Protein AF-0000000081517533 (afdb_homodimer)

InterPro domains:
  IPR018627 Elongator complex protein 6 [PF09807] (24-245)
  IPR018627 Elongator complex protein 6 [PTHR16184] (7-257)
  IPR027417 P-loop containing nucleoside triphosphate hydrolase [G3DSA:3.40.50.300] (4-254)

Sequence (516 aa):
MDRSLNLLDLALGFDQQLLDPSPLSGKVVLIEDCVETSGSFVLHQVMKRVLSTNSSDALIFLAFARPFSHYDRILRKLGCNLAAQKTNNRLVFFDMLMMKCSDGEEIEDNVSAVAKLFREIQETVRKLRSLTNSNITVMVDDMSLLEIAATGSNSDRVLDFLHYCHSLTSETDCSLVILNHEDIYSSMERPAFLLHMVCLADVVIKAEPLASGLANDVHGQLIVLNKGISRSSRSKLQNFQFKIKENGIEYFYPGSRSMDRSLNLLDLALGFDQQLLDPSPLSGKVVLIEDCVETSGSFVLHQVMKRVLSTNSSDALIFLAFARPFSHYDRILRKLGCNLAAQKTNNRLVFFDMLMMKCSDGEEIEDNVSAVAKLFREIQETVRKLRSLTNSNITVMVDDMSLLEIAATGSNSDRVLDFLHYCHSLTSETDCSLVILNHEDIYSSMERPAFLLHMVCLADVVIKAEPLASGLANDVHGQLIVLNKGISRSSRSKLQNFQFKIKENGIEYFYPGSRS

Solvent-accessible surface area (backbone atoms only — not comparable to full-atom values): 28390 Å² total; per-residue (Å²): 129,88,80,72,74,49,66,66,40,50,69,57,36,58,77,41,35,91,83,33,82,53,56,50,53,41,30,31,36,36,36,36,17,32,86,90,30,69,43,62,65,56,53,51,52,51,50,46,58,46,64,29,91,92,42,76,29,30,37,40,38,40,26,48,78,58,59,68,67,58,53,37,55,56,33,42,58,65,74,36,61,50,68,60,31,39,73,69,68,30,34,47,78,43,80,38,63,60,59,59,68,64,75,75,72,83,69,69,70,95,62,52,73,63,53,52,52,47,51,52,50,53,50,49,50,53,55,48,52,74,75,38,92,49,52,40,34,40,34,36,67,30,49,56,55,51,42,60,52,43,46,95,40,65,76,61,54,53,53,46,48,51,50,51,56,49,46,42,15,75,74,70,38,21,19,36,38,38,27,35,51,68,73,75,52,56,78,80,56,32,59,60,55,52,50,49,53,59,68,68,29,40,26,40,34,37,31,37,66,50,79,67,79,70,53,95,70,54,68,23,32,38,34,39,36,34,46,54,92,41,95,83,39,75,56,46,77,46,67,30,30,33,26,81,51,95,69,45,74,46,67,44,50,80,78,67,81,110,128,87,80,72,73,49,64,67,39,50,70,57,36,60,76,41,33,90,82,32,82,54,58,49,53,42,30,32,35,34,36,34,17,33,85,91,30,69,43,62,65,58,55,51,53,50,50,48,59,45,65,29,90,92,40,75,29,32,37,38,37,41,25,48,76,56,58,69,68,57,53,37,56,55,33,43,59,64,76,34,61,49,67,59,32,38,74,71,69,32,34,47,77,43,79,37,63,60,60,57,67,62,76,75,70,81,69,71,70,93,62,53,73,63,53,52,52,48,51,51,50,51,51,50,49,53,56,49,51,74,76,37,90,50,51,41,34,40,36,34,67,31,49,55,56,50,41,60,52,44,46,95,39,66,77,62,54,53,52,46,48,51,48,52,54,51,46,42,16,74,74,70,40,20,19,37,39,38,28,34,50,67,73,76,52,55,77,79,56,32,59,60,54,53,50,50,53,58,67,69,30,40,27,41,34,37,31,36,65,51,81,67,78,70,52,93,72,52,69,23,31,39,34,39,38,34,45,54,91,41,94,82,38,74,56,46,76,46,66,30,31,33,26,82,51,93,68,46,72,45,67,45,52,80,80,68,83,113

Structure (mmCIF, N/CA/C/O backbone):
data_AF-0000000081517533-model_v1
#
loop_
_entity.id
_entity.type
_entity.pdbx_description
1 polymer 'Elongator complex protein 6'
#
loop_
_atom_site.group_PDB
_atom_site.id
_atom_site.type_symbol
_atom_site.label_atom_id
_atom_site.label_alt_id
_atom_site.label_comp_id
_atom_site.label_asym_id
_atom_site.label_entity_id
_atom_site.label_seq_id
_atom_site.pdbx_PDB_ins_code
_atom_site.Cartn_x
_atom_site.Cartn_y
_atom_site.Cartn_z
_atom_site.occupancy
_atom_site.B_iso_or_equiv
_atom_site.auth_seq_id
_atom_site.auth_comp_id
_atom_site.auth_asym_id
_atom_site.auth_atom_id
_atom_site.pdbx_PDB_model_num
ATOM 1 N N . MET A 1 1 ? 3.234 -20.062 -31.391 1 34.78 1 MET A N 1
ATOM 2 C CA . MET A 1 1 ? 2.527 -19.688 -30.172 1 34.78 1 MET A CA 1
ATOM 3 C C . MET A 1 1 ? 2.537 -18.188 -29.969 1 34.78 1 MET A C 1
ATOM 5 O O . MET A 1 1 ? 3.596 -17.547 -30.016 1 34.78 1 MET A O 1
ATOM 9 N N . ASP A 1 2 ? 1.525 -17.516 -30.297 1 42.44 2 ASP A N 1
ATOM 10 C CA . ASP A 1 2 ? 1.272 -16.094 -30.5 1 42.44 2 ASP A CA 1
ATOM 11 C C . ASP A 1 2 ? 1.694 -15.273 -29.281 1 42.44 2 ASP A C 1
ATOM 13 O O . ASP A 1 2 ? 1.179 -15.477 -28.172 1 42.44 2 ASP A O 1
ATOM 17 N N . ARG A 1 3 ? 2.977 -14.945 -29.234 1 56.25 3 ARG A N 1
ATOM 18 C CA . ARG A 1 3 ? 3.805 -14.195 -28.297 1 56.25 3 ARG A CA 1
ATOM 19 C C . ARG A 1 3 ? 3.248 -12.797 -28.062 1 56.25 3 ARG A C 1
ATOM 21 O O . ARG A 1 3 ? 3.994 -11.867 -27.734 1 56.25 3 ARG A O 1
ATOM 28 N N . SER A 1 4 ? 1.97 -12.586 -28.391 1 75.62 4 SER A N 1
ATOM 29 C CA . SER A 1 4 ? 1.503 -11.203 -28.344 1 75.62 4 SER A CA 1
ATOM 30 C C . SER A 1 4 ? 1.258 -10.758 -26.906 1 75.62 4 SER A C 1
ATOM 32 O O . SER A 1 4 ? 0.652 -11.492 -26.109 1 75.62 4 SER A O 1
ATOM 34 N N . LEU A 1 5 ? 1.965 -9.852 -26.562 1 86.44 5 LEU A N 1
ATOM 35 C CA . LEU A 1 5 ? 1.869 -9.242 -25.234 1 86.44 5 LEU A CA 1
ATOM 36 C C . LEU A 1 5 ? 0.529 -8.539 -25.062 1 86.44 5 LEU A C 1
ATOM 38 O O . LEU A 1 5 ? 0.058 -7.852 -25.969 1 86.44 5 LEU A O 1
ATOM 42 N N . ASN A 1 6 ? -0.183 -9 -24.078 1 90.94 6 ASN A N 1
ATOM 43 C CA . ASN A 1 6 ? -1.407 -8.281 -23.75 1 90.94 6 ASN A CA 1
ATOM 44 C C . ASN A 1 6 ? -1.143 -7.141 -22.766 1 90.94 6 ASN A C 1
ATOM 46 O O . ASN A 1 6 ? 0.008 -6.871 -22.422 1 90.94 6 ASN A O 1
ATOM 50 N N . LEU A 1 7 ? -2.205 -6.457 -22.328 1 92.69 7 LEU A N 1
ATOM 51 C CA . LEU A 1 7 ? -2.057 -5.266 -21.5 1 92.69 7 LEU A CA 1
ATOM 52 C C . LEU A 1 7 ? -1.466 -5.625 -20.141 1 92.69 7 LEU A C 1
ATOM 54 O O . LEU A 1 7 ? -0.694 -4.848 -19.562 1 92.69 7 LEU A O 1
ATOM 58 N N . LEU A 1 8 ? -1.838 -6.777 -19.625 1 94.19 8 LEU A N 1
ATOM 59 C CA . LEU A 1 8 ? -1.278 -7.211 -18.344 1 94.19 8 LEU A CA 1
ATOM 60 C C . LEU A 1 8 ? 0.218 -7.48 -18.469 1 94.19 8 LEU A C 1
ATOM 62 O O . LEU A 1 8 ? 0.999 -7.078 -17.609 1 94.19 8 LEU A O 1
ATOM 66 N N . ASP A 1 9 ? 0.631 -8.086 -19.578 1 91.81 9 ASP A N 1
ATOM 67 C CA . ASP A 1 9 ? 2.047 -8.336 -19.828 1 91.81 9 ASP A CA 1
ATOM 68 C C . ASP A 1 9 ? 2.844 -7.035 -19.844 1 91.81 9 ASP A C 1
ATOM 70 O O . ASP A 1 9 ? 3.924 -6.957 -19.25 1 91.81 9 ASP A O 1
ATOM 74 N N . LEU A 1 10 ? 2.244 -6.109 -20.531 1 90.44 10 LEU A N 1
ATOM 75 C CA . LEU A 1 10 ? 2.895 -4.809 -20.625 1 90.44 10 LEU A CA 1
ATOM 76 C C . LEU A 1 10 ? 3.014 -4.156 -19.25 1 90.44 10 LEU A C 1
ATOM 78 O O . LEU A 1 10 ? 4.07 -3.621 -18.906 1 90.44 10 LEU A O 1
ATOM 82 N N . ALA A 1 11 ? 1.975 -4.285 -18.484 1 91.19 11 ALA A N 1
ATOM 83 C CA . ALA A 1 11 ? 1.946 -3.676 -17.156 1 91.19 11 ALA A CA 1
ATOM 84 C C . ALA A 1 11 ? 2.967 -4.328 -16.219 1 91.19 11 ALA A C 1
ATOM 86 O O . ALA A 1 11 ? 3.5 -3.682 -15.32 1 91.19 11 ALA A O 1
ATOM 87 N N . LEU A 1 12 ? 3.27 -5.602 -16.5 1 91.31 12 LEU A N 1
ATOM 88 C CA . LEU A 1 12 ? 4.195 -6.34 -15.656 1 91.31 12 LEU A CA 1
ATOM 89 C C . LEU A 1 12 ? 5.625 -6.211 -16.172 1 91.31 12 LEU A C 1
ATOM 91 O O . LEU A 1 12 ? 6.562 -6.727 -15.562 1 91.31 12 LEU A O 1
ATOM 95 N N . GLY A 1 13 ? 5.805 -5.621 -17.344 1 87.06 13 GLY A N 1
ATOM 96 C CA . GLY A 1 13 ? 7.129 -5.316 -17.859 1 87.06 13 GLY A CA 1
ATOM 97 C C . GLY A 1 13 ? 7.66 -6.379 -18.812 1 87.06 13 GLY A C 1
ATOM 98 O O . GLY A 1 13 ? 8.852 -6.406 -19.109 1 87.06 13 GLY A O 1
ATOM 99 N N . PHE A 1 14 ? 6.852 -7.234 -19.312 1 86.44 14 PHE A N 1
ATOM 100 C CA . PHE A 1 14 ? 7.305 -8.328 -20.156 1 86.44 14 PHE A CA 1
ATOM 101 C C . PHE A 1 14 ? 7.641 -7.824 -21.562 1 86.44 14 PHE A C 1
ATOM 103 O O . PHE A 1 14 ? 8.188 -8.562 -22.375 1 86.44 14 PHE A O 1
ATOM 110 N N . ASP A 1 15 ? 7.301 -6.543 -21.781 1 82 15 ASP A N 1
ATOM 111 C CA . ASP A 1 15 ? 7.621 -5.965 -23.078 1 82 15 ASP A CA 1
ATOM 112 C C . ASP A 1 15 ? 9.109 -5.629 -23.172 1 82 15 ASP A C 1
ATOM 114 O O . ASP A 1 15 ? 9.625 -5.398 -24.281 1 82 15 ASP A O 1
ATOM 118 N N . GLN A 1 16 ? 9.711 -5.551 -22.078 1 76.06 16 GLN A N 1
ATOM 119 C CA . GLN A 1 16 ? 11.125 -5.207 -22.094 1 76.06 16 GLN A CA 1
ATOM 120 C C . GLN A 1 16 ? 11.992 -6.453 -21.938 1 76.06 16 GLN A C 1
ATOM 122 O O . GLN A 1 16 ? 13.016 -6.426 -21.234 1 76.06 16 GLN A O 1
ATOM 127 N N . GLN A 1 17 ? 11.609 -7.516 -22.516 1 66.38 17 GLN A N 1
ATOM 128 C CA . GLN A 1 17 ? 12.273 -8.805 -22.328 1 66.38 17 GLN A CA 1
ATOM 129 C C . GLN A 1 17 ? 13.734 -8.742 -22.781 1 66.38 17 GLN A C 1
ATOM 131 O O . GLN A 1 17 ? 14.594 -9.422 -22.219 1 66.38 17 GLN A O 1
ATOM 136 N N . LEU A 1 18 ? 13.898 -7.977 -23.781 1 65 18 LEU A N 1
ATOM 137 C CA . LEU A 1 18 ? 15.266 -7.863 -24.281 1 65 18 LEU A CA 1
ATOM 138 C C . LEU A 1 18 ? 16.172 -7.242 -23.234 1 65 18 LEU A C 1
ATOM 140 O O . LEU A 1 18 ? 17.344 -7.641 -23.094 1 65 18 LEU A O 1
ATOM 144 N N . LEU A 1 19 ? 15.586 -6.406 -22.453 1 69 19 LEU A N 1
ATOM 145 C CA . LEU A 1 19 ? 16.359 -5.691 -21.438 1 69 19 LEU A CA 1
ATOM 146 C C . LEU A 1 19 ? 16.344 -6.426 -20.109 1 69 19 LEU A C 1
ATOM 148 O O . LEU A 1 19 ? 17.344 -6.461 -19.391 1 69 19 LEU A O 1
ATOM 152 N N . ASP A 1 20 ? 15.164 -7.043 -19.906 1 75.12 20 ASP A N 1
ATOM 153 C CA . ASP A 1 20 ? 14.961 -7.758 -18.656 1 75.12 20 ASP A CA 1
ATOM 154 C C . ASP A 1 20 ? 14.164 -9.039 -18.875 1 75.12 20 ASP A C 1
ATOM 156 O O . ASP A 1 20 ? 12.938 -9.008 -18.938 1 75.12 20 ASP A O 1
ATOM 160 N N . PRO A 1 21 ? 14.938 -10.141 -19.062 1 76 21 PRO A N 1
ATOM 161 C CA . PRO A 1 21 ? 14.266 -11.406 -19.375 1 76 21 PRO A CA 1
ATOM 162 C C . PRO A 1 21 ? 13.352 -11.875 -18.25 1 76 21 PRO A C 1
ATOM 164 O O . PRO A 1 21 ? 12.477 -12.719 -18.484 1 76 21 PRO A O 1
ATOM 167 N N . SER A 1 22 ? 13.539 -11.367 -17.062 1 84.19 22 SER A N 1
ATOM 168 C CA . SER A 1 22 ? 12.719 -11.75 -15.914 1 84.19 22 SER A CA 1
ATOM 169 C C . SER A 1 22 ? 12.258 -10.531 -15.125 1 84.19 22 SER A C 1
ATOM 171 O O . SER A 1 22 ? 12.773 -10.25 -14.039 1 84.19 22 SER A O 1
ATOM 173 N N . PRO A 1 23 ? 11.258 -9.906 -15.719 1 87 23 PRO A N 1
ATOM 174 C CA . PRO A 1 23 ? 10.844 -8.633 -15.109 1 87 23 PRO A CA 1
ATOM 175 C C . PRO A 1 23 ? 10.328 -8.805 -13.688 1 87 23 PRO A C 1
ATOM 177 O O . PRO A 1 23 ? 10.281 -7.836 -12.922 1 87 23 PRO A O 1
ATOM 180 N N . LEU A 1 24 ? 10.023 -10.016 -13.328 1 90.06 24 LEU A N 1
ATOM 181 C CA . LEU A 1 24 ? 9.445 -10.219 -12 1 90.06 24 LEU A CA 1
ATOM 182 C C . LEU A 1 24 ? 10.5 -10.719 -11.016 1 90.06 24 LEU A C 1
ATOM 184 O O . LEU A 1 24 ? 10.211 -10.898 -9.836 1 90.06 24 LEU A O 1
ATOM 188 N N . SER A 1 25 ? 11.711 -10.93 -11.547 1 90.94 25 SER A N 1
ATOM 189 C CA . SER A 1 25 ? 12.773 -11.445 -10.68 1 90.94 25 SER A CA 1
ATOM 190 C C . SER A 1 25 ? 13 -10.531 -9.484 1 90.94 25 SER A C 1
ATOM 192 O O . SER A 1 25 ? 13.094 -9.312 -9.633 1 90.94 25 SER A O 1
ATOM 194 N N . GLY A 1 26 ? 12.961 -11.156 -8.344 1 91.38 26 GLY A N 1
ATOM 195 C CA . GLY A 1 26 ? 13.219 -10.414 -7.117 1 91.38 26 GLY A CA 1
ATOM 196 C C . GLY A 1 26 ? 12.039 -9.578 -6.664 1 91.38 26 GLY A C 1
ATOM 197 O O . GLY A 1 26 ? 12.148 -8.812 -5.707 1 91.38 26 GLY A O 1
ATOM 198 N N . LYS A 1 27 ? 10.883 -9.773 -7.312 1 92.44 27 LYS A N 1
ATOM 199 C CA . LYS A 1 27 ? 9.742 -8.914 -7 1 92.44 27 LYS A CA 1
ATOM 200 C C . LYS A 1 27 ? 8.648 -9.703 -6.277 1 92.44 27 LYS A C 1
ATOM 202 O O . LYS A 1 27 ? 8.516 -10.906 -6.473 1 92.44 27 LYS A O 1
ATOM 207 N N . VAL A 1 28 ? 7.941 -9 -5.496 1 94.06 28 VAL A N 1
ATOM 208 C CA . VAL A 1 28 ? 6.719 -9.5 -4.883 1 94.06 28 VAL A CA 1
ATOM 209 C C . VAL A 1 28 ? 5.504 -8.938 -5.617 1 94.06 28 VAL A C 1
ATOM 211 O O . VAL A 1 28 ? 5.293 -7.723 -5.645 1 94.06 28 VAL A O 1
ATOM 214 N N . VAL A 1 29 ? 4.73 -9.836 -6.215 1 96.25 29 VAL A N 1
ATOM 215 C CA . VAL A 1 29 ? 3.504 -9.461 -6.914 1 96.25 29 VAL A CA 1
ATOM 216 C C . VAL A 1 29 ? 2.289 -9.852 -6.078 1 96.25 29 VAL A C 1
ATOM 218 O O . VAL A 1 29 ? 2.105 -11.031 -5.758 1 96.25 29 VAL A O 1
ATOM 221 N N . LEU A 1 30 ? 1.505 -8.883 -5.719 1 96.31 30 LEU A N 1
ATOM 222 C CA . LEU A 1 30 ? 0.292 -9.117 -4.941 1 96.31 30 LEU A CA 1
ATOM 223 C C . LEU A 1 30 ? -0.95 -8.969 -5.812 1 96.31 30 LEU A C 1
ATOM 225 O O . LEU A 1 30 ? -1.182 -7.902 -6.391 1 96.31 30 LEU A O 1
ATOM 229 N N . ILE A 1 31 ? -1.671 -10.039 -5.957 1 97.38 31 ILE A N 1
ATOM 230 C CA . ILE A 1 31 ? -2.973 -10.008 -6.613 1 97.38 31 ILE A CA 1
ATOM 231 C C . ILE A 1 31 ? -4.078 -9.922 -5.566 1 97.38 31 ILE A C 1
ATOM 233 O O . ILE A 1 31 ? -4.25 -10.836 -4.758 1 97.38 31 ILE A O 1
ATOM 237 N N . GLU A 1 32 ? -4.746 -8.812 -5.562 1 94.5 32 GLU A N 1
ATOM 238 C CA . GLU A 1 32 ? -5.855 -8.609 -4.637 1 94.5 32 GLU A CA 1
ATOM 239 C C . GLU A 1 32 ? -7.195 -8.656 -5.367 1 94.5 32 GLU A C 1
ATOM 241 O O . GLU A 1 32 ? -7.379 -8 -6.391 1 94.5 32 GLU A O 1
ATOM 246 N N . ASP A 1 33 ? -8.102 -9.422 -4.809 1 93.88 33 ASP A N 1
ATOM 247 C CA . ASP A 1 33 ? -9.445 -9.477 -5.371 1 93.88 33 ASP A CA 1
ATOM 248 C C . ASP A 1 33 ? -10.492 -9.672 -4.273 1 93.88 33 ASP A C 1
ATOM 250 O O . ASP A 1 33 ? -10.188 -9.523 -3.086 1 93.88 33 ASP A O 1
ATOM 254 N N . CYS A 1 34 ? -11.719 -9.648 -4.609 1 87.81 34 CYS A N 1
ATOM 255 C CA . CYS A 1 34 ? -12.805 -10.031 -3.711 1 87.81 34 CYS A CA 1
ATOM 256 C C . CYS A 1 34 ? -13.484 -11.305 -4.191 1 87.81 34 CYS A C 1
ATOM 258 O O . CYS A 1 34 ? -13.258 -11.75 -5.316 1 87.81 34 CYS A O 1
ATOM 260 N N . VAL A 1 35 ? -14.234 -11.883 -3.32 1 81.38 35 VAL A N 1
ATOM 261 C CA . VAL A 1 35 ? -14.859 -13.164 -3.611 1 81.38 35 VAL A CA 1
ATOM 262 C C . VAL A 1 35 ? -15.742 -13.039 -4.852 1 81.38 35 VAL A C 1
ATOM 264 O O . VAL A 1 35 ? -15.781 -13.945 -5.688 1 81.38 35 VAL A O 1
ATOM 267 N N . GLU A 1 36 ? -16.375 -11.914 -5.051 1 82.25 36 GLU A N 1
ATOM 268 C CA . GLU A 1 36 ? -17.297 -11.711 -6.152 1 82.25 36 GLU A CA 1
ATOM 269 C C . GLU A 1 36 ? -16.562 -11.562 -7.48 1 82.25 36 GLU A C 1
ATOM 271 O O . GLU A 1 36 ? -17.062 -11.984 -8.523 1 82.25 36 GLU A O 1
ATOM 276 N N . THR A 1 37 ? -15.445 -10.938 -7.492 1 86.81 37 THR A N 1
ATOM 277 C CA . THR A 1 37 ? -14.617 -10.727 -8.672 1 86.81 37 THR A CA 1
ATOM 278 C C . THR A 1 37 ? -13.219 -11.312 -8.461 1 86.81 37 THR A C 1
ATOM 280 O O . THR A 1 37 ? -12.312 -10.625 -8 1 86.81 37 THR A O 1
ATOM 283 N N . SER A 1 38 ? -13.078 -12.508 -8.914 1 90 38 SER A N 1
ATOM 284 C CA . SER A 1 38 ? -11.852 -13.258 -8.641 1 90 38 SER A CA 1
ATOM 285 C C . SER A 1 38 ? -10.719 -12.812 -9.562 1 90 38 SER A C 1
ATOM 287 O O . SER A 1 38 ? -10.938 -12.578 -10.75 1 90 38 SER A O 1
ATOM 289 N N . GLY A 1 39 ? -9.57 -12.688 -8.984 1 93.31 39 GLY A N 1
ATOM 290 C CA . GLY A 1 39 ? -8.367 -12.406 -9.75 1 93.31 39 GLY A CA 1
ATOM 291 C C . GLY A 1 39 ? -7.559 -13.648 -10.078 1 93.31 39 GLY A C 1
ATOM 292 O O . GLY A 1 39 ? -6.383 -13.562 -10.438 1 93.31 39 GLY A O 1
ATOM 293 N N . SER A 1 40 ? -8.141 -14.859 -10.016 1 95 40 SER A N 1
ATOM 294 C CA . SER A 1 40 ? -7.441 -16.125 -10.25 1 95 40 SER A CA 1
ATOM 295 C C . SER A 1 40 ? -6.883 -16.188 -11.664 1 95 40 SER A C 1
ATOM 297 O O . SER A 1 40 ? -5.84 -16.797 -11.898 1 95 40 SER A O 1
ATOM 299 N N . PHE A 1 41 ? -7.613 -15.562 -12.609 1 95.31 41 PHE A N 1
ATOM 300 C CA . PHE A 1 41 ? -7.164 -15.594 -13.992 1 95.31 41 PHE A CA 1
ATOM 301 C C . PHE A 1 41 ? -5.797 -14.938 -14.133 1 95.31 41 PHE A C 1
ATOM 303 O O . PHE A 1 41 ? -5.012 -15.297 -15.016 1 95.31 41 PHE A O 1
ATOM 310 N N . VAL A 1 42 ? -5.535 -13.914 -13.289 1 96.62 42 VAL A N 1
ATOM 311 C CA . VAL A 1 42 ? -4.227 -13.273 -13.312 1 96.62 42 VAL A CA 1
ATOM 312 C C . VAL A 1 42 ? -3.146 -14.281 -12.922 1 96.62 42 VAL A C 1
ATOM 314 O O . VAL A 1 42 ? -2.088 -14.336 -13.555 1 96.62 42 VAL A O 1
ATOM 317 N N . LEU A 1 43 ? -3.43 -15.055 -11.93 1 96.31 43 LEU A N 1
ATOM 318 C CA . LEU A 1 43 ? -2.518 -16.109 -11.5 1 96.31 43 LEU A CA 1
ATOM 319 C C . LEU A 1 43 ? -2.223 -17.078 -12.641 1 96.31 43 LEU A C 1
ATOM 321 O O . LEU A 1 43 ? -1.062 -17.406 -12.891 1 96.31 43 LEU A O 1
ATOM 325 N N . HIS A 1 44 ? -3.225 -17.453 -13.344 1 96.44 44 HIS A N 1
ATOM 326 C CA . HIS A 1 44 ? -3.082 -18.375 -14.469 1 96.44 44 HIS A CA 1
ATOM 327 C C . HIS A 1 44 ? -2.211 -17.766 -15.57 1 96.44 44 HIS A C 1
ATOM 329 O O . HIS A 1 44 ? -1.361 -18.453 -16.141 1 96.44 44 HIS A O 1
ATOM 335 N N . GLN A 1 45 ? -2.426 -16.531 -15.781 1 94.06 45 GLN A N 1
ATOM 336 C CA . GLN A 1 45 ? -1.659 -15.844 -16.828 1 94.06 45 GLN A CA 1
ATOM 337 C C . GLN A 1 45 ? -0.178 -15.781 -16.453 1 94.06 45 GLN A C 1
ATOM 339 O O . GLN A 1 45 ? 0.685 -15.977 -17.312 1 94.06 45 GLN A O 1
ATOM 344 N N . VAL A 1 46 ? 0.069 -15.531 -15.266 1 94.88 46 VAL A N 1
ATOM 345 C CA . VAL A 1 46 ? 1.456 -15.461 -14.82 1 94.88 46 VAL A CA 1
ATOM 346 C C . VAL A 1 46 ? 2.088 -16.844 -14.883 1 94.88 46 VAL A C 1
ATOM 348 O O . VAL A 1 46 ? 3.23 -17 -15.328 1 94.88 46 VAL A O 1
ATOM 351 N N . MET A 1 47 ? 1.314 -17.844 -14.484 1 95.62 47 MET A N 1
ATOM 352 C CA . MET A 1 47 ? 1.785 -19.234 -14.57 1 95.62 47 MET A CA 1
ATOM 353 C C . MET A 1 47 ? 2.176 -19.578 -16 1 95.62 47 MET A C 1
ATOM 355 O O . MET A 1 47 ? 3.25 -20.125 -16.25 1 95.62 47 MET A O 1
ATOM 359 N N . LYS A 1 48 ? 1.303 -19.234 -16.859 1 93.38 48 LYS A N 1
ATOM 360 C CA . LYS A 1 48 ? 1.53 -19.5 -18.281 1 93.38 48 LYS A CA 1
ATOM 361 C C . LYS A 1 48 ? 2.811 -18.828 -18.766 1 93.38 48 LYS A C 1
ATOM 363 O O . LYS A 1 48 ? 3.598 -19.438 -19.5 1 93.38 48 LYS A O 1
ATOM 368 N N . ARG A 1 49 ? 3.057 -17.641 -18.344 1 91.25 49 ARG A N 1
ATOM 369 C CA . ARG A 1 49 ? 4.234 -16.891 -18.766 1 91.25 49 ARG A CA 1
ATOM 370 C C . ARG A 1 49 ? 5.508 -17.5 -18.203 1 91.25 49 ARG A C 1
ATOM 372 O O . ARG A 1 49 ? 6.508 -17.641 -18.906 1 91.25 49 ARG A O 1
ATOM 379 N N . VAL A 1 50 ? 5.477 -17.812 -16.984 1 92.31 50 VAL A N 1
ATOM 380 C CA . VAL A 1 50 ? 6.641 -18.375 -16.312 1 92.31 50 VAL A CA 1
ATOM 381 C C . VAL A 1 50 ? 7.023 -19.703 -16.938 1 92.31 50 VAL A C 1
ATOM 383 O O . VAL A 1 50 ? 8.203 -20 -17.109 1 92.31 50 VAL A O 1
ATOM 386 N N . LEU A 1 51 ? 6.004 -20.516 -17.344 1 94.25 51 LEU A N 1
ATOM 387 C CA . LEU A 1 51 ? 6.238 -21.875 -17.812 1 94.25 51 LEU A CA 1
ATOM 388 C C . LEU A 1 51 ? 6.207 -21.938 -19.328 1 94.25 51 LEU A C 1
ATOM 390 O O . LEU A 1 51 ? 6.07 -23.016 -19.906 1 94.25 51 LEU A O 1
ATOM 394 N N . SER A 1 52 ? 6.32 -20.781 -19.922 1 89.75 52 SER A N 1
ATOM 395 C CA . SER A 1 52 ? 6.316 -20.75 -21.375 1 89.75 52 SER A CA 1
ATOM 396 C C . SER A 1 52 ? 7.523 -21.484 -21.953 1 89.75 52 SER A C 1
ATOM 398 O O . SER A 1 52 ? 8.523 -21.672 -21.25 1 89.75 52 SER A O 1
ATOM 400 N N . THR A 1 53 ? 7.449 -21.906 -23.156 1 84.75 53 THR A N 1
ATOM 401 C CA . THR A 1 53 ? 8.5 -22.688 -23.812 1 84.75 53 THR A CA 1
ATOM 402 C C . THR A 1 53 ? 9.742 -21.828 -24.031 1 84.75 53 THR A C 1
ATOM 404 O O . THR A 1 53 ? 10.852 -22.359 -24.156 1 84.75 53 THR A O 1
ATOM 407 N N . ASN A 1 54 ? 9.562 -20.562 -24.062 1 81.5 54 ASN A N 1
ATOM 408 C CA . ASN A 1 54 ? 10.68 -19.641 -24.281 1 81.5 54 ASN A CA 1
ATOM 409 C C . ASN A 1 54 ? 11.344 -19.25 -22.969 1 81.5 54 ASN A C 1
ATOM 411 O O . ASN A 1 54 ? 12.234 -18.406 -22.938 1 81.5 54 ASN A O 1
ATOM 415 N N . SER A 1 55 ? 10.93 -19.906 -21.922 1 83.56 55 SER A N 1
ATOM 416 C CA . SER A 1 55 ? 11.477 -19.594 -20.594 1 83.56 55 SER A CA 1
ATOM 417 C C . SER A 1 55 ? 12.078 -20.844 -19.953 1 83.56 55 SER A C 1
ATOM 419 O O . SER A 1 55 ? 11.617 -21.969 -20.203 1 83.56 55 SER A O 1
ATOM 421 N N . SER A 1 56 ? 13.148 -20.656 -19.188 1 87.06 56 SER A N 1
ATOM 422 C CA . SER A 1 56 ? 13.727 -21.734 -18.406 1 87.06 56 SER A CA 1
ATOM 423 C C . SER A 1 56 ? 13.422 -21.547 -16.922 1 87.06 56 SER A C 1
ATOM 425 O O . SER A 1 56 ? 14.023 -22.219 -16.062 1 87.06 56 SER A O 1
ATOM 427 N N . ASP A 1 57 ? 12.453 -20.672 -16.719 1 92.75 57 ASP A N 1
ATOM 428 C CA . ASP A 1 57 ? 12.102 -20.375 -15.336 1 92.75 57 ASP A CA 1
ATOM 429 C C . ASP A 1 57 ? 11.375 -21.547 -14.695 1 92.75 57 ASP A C 1
ATOM 431 O O . ASP A 1 57 ? 10.859 -22.422 -15.391 1 92.75 57 ASP A O 1
ATOM 435 N N . ALA A 1 58 ? 11.43 -21.609 -13.43 1 95.56 58 ALA A N 1
ATOM 436 C CA . ALA A 1 58 ? 10.75 -22.641 -12.664 1 95.56 58 ALA A CA 1
ATOM 437 C C . ALA A 1 58 ? 9.68 -22.047 -11.75 1 95.56 58 ALA A C 1
ATOM 439 O O . ALA A 1 58 ? 9.727 -20.844 -11.445 1 95.56 58 ALA A O 1
ATOM 440 N N . LEU A 1 59 ? 8.734 -22.906 -11.453 1 97.25 59 LEU A N 1
ATOM 441 C CA . LEU A 1 59 ? 7.598 -22.438 -10.656 1 97.25 59 LEU A CA 1
ATOM 442 C C . LEU A 1 59 ? 7.371 -23.359 -9.453 1 97.25 59 LEU A C 1
ATOM 444 O O . LEU A 1 59 ? 7.332 -24.578 -9.602 1 97.25 59 LEU A O 1
ATOM 448 N N . ILE A 1 60 ? 7.398 -22.781 -8.281 1 97.06 60 ILE A N 1
ATOM 449 C CA . ILE A 1 60 ? 6.922 -23.438 -7.07 1 97.06 60 ILE A CA 1
ATOM 450 C C . ILE A 1 60 ? 5.508 -22.969 -6.746 1 97.06 60 ILE A C 1
ATOM 452 O O . ILE A 1 60 ? 5.301 -21.797 -6.414 1 97.06 60 ILE A O 1
ATOM 456 N N . PHE A 1 61 ? 4.531 -23.891 -6.82 1 97.56 61 PHE A N 1
ATOM 457 C CA . PHE A 1 61 ? 3.131 -23.516 -6.688 1 97.56 61 PHE A CA 1
ATOM 458 C C . PHE A 1 61 ? 2.539 -24.062 -5.398 1 97.56 61 PHE A C 1
ATOM 460 O O . PHE A 1 61 ? 2.465 -25.281 -5.215 1 97.56 61 PHE A O 1
ATOM 467 N N . LEU A 1 62 ? 2.197 -23.172 -4.504 1 95.31 62 LEU A N 1
ATOM 468 C CA . LEU A 1 62 ? 1.502 -23.562 -3.279 1 95.31 62 LEU A CA 1
ATOM 469 C C . LEU A 1 62 ? -0.01 -23.5 -3.473 1 95.31 62 LEU A C 1
ATOM 471 O O . LEU A 1 62 ? -0.597 -22.422 -3.494 1 95.31 62 LEU A O 1
ATOM 475 N N . ALA A 1 63 ? -0.629 -24.656 -3.537 1 95.81 63 ALA A N 1
ATOM 476 C CA . ALA A 1 63 ? -2.055 -24.766 -3.836 1 95.81 63 ALA A CA 1
ATOM 477 C C . ALA A 1 63 ? -2.871 -24.953 -2.562 1 95.81 63 ALA A C 1
ATOM 479 O O . ALA A 1 63 ? -2.975 -26.078 -2.053 1 95.81 63 ALA A O 1
ATOM 480 N N . PHE A 1 64 ? -3.486 -23.891 -2.123 1 91.5 64 PHE A N 1
ATOM 481 C CA . PHE A 1 64 ? -4.348 -23.953 -0.948 1 91.5 64 PHE A CA 1
ATOM 482 C C . PHE A 1 64 ? -5.809 -24.062 -1.354 1 91.5 64 PHE A C 1
ATOM 484 O O . PHE A 1 64 ? -6.629 -24.594 -0.601 1 91.5 64 PHE A O 1
ATOM 491 N N . ALA A 1 65 ? -6.113 -23.625 -2.488 1 92.5 65 ALA A N 1
ATOM 492 C CA . ALA A 1 65 ? -7.516 -23.438 -2.859 1 92.5 65 ALA A CA 1
ATOM 493 C C . ALA A 1 65 ? -8.031 -24.625 -3.672 1 92.5 65 ALA A C 1
ATOM 495 O O . ALA A 1 65 ? -9.156 -25.078 -3.469 1 92.5 65 ALA A O 1
ATOM 496 N N . ARG A 1 66 ? -7.223 -25.109 -4.648 1 94.25 66 ARG A N 1
ATOM 497 C CA . ARG A 1 66 ? -7.691 -26.125 -5.578 1 94.25 66 ARG A CA 1
ATOM 498 C C . ARG A 1 66 ? -6.617 -27.188 -5.816 1 94.25 66 ARG A C 1
ATOM 500 O O . ARG A 1 66 ? -5.43 -26.922 -5.625 1 94.25 66 ARG A O 1
ATOM 507 N N . PRO A 1 67 ? -7.047 -28.375 -6.145 1 95.31 67 PRO A N 1
ATOM 508 C CA . PRO A 1 67 ? -6.082 -29.438 -6.434 1 95.31 67 PRO A CA 1
ATOM 509 C C . PRO A 1 67 ? -5.375 -29.234 -7.77 1 95.31 67 PRO A C 1
ATOM 511 O O . PRO A 1 67 ? -5.773 -28.391 -8.57 1 95.31 67 PRO A O 1
ATOM 514 N N . PHE A 1 68 ? -4.418 -30.031 -8.031 1 96.56 68 PHE A N 1
ATOM 515 C CA . PHE A 1 68 ? -3.607 -29.969 -9.242 1 96.56 68 PHE A CA 1
ATOM 516 C C . PHE A 1 68 ? -4.477 -30.109 -10.484 1 96.56 68 PHE A C 1
ATOM 518 O O . PHE A 1 68 ? -4.266 -29.406 -11.477 1 96.56 68 PHE A O 1
ATOM 525 N N . SER A 1 69 ? -5.434 -30.984 -10.422 1 96.56 69 SER A N 1
ATOM 526 C CA . SER A 1 69 ? -6.277 -31.281 -11.578 1 96.56 69 SER A CA 1
ATOM 527 C C . SER A 1 69 ? -7 -30.016 -12.062 1 96.56 69 SER A C 1
ATOM 529 O O . SER A 1 69 ? -7.176 -29.828 -13.266 1 96.56 69 SER A O 1
ATOM 531 N N . HIS A 1 70 ? -7.367 -29.219 -11.156 1 96.56 70 HIS A N 1
ATOM 532 C CA . HIS A 1 70 ? -8.039 -27.969 -11.492 1 96.56 70 HIS A CA 1
ATOM 533 C C . HIS A 1 70 ? -7.137 -27.062 -12.32 1 96.56 70 HIS A C 1
ATOM 535 O O . HIS A 1 70 ? -7.527 -26.609 -13.398 1 96.56 70 HIS A O 1
ATOM 541 N N . TYR A 1 71 ? -5.98 -26.875 -11.898 1 97.06 71 TYR A N 1
ATOM 542 C CA . TYR A 1 71 ? -5.047 -25.984 -12.562 1 97.06 71 TYR A CA 1
ATOM 543 C C . TYR A 1 71 ? -4.574 -26.562 -13.891 1 97.06 71 TYR A C 1
ATOM 545 O O . TYR A 1 71 ? -4.414 -25.844 -14.875 1 97.06 71 TYR A O 1
ATOM 553 N N . ASP A 1 72 ? -4.371 -27.844 -13.859 1 96.94 72 ASP A N 1
ATOM 554 C CA . ASP A 1 72 ? -3.963 -28.516 -15.094 1 96.94 72 ASP A CA 1
ATOM 555 C C . ASP A 1 72 ? -5.008 -28.328 -16.188 1 96.94 72 ASP A C 1
ATOM 557 O O . ASP A 1 72 ? -4.668 -28.062 -17.344 1 96.94 72 ASP A O 1
ATOM 561 N N . ARG A 1 73 ? -6.227 -28.484 -15.805 1 95.88 73 ARG A N 1
ATOM 562 C CA . ARG A 1 73 ? -7.316 -28.312 -16.75 1 95.88 73 ARG A CA 1
ATOM 563 C C . ARG A 1 73 ? -7.344 -26.906 -17.312 1 95.88 73 ARG A C 1
ATOM 565 O O . ARG A 1 73 ? -7.43 -26.703 -18.531 1 95.88 73 ARG A O 1
ATOM 572 N N . ILE A 1 74 ? -7.234 -25.906 -16.5 1 95.38 74 ILE A N 1
ATOM 573 C CA . ILE A 1 74 ? -7.301 -24.5 -16.875 1 95.38 74 ILE A CA 1
ATOM 574 C C . ILE A 1 74 ? -6.109 -24.156 -17.766 1 95.38 74 ILE A C 1
ATOM 576 O O . ILE A 1 74 ? -6.273 -23.547 -18.828 1 95.38 74 ILE A O 1
ATOM 580 N N . LEU A 1 75 ? -4.918 -24.547 -17.422 1 96.25 75 LEU A N 1
ATOM 581 C CA . LEU A 1 75 ? -3.709 -24.156 -18.141 1 96.25 75 LEU A CA 1
ATOM 582 C C . LEU A 1 75 ? -3.602 -24.891 -19.469 1 96.25 75 LEU A C 1
ATOM 584 O O . LEU A 1 75 ? -3.045 -24.375 -20.438 1 96.25 75 LEU A O 1
ATOM 588 N N . ARG A 1 76 ? -4.148 -26.094 -19.516 1 95.06 76 ARG A N 1
ATOM 589 C CA . ARG A 1 76 ? -4.191 -26.812 -20.781 1 95.06 76 ARG A CA 1
ATOM 590 C C . ARG A 1 76 ? -5 -26.031 -21.812 1 95.06 76 ARG A C 1
ATOM 592 O O . ARG A 1 76 ? -4.605 -25.938 -22.984 1 95.06 76 ARG A O 1
ATOM 599 N N . LYS A 1 77 ? -6.102 -25.469 -21.344 1 93.06 77 LYS A N 1
ATOM 600 C CA . LYS A 1 77 ? -6.918 -24.641 -22.219 1 93.06 77 LYS A CA 1
ATOM 601 C C . LYS A 1 77 ? -6.137 -23.406 -22.688 1 93.06 77 LYS A C 1
ATOM 603 O O . LYS A 1 77 ? -6.406 -22.875 -23.766 1 93.06 77 LYS A O 1
ATOM 608 N N . LEU A 1 78 ? -5.199 -23.031 -21.906 1 91.81 78 LEU A N 1
ATOM 609 C CA . LEU A 1 78 ? -4.395 -21.859 -22.219 1 91.81 78 LEU A CA 1
ATOM 610 C C . LEU A 1 78 ? -3.131 -22.25 -22.969 1 91.81 78 LEU A C 1
ATOM 612 O O . LEU A 1 78 ? -2.297 -21.391 -23.281 1 91.81 78 LEU A O 1
ATOM 616 N N . GLY A 1 79 ? -2.906 -23.516 -23.234 1 91.5 79 GLY A N 1
ATOM 617 C CA . GLY A 1 79 ? -1.795 -23.984 -24.047 1 91.5 79 GLY A CA 1
ATOM 618 C C . GLY A 1 79 ? -0.585 -24.391 -23.219 1 91.5 79 GLY A C 1
ATOM 619 O O . GLY A 1 79 ? 0.537 -24.422 -23.734 1 91.5 79 GLY A O 1
ATOM 620 N N . CYS A 1 80 ? -0.778 -24.609 -21.953 1 94.5 80 CYS A N 1
ATOM 621 C CA . CYS A 1 80 ? 0.315 -25 -21.062 1 94.5 80 CYS A CA 1
ATOM 622 C C . CYS A 1 80 ? 0.023 -26.328 -20.391 1 94.5 80 CYS A C 1
ATOM 624 O O . CYS A 1 80 ? -0.965 -26.453 -19.656 1 94.5 80 CYS A O 1
ATOM 626 N N . ASN A 1 81 ? 0.894 -27.266 -20.594 1 95.5 81 ASN A N 1
ATOM 627 C CA . ASN A 1 81 ? 0.761 -28.578 -19.984 1 95.5 81 ASN A CA 1
ATOM 628 C C . ASN A 1 81 ? 1.509 -28.656 -18.656 1 95.5 81 ASN A C 1
ATOM 630 O O . ASN A 1 81 ? 2.715 -28.906 -18.625 1 95.5 81 ASN A O 1
ATOM 634 N N . LEU A 1 82 ? 0.776 -28.625 -17.547 1 96.69 82 LEU A N 1
ATOM 635 C CA . LEU A 1 82 ? 1.408 -28.578 -16.234 1 96.69 82 LEU A CA 1
ATOM 636 C C . LEU A 1 82 ? 2.068 -29.906 -15.891 1 96.69 82 LEU A C 1
ATOM 638 O O . LEU A 1 82 ? 3.119 -29.922 -15.25 1 96.69 82 LEU A O 1
ATOM 642 N N . ALA A 1 83 ? 1.449 -30.969 -16.281 1 96.19 83 ALA A N 1
ATOM 643 C CA . ALA A 1 83 ? 2.012 -32.281 -16.016 1 96.19 83 ALA A CA 1
ATOM 644 C C . ALA A 1 83 ? 3.395 -32.438 -16.641 1 96.19 83 ALA A C 1
ATOM 646 O O . ALA A 1 83 ? 4.312 -32.969 -16.016 1 96.19 83 ALA A O 1
ATOM 647 N N . ALA A 1 84 ? 3.518 -32 -17.859 1 95.75 84 ALA A N 1
ATOM 648 C CA . ALA A 1 84 ? 4.809 -32.031 -18.547 1 95.75 84 ALA A CA 1
ATOM 649 C C . ALA A 1 84 ? 5.84 -31.172 -17.828 1 95.75 84 ALA A C 1
ATOM 651 O O . ALA A 1 84 ? 7.008 -31.547 -17.719 1 95.75 84 ALA A O 1
ATOM 652 N N . GLN A 1 85 ? 5.402 -30.031 -17.312 1 95.94 85 GLN A N 1
ATOM 653 C CA . GLN A 1 85 ? 6.309 -29.141 -16.609 1 95.94 85 GLN A CA 1
ATOM 654 C C . GLN A 1 85 ? 6.773 -29.75 -15.289 1 95.94 85 GLN A C 1
ATOM 656 O O . GLN A 1 85 ? 7.918 -29.562 -14.875 1 95.94 85 GLN A O 1
ATOM 661 N N . LYS A 1 86 ? 5.84 -30.422 -14.688 1 95.25 86 LYS A N 1
ATOM 662 C CA . LYS A 1 86 ? 6.188 -31.141 -13.469 1 95.25 86 LYS A CA 1
ATOM 663 C C . LYS A 1 86 ? 7.254 -32.219 -13.742 1 95.25 86 LYS A C 1
ATOM 665 O O . LYS A 1 86 ? 8.234 -32.312 -13.008 1 95.25 86 LYS A O 1
ATOM 670 N N . THR A 1 87 ? 7.098 -32.938 -14.82 1 93.94 87 THR A N 1
ATOM 671 C CA . THR A 1 87 ? 8.016 -34 -15.211 1 93.94 87 THR A CA 1
ATOM 672 C C . THR A 1 87 ? 9.383 -33.438 -15.578 1 93.94 87 THR A C 1
ATOM 674 O O . THR A 1 87 ? 10.414 -34.031 -15.297 1 93.94 87 THR A O 1
ATOM 677 N N . ASN A 1 88 ? 9.414 -32.25 -16.141 1 93.12 88 ASN A N 1
ATOM 678 C CA . ASN A 1 88 ? 10.641 -31.594 -16.594 1 93.12 88 ASN A CA 1
ATOM 679 C C . ASN A 1 88 ? 11.289 -30.781 -15.469 1 93.12 88 ASN A C 1
ATOM 681 O O . ASN A 1 88 ? 12.219 -30 -15.711 1 93.12 88 ASN A O 1
ATOM 685 N N . ASN A 1 89 ? 10.766 -30.859 -14.258 1 92.31 89 ASN A N 1
ATOM 686 C CA . ASN A 1 89 ? 11.281 -30.203 -13.055 1 92.31 89 ASN A CA 1
ATOM 687 C C . ASN A 1 89 ? 11.195 -28.672 -13.164 1 92.31 89 ASN A C 1
ATOM 689 O O . ASN A 1 89 ? 12.07 -27.969 -12.664 1 92.31 89 ASN A O 1
ATOM 693 N N . ARG A 1 90 ? 10.234 -28.219 -13.898 1 95.5 90 ARG A N 1
ATOM 694 C CA . ARG A 1 90 ? 10.008 -26.781 -14 1 95.5 90 ARG A CA 1
ATOM 695 C C . ARG A 1 90 ? 8.859 -26.344 -13.094 1 95.5 90 ARG A C 1
ATOM 697 O O . ARG A 1 90 ? 8.672 -25.141 -12.859 1 95.5 90 ARG A O 1
ATOM 704 N N . LEU A 1 91 ? 8.109 -27.359 -12.68 1 97.44 91 LEU A N 1
ATOM 705 C CA . LEU A 1 91 ? 7.004 -27.094 -11.766 1 97.44 91 LEU A CA 1
ATOM 706 C C . LEU A 1 91 ? 7.078 -27.984 -10.539 1 97.44 91 LEU A C 1
ATOM 708 O O . LEU A 1 91 ? 7.145 -29.219 -10.664 1 97.44 91 LEU A O 1
ATOM 712 N N . VAL A 1 92 ? 7.176 -27.406 -9.445 1 97.38 92 VAL A N 1
ATOM 713 C CA . VAL A 1 92 ? 6.98 -28.109 -8.18 1 97.38 92 VAL A CA 1
ATOM 714 C C . VAL A 1 92 ? 5.645 -27.703 -7.566 1 97.38 92 VAL A C 1
ATOM 716 O O . VAL A 1 92 ? 5.422 -26.531 -7.266 1 97.38 92 VAL A O 1
ATOM 719 N N . PHE A 1 93 ? 4.758 -28.656 -7.418 1 96.94 93 PHE A N 1
ATOM 720 C CA . PHE A 1 93 ? 3.395 -28.406 -6.957 1 96.94 93 PHE A CA 1
ATOM 721 C C . PHE A 1 93 ? 3.217 -28.891 -5.523 1 96.94 93 PHE A C 1
ATOM 723 O O . PHE A 1 93 ? 3.365 -30.078 -5.23 1 96.94 93 PHE A O 1
ATOM 730 N N . PHE A 1 94 ? 2.953 -27.922 -4.613 1 94.25 94 PHE A N 1
ATOM 731 C CA . PHE A 1 94 ? 2.641 -28.25 -3.225 1 94.25 94 PHE A CA 1
ATOM 732 C C . PHE A 1 94 ? 1.132 -28.297 -3.006 1 94.25 94 PHE A C 1
ATOM 734 O O . PHE A 1 94 ? 0.461 -27.266 -3.076 1 94.25 94 PHE A O 1
ATOM 741 N N . ASP A 1 95 ? 0.634 -29.469 -2.791 1 91.12 95 ASP A N 1
ATOM 742 C CA . ASP A 1 95 ? -0.781 -29.625 -2.465 1 91.12 95 ASP A CA 1
ATOM 743 C C . ASP A 1 95 ? -1.039 -29.328 -0.989 1 91.12 95 ASP A C 1
ATOM 745 O O . ASP A 1 95 ? -0.766 -30.172 -0.127 1 91.12 95 ASP A O 1
ATOM 749 N N . MET A 1 96 ? -1.594 -28.203 -0.71 1 86.5 96 MET A N 1
ATOM 750 C CA . MET A 1 96 ? -1.76 -27.75 0.67 1 86.5 96 MET A CA 1
ATOM 751 C C . MET A 1 96 ? -3.203 -27.938 1.131 1 86.5 96 MET A C 1
ATOM 753 O O . MET A 1 96 ? -3.596 -27.406 2.174 1 86.5 96 MET A O 1
ATOM 757 N N . LEU A 1 97 ? -4.031 -28.594 0.362 1 77.5 97 LEU A N 1
ATOM 758 C CA . LEU A 1 97 ? -5.441 -28.766 0.683 1 77.5 97 LEU A CA 1
ATOM 759 C C . LEU A 1 97 ? -5.609 -29.484 2.021 1 77.5 97 LEU A C 1
ATOM 761 O O . LEU A 1 97 ? -6.562 -29.219 2.756 1 77.5 97 LEU A O 1
ATOM 765 N N . MET A 1 98 ? -4.594 -30.344 2.295 1 64.12 98 MET A N 1
ATOM 766 C CA . MET A 1 98 ? -4.723 -31.125 3.521 1 64.12 98 MET A CA 1
ATOM 767 C C . MET A 1 98 ? -4.066 -30.406 4.695 1 64.12 98 MET A C 1
ATOM 769 O O . MET A 1 98 ? -4.195 -30.844 5.844 1 64.12 98 MET A O 1
ATOM 773 N N . MET A 1 99 ? -3.191 -29.453 4.457 1 57.03 99 MET A N 1
ATOM 774 C CA . MET A 1 99 ? -2.633 -28.688 5.57 1 57.03 99 MET A CA 1
ATOM 775 C C . MET A 1 99 ? -3.738 -28.125 6.457 1 57.03 99 MET A C 1
ATOM 777 O O . MET A 1 99 ? -3.545 -27.953 7.66 1 57.03 99 MET A O 1
ATOM 781 N N . LYS A 1 100 ? -4.953 -27.812 5.848 1 55 100 LYS A N 1
ATOM 782 C CA . LYS A 1 100 ? -6.098 -27.312 6.605 1 55 100 LYS A CA 1
ATOM 783 C C . LYS A 1 100 ? -6.438 -28.266 7.758 1 55 100 LYS A C 1
ATOM 785 O O . LYS A 1 100 ? -6.879 -27.812 8.82 1 55 100 LYS A O 1
ATOM 790 N N . CYS A 1 101 ? -6.398 -29.562 7.48 1 46.16 101 CYS A N 1
ATOM 791 C CA . CYS A 1 101 ? -6.938 -30.562 8.398 1 46.16 101 CYS A CA 1
ATOM 792 C C . CYS A 1 101 ? -5.926 -30.906 9.492 1 46.16 101 CYS A C 1
ATOM 794 O O . CYS A 1 101 ? -6.215 -31.703 10.383 1 46.16 101 CYS A O 1
ATOM 796 N N . SER A 1 102 ? -4.746 -30.672 9.352 1 45.72 102 SER A N 1
ATOM 797 C CA . SER A 1 102 ? -3.838 -31.172 10.383 1 45.72 102 SER A CA 1
ATOM 798 C C . SER A 1 102 ? -3.916 -30.328 11.641 1 45.72 102 SER A C 1
ATOM 800 O O . SER A 1 102 ? -3.127 -29.391 11.82 1 45.72 102 SER A O 1
ATOM 802 N N . ASP A 1 103 ? -5.078 -29.891 11.969 1 42.78 103 ASP A N 1
ATOM 803 C CA . ASP A 1 103 ? -5.246 -29.375 13.32 1 42.78 103 ASP A CA 1
ATOM 804 C C . ASP A 1 103 ? -4.289 -30.062 14.289 1 42.78 103 ASP A C 1
ATOM 806 O O . ASP A 1 103 ? -3.801 -29.438 15.234 1 42.78 103 ASP A O 1
ATOM 810 N N . GLY A 1 104 ? -4.672 -31.469 14.758 1 37.84 104 GLY A N 1
ATOM 811 C CA . GLY A 1 104 ? -4.426 -32.312 15.922 1 37.84 104 GLY A CA 1
ATOM 812 C C . GLY A 1 104 ? -2.994 -32.812 16 1 37.84 104 GLY A C 1
ATOM 813 O O . GLY A 1 104 ? -2.582 -33.375 17.016 1 37.84 104 GLY A O 1
ATOM 814 N N . GLU A 1 105 ? -2.59 -33.719 14.961 1 40.5 105 GLU A N 1
ATOM 815 C CA . GLU A 1 105 ? -1.571 -34.625 15.484 1 40.5 105 GLU A CA 1
ATOM 816 C C . GLU A 1 105 ? -0.345 -33.844 15.969 1 40.5 105 GLU A C 1
ATOM 818 O O . GLU A 1 105 ? -0.206 -32.656 15.695 1 40.5 105 GLU A O 1
ATOM 823 N N . GLU A 1 106 ? 0.824 -34.812 16.156 1 38.81 106 GLU A N 1
ATOM 824 C CA . GLU A 1 106 ? 2.025 -34.719 16.984 1 38.81 106 GLU A CA 1
ATOM 825 C C . GLU A 1 106 ? 2.887 -33.531 16.609 1 38.81 106 GLU A C 1
ATOM 827 O O . GLU A 1 106 ? 3.461 -33.5 15.508 1 38.81 106 GLU A O 1
ATOM 832 N N . ILE A 1 107 ? 2.4 -32.375 16.719 1 41.22 107 ILE A N 1
ATOM 833 C CA . ILE A 1 107 ? 3.371 -31.297 16.906 1 41.22 107 ILE A CA 1
ATOM 834 C C . ILE A 1 107 ? 4.641 -31.844 17.547 1 41.22 107 ILE A C 1
ATOM 836 O O . ILE A 1 107 ? 4.707 -32 18.766 1 41.22 107 ILE A O 1
ATOM 840 N N . GLU A 1 108 ? 5.047 -32.938 17.172 1 40.69 108 GLU A N 1
ATOM 841 C CA . GLU A 1 108 ? 6.312 -33.188 17.859 1 40.69 108 GLU A CA 1
ATOM 842 C C . GLU A 1 108 ? 7.141 -31.906 17.953 1 40.69 108 GLU A C 1
ATOM 844 O O . GLU A 1 108 ? 7.668 -31.578 19.031 1 40.69 108 GLU A O 1
ATOM 849 N N . ASP A 1 109 ? 8.008 -31.453 16.781 1 45.16 109 ASP A N 1
ATOM 850 C CA . ASP A 1 109 ? 8.984 -30.391 16.922 1 45.16 109 ASP A CA 1
ATOM 851 C C . ASP A 1 109 ? 8.32 -29.016 16.828 1 45.16 109 ASP A C 1
ATOM 853 O O . ASP A 1 109 ? 7.305 -28.859 16.141 1 45.16 109 ASP A O 1
ATOM 857 N N . ASN A 1 110 ? 8.414 -27.969 17.859 1 47.94 110 ASN A N 1
ATOM 858 C CA . ASN A 1 110 ? 8.156 -26.578 18.188 1 47.94 110 ASN A CA 1
ATOM 859 C C . ASN A 1 110 ? 8.016 -25.719 16.922 1 47.94 110 ASN A C 1
ATOM 861 O O . ASN A 1 110 ? 7.898 -24.5 17.016 1 47.94 110 ASN A O 1
ATOM 865 N N . VAL A 1 111 ? 8.211 -26.312 15.797 1 57.28 111 VAL A N 1
ATOM 866 C CA . VAL A 1 111 ? 8.211 -25.422 14.641 1 57.28 111 VAL A CA 1
ATOM 867 C C . VAL A 1 111 ? 6.797 -25.328 14.062 1 57.28 111 VAL A C 1
ATOM 869 O O . VAL A 1 111 ? 6.152 -26.344 13.812 1 57.28 111 VAL A O 1
ATOM 872 N N . SER A 1 112 ? 6.129 -24.141 13.961 1 70.69 112 SER A N 1
ATOM 873 C CA . SER A 1 112 ? 4.805 -23.875 13.406 1 70.69 112 SER A CA 1
ATOM 874 C C . SER A 1 112 ? 4.676 -24.438 11.992 1 70.69 112 SER A C 1
ATOM 876 O O . SER A 1 112 ? 5.68 -24.625 11.297 1 70.69 112 SER A O 1
ATOM 878 N N . ALA A 1 113 ? 3.535 -25.125 11.648 1 73.56 113 ALA A N 1
ATOM 879 C CA . ALA A 1 113 ? 3.221 -25.609 10.312 1 73.56 113 ALA A CA 1
ATOM 880 C C . ALA A 1 113 ? 3.707 -24.641 9.242 1 73.56 113 ALA A C 1
ATOM 882 O O . ALA A 1 113 ? 4.207 -25.062 8.195 1 73.56 113 ALA A O 1
ATOM 883 N N . VAL A 1 114 ? 3.701 -23.422 9.555 1 77.69 114 VAL A N 1
ATOM 884 C CA . VAL A 1 114 ? 4.098 -22.375 8.625 1 77.69 114 VAL A CA 1
ATOM 885 C C . VAL A 1 114 ? 5.617 -22.375 8.469 1 77.69 114 VAL A C 1
ATOM 887 O O . VAL A 1 114 ? 6.129 -22.203 7.355 1 77.69 114 VAL A O 1
ATOM 890 N N . ALA A 1 115 ? 6.266 -22.594 9.523 1 81.44 115 ALA A N 1
ATOM 891 C CA . ALA A 1 115 ? 7.723 -22.656 9.477 1 81.44 115 ALA A CA 1
ATOM 892 C C . ALA A 1 115 ? 8.203 -23.875 8.688 1 81.44 115 ALA A C 1
ATOM 894 O O . ALA A 1 115 ? 9.172 -23.797 7.934 1 81.44 115 ALA A O 1
ATOM 895 N N . LYS A 1 116 ? 7.52 -24.953 8.875 1 84.06 116 LYS A N 1
ATOM 896 C CA . LYS A 1 116 ? 7.855 -26.172 8.133 1 84.06 116 LYS A CA 1
ATOM 897 C C . LYS A 1 116 ? 7.656 -25.969 6.633 1 84.06 116 LYS A C 1
ATOM 899 O O . LYS A 1 116 ? 8.5 -26.359 5.832 1 84.06 116 LYS A O 1
ATOM 904 N N . LEU A 1 117 ? 6.52 -25.406 6.344 1 86.88 117 LEU A N 1
ATOM 905 C CA . LEU A 1 117 ? 6.238 -25.125 4.941 1 86.88 117 LEU A CA 1
ATOM 906 C C . LEU A 1 117 ? 7.328 -24.25 4.336 1 86.88 117 LEU A C 1
ATOM 908 O O . LEU A 1 117 ? 7.809 -24.531 3.234 1 86.88 117 LEU A O 1
ATOM 912 N N . PHE A 1 118 ? 7.762 -23.344 5.066 1 88.94 118 PHE A N 1
ATOM 913 C CA . PHE A 1 118 ? 8.789 -22.438 4.562 1 88.94 118 PHE A CA 1
ATOM 914 C C . PHE A 1 118 ? 10.102 -23.172 4.336 1 88.94 118 PHE A C 1
ATOM 916 O O . PHE A 1 118 ? 10.789 -22.938 3.338 1 88.94 118 PHE A O 1
ATOM 923 N N . ARG A 1 119 ? 10.422 -23.984 5.242 1 90.62 119 ARG A N 1
ATOM 924 C CA . ARG A 1 119 ? 11.648 -24.766 5.09 1 90.62 119 ARG A CA 1
ATOM 925 C C . ARG A 1 119 ? 11.594 -25.641 3.838 1 90.62 119 ARG A C 1
ATOM 927 O O . ARG A 1 119 ? 12.586 -25.766 3.123 1 90.62 119 ARG A O 1
ATOM 934 N N . GLU A 1 120 ? 10.453 -26.156 3.631 1 92.88 120 GLU A N 1
ATOM 935 C CA . GLU A 1 120 ? 10.281 -26.969 2.438 1 92.88 120 GLU A CA 1
ATOM 936 C C . GLU A 1 120 ? 10.453 -26.141 1.168 1 92.88 120 GLU A C 1
ATOM 938 O O . GLU A 1 120 ? 11.062 -26.594 0.2 1 92.88 120 GLU A O 1
ATOM 943 N N . ILE A 1 121 ? 9.906 -24.969 1.163 1 94.38 121 ILE A N 1
ATOM 944 C CA . ILE A 1 121 ? 10.047 -24.062 0.025 1 94.38 121 ILE A CA 1
ATOM 945 C C . ILE A 1 121 ? 11.516 -23.719 -0.178 1 94.38 121 ILE A C 1
ATOM 947 O O . ILE A 1 121 ? 12.023 -23.766 -1.302 1 94.38 121 ILE A O 1
ATOM 951 N N . GLN A 1 122 ? 12.203 -23.438 0.897 1 94.25 122 GLN A N 1
ATOM 952 C CA . GLN A 1 122 ? 13.617 -23.078 0.838 1 94.25 122 GLN A CA 1
ATOM 953 C C . GLN A 1 122 ? 14.445 -24.219 0.248 1 94.25 122 GLN A C 1
ATOM 955 O O . GLN A 1 122 ? 15.32 -23.984 -0.596 1 94.25 122 GLN A O 1
ATOM 960 N N . GLU A 1 123 ? 14.117 -25.344 0.715 1 95.25 123 GLU A N 1
ATOM 961 C CA . GLU A 1 123 ? 14.828 -26.516 0.206 1 95.25 123 GLU A CA 1
ATOM 962 C C . GLU A 1 123 ? 14.562 -26.719 -1.282 1 95.25 123 GLU A C 1
ATOM 964 O O . GLU A 1 123 ? 15.477 -27.062 -2.043 1 95.25 123 GLU A O 1
ATOM 969 N N . THR A 1 124 ? 13.367 -26.562 -1.621 1 95.75 124 THR A N 1
ATOM 970 C CA . THR A 1 124 ? 12.992 -26.703 -3.021 1 95.75 124 THR A CA 1
ATOM 971 C C . THR A 1 124 ? 13.703 -25.672 -3.885 1 95.75 124 THR A C 1
ATOM 973 O O . THR A 1 124 ? 14.188 -25.984 -4.973 1 95.75 124 THR A O 1
ATOM 976 N N . VAL A 1 125 ? 13.773 -24.422 -3.402 1 95.44 125 VAL A N 1
ATOM 977 C CA . VAL A 1 125 ? 14.477 -23.359 -4.113 1 95.44 125 VAL A CA 1
ATOM 978 C C . VAL A 1 125 ? 15.945 -23.734 -4.297 1 95.44 125 VAL A C 1
ATOM 980 O O . VAL A 1 125 ? 16.5 -23.578 -5.387 1 95.44 125 VAL A O 1
ATOM 983 N N . ARG A 1 126 ? 16.531 -24.25 -3.285 1 94.38 126 ARG A N 1
ATOM 984 C CA . ARG A 1 126 ? 17.922 -24.656 -3.35 1 94.38 126 ARG A CA 1
ATOM 985 C C . ARG A 1 126 ? 18.141 -25.75 -4.395 1 94.38 126 ARG A C 1
ATOM 987 O O . ARG A 1 126 ? 19.078 -25.688 -5.191 1 94.38 126 ARG A O 1
ATOM 994 N N . LYS A 1 127 ? 17.25 -26.719 -4.359 1 95.19 127 LYS A N 1
ATOM 995 C CA . LYS A 1 127 ? 17.328 -27.812 -5.312 1 95.19 127 LYS A CA 1
ATOM 996 C C . LYS A 1 127 ? 17.203 -27.312 -6.75 1 95.19 127 LYS A C 1
ATOM 998 O O . LYS A 1 127 ? 18 -27.688 -7.613 1 95.19 127 LYS A O 1
ATOM 1003 N N . LEU A 1 128 ? 16.25 -26.469 -6.977 1 94.62 128 LEU A N 1
ATOM 1004 C CA . LEU A 1 128 ? 16.016 -25.938 -8.32 1 94.62 128 LEU A CA 1
ATOM 1005 C C . LEU A 1 128 ? 17.188 -25.078 -8.773 1 94.62 128 LEU A C 1
ATOM 1007 O O . LEU A 1 128 ? 17.578 -25.094 -9.945 1 94.62 128 LEU A O 1
ATOM 1011 N N . ARG A 1 129 ? 17.734 -24.312 -7.832 1 92.44 129 ARG A N 1
ATOM 1012 C CA . ARG A 1 129 ? 18.859 -23.438 -8.141 1 92.44 129 ARG A CA 1
ATOM 1013 C C . ARG A 1 129 ? 20.078 -24.25 -8.562 1 92.44 129 ARG A C 1
ATOM 1015 O O . ARG A 1 129 ? 20.922 -23.781 -9.328 1 92.44 129 ARG A O 1
ATOM 1022 N N . SER A 1 130 ? 20.188 -25.391 -8.039 1 91.81 130 SER A N 1
ATOM 1023 C CA . SER A 1 130 ? 21.297 -26.281 -8.414 1 91.81 130 SER A CA 1
ATOM 1024 C C . SER A 1 130 ? 21.125 -26.797 -9.836 1 91.81 130 SER A C 1
ATOM 1026 O O . SER A 1 130 ? 22.109 -27.203 -10.469 1 91.81 130 SER A O 1
ATOM 1028 N N . LEU A 1 131 ? 19.891 -26.797 -10.328 1 89.06 131 LEU A N 1
ATOM 1029 C CA . LEU A 1 131 ? 19.594 -27.359 -11.641 1 89.06 131 LEU A CA 1
ATOM 1030 C C . LEU A 1 131 ? 19.578 -26.281 -12.703 1 89.06 131 LEU A C 1
ATOM 1032 O O . LEU A 1 131 ? 19.844 -26.547 -13.875 1 89.06 131 LEU A O 1
ATOM 1036 N N . THR A 1 132 ? 19.188 -25.078 -12.297 1 85.31 132 THR A N 1
ATOM 1037 C CA . THR A 1 132 ? 19.047 -24.016 -13.273 1 85.31 132 THR A CA 1
ATOM 1038 C C . THR A 1 132 ? 19.438 -22.656 -12.672 1 85.31 132 THR A C 1
ATOM 1040 O O . THR A 1 132 ? 19.328 -22.469 -11.461 1 85.31 132 THR A O 1
ATOM 1043 N N . ASN A 1 133 ? 19.859 -21.75 -13.523 1 86.62 133 ASN A N 1
ATOM 1044 C CA . ASN A 1 133 ? 20.172 -20.391 -13.109 1 86.62 133 ASN A CA 1
ATOM 1045 C C . ASN A 1 133 ? 19.031 -19.422 -13.453 1 86.62 133 ASN A C 1
ATOM 1047 O O . ASN A 1 133 ? 19.141 -18.219 -13.195 1 86.62 133 ASN A O 1
ATOM 1051 N N . SER A 1 134 ? 17.969 -20.047 -13.945 1 89.12 134 SER A N 1
ATOM 1052 C CA . SER A 1 134 ? 16.844 -19.219 -14.344 1 89.12 134 SER A CA 1
ATOM 1053 C C . SER A 1 134 ? 16.016 -18.797 -13.141 1 89.12 134 SER A C 1
ATOM 1055 O O . SER A 1 134 ? 16.281 -19.219 -12.016 1 89.12 134 SER A O 1
ATOM 1057 N N . ASN A 1 135 ? 15.125 -17.922 -13.359 1 93.06 135 ASN A N 1
ATOM 1058 C CA . ASN A 1 135 ? 14.305 -17.375 -12.273 1 93.06 135 ASN A CA 1
ATOM 1059 C C . ASN A 1 135 ? 13.359 -18.422 -11.703 1 93.06 135 ASN A C 1
ATOM 1061 O O . ASN A 1 135 ? 12.82 -19.25 -12.445 1 93.06 135 ASN A O 1
ATOM 1065 N N . ILE A 1 136 ? 13.227 -18.422 -10.375 1 96.06 136 ILE A N 1
ATOM 1066 C CA . ILE A 1 136 ? 12.266 -19.266 -9.672 1 96.06 136 ILE A CA 1
ATOM 1067 C C . ILE A 1 136 ? 11.141 -18.406 -9.117 1 96.06 136 ILE A C 1
ATOM 1069 O O . ILE A 1 136 ? 11.391 -17.422 -8.406 1 96.06 136 ILE A O 1
ATOM 1073 N N . THR A 1 137 ? 9.945 -18.734 -9.469 1 96.69 137 THR A N 1
ATOM 1074 C CA . THR A 1 137 ? 8.773 -18.016 -8.961 1 96.69 137 THR A CA 1
ATOM 1075 C C . THR A 1 137 ? 8.023 -18.859 -7.945 1 96.69 137 THR A C 1
ATOM 1077 O O . THR A 1 137 ? 7.707 -20.031 -8.211 1 96.69 137 THR A O 1
ATOM 1080 N N . VAL A 1 138 ? 7.84 -18.328 -6.758 1 97 138 VAL A N 1
ATOM 1081 C CA . VAL A 1 138 ? 6.973 -18.938 -5.758 1 97 138 VAL A CA 1
ATOM 1082 C C . VAL A 1 138 ? 5.578 -18.328 -5.832 1 97 138 VAL A C 1
ATOM 1084 O O . VAL A 1 138 ? 5.422 -17.109 -5.727 1 97 138 VAL A O 1
ATOM 1087 N N . MET A 1 139 ? 4.543 -19.172 -6.047 1 97.38 139 MET A N 1
ATOM 1088 C CA . MET A 1 139 ? 3.18 -18.688 -6.234 1 97.38 139 MET A CA 1
ATOM 1089 C C . MET A 1 139 ? 2.244 -19.266 -5.18 1 97.38 139 MET A C 1
ATOM 1091 O O . MET A 1 139 ? 2.291 -20.469 -4.898 1 97.38 139 MET A O 1
ATOM 1095 N N . VAL A 1 140 ? 1.473 -18.422 -4.52 1 95.38 140 VAL A N 1
ATOM 1096 C CA . VAL A 1 140 ? 0.458 -18.828 -3.553 1 95.38 140 VAL A CA 1
ATOM 1097 C C . VAL A 1 140 ? -0.933 -18.516 -4.105 1 95.38 140 VAL A C 1
ATOM 1099 O O . VAL A 1 140 ? -1.272 -17.359 -4.355 1 95.38 140 VAL A O 1
ATOM 1102 N N . ASP A 1 141 ? -1.786 -19.5 -4.25 1 95.56 141 ASP A N 1
ATOM 1103 C CA . ASP A 1 141 ? -3.037 -19.297 -4.973 1 95.56 141 ASP A CA 1
ATOM 1104 C C . ASP A 1 141 ? -4.094 -18.656 -4.07 1 95.56 141 ASP A C 1
ATOM 1106 O O . ASP A 1 141 ? -5.074 -18.094 -4.559 1 95.56 141 ASP A O 1
ATOM 1110 N N . ASP A 1 142 ? -3.906 -18.812 -2.719 1 92 142 ASP A N 1
ATOM 1111 C CA . ASP A 1 142 ? -4.879 -18.219 -1.809 1 92 142 ASP A CA 1
ATOM 1112 C C . ASP A 1 142 ? -4.266 -17.984 -0.431 1 92 142 ASP A C 1
ATOM 1114 O O . ASP A 1 142 ? -4.254 -18.875 0.415 1 92 142 ASP A O 1
ATOM 1118 N N . MET A 1 143 ? -3.869 -16.781 -0.161 1 88.56 143 MET A N 1
ATOM 1119 C CA . MET A 1 143 ? -3.225 -16.422 1.098 1 88.56 143 MET A CA 1
ATOM 1120 C C . MET A 1 143 ? -4.23 -16.406 2.242 1 88.56 143 MET A C 1
ATOM 1122 O O . MET A 1 143 ? -3.869 -16.656 3.395 1 88.56 143 MET A O 1
ATOM 1126 N N . SER A 1 144 ? -5.484 -16.125 1.885 1 84 144 SER A N 1
ATOM 1127 C CA . SER A 1 144 ? -6.508 -16.047 2.924 1 84 144 SER A CA 1
ATOM 1128 C C . SER A 1 144 ? -6.738 -17.391 3.58 1 84 144 SER A C 1
ATOM 1130 O O . SER A 1 144 ? -7.098 -17.469 4.758 1 84 144 SER A O 1
ATOM 1132 N N . LEU A 1 145 ? -6.484 -18.469 2.867 1 82.62 145 LEU A N 1
ATOM 1133 C CA . LEU A 1 145 ? -6.668 -19.812 3.395 1 82.62 145 LEU A CA 1
ATOM 1134 C C . LEU A 1 145 ? -5.512 -20.203 4.305 1 82.62 145 LEU A C 1
ATOM 1136 O O . LEU A 1 145 ? -5.688 -20.984 5.242 1 82.62 145 LEU A O 1
ATOM 1140 N N . LEU A 1 146 ? -4.336 -19.703 3.98 1 77.81 146 LEU A N 1
ATOM 1141 C CA . LEU A 1 146 ? -3.209 -19.922 4.879 1 77.81 146 LEU A CA 1
ATOM 1142 C C . LEU A 1 146 ? -3.471 -19.297 6.246 1 77.81 146 LEU A C 1
ATOM 1144 O O . LEU A 1 146 ? -3.117 -19.875 7.277 1 77.81 146 LEU A O 1
ATOM 1148 N N . GLU A 1 147 ? -4.047 -18.125 6.172 1 72.81 147 GLU A N 1
ATOM 1149 C CA . GLU A 1 147 ? -4.375 -17.422 7.414 1 72.81 147 GLU A CA 1
ATOM 1150 C C . GLU A 1 147 ? -5.332 -18.25 8.273 1 72.81 147 GLU A C 1
ATOM 1152 O O . GLU A 1 147 ? -5.188 -18.312 9.492 1 72.81 147 GLU A O 1
ATOM 1157 N N . ILE A 1 148 ? -6.227 -18.828 7.676 1 65.56 148 ILE A N 1
ATOM 1158 C CA . ILE A 1 148 ? -7.215 -19.656 8.359 1 65.56 148 ILE A CA 1
ATOM 1159 C C . ILE A 1 148 ? -6.535 -20.891 8.938 1 65.56 148 ILE A C 1
ATOM 1161 O O . ILE A 1 148 ? -6.785 -21.266 10.086 1 65.56 148 ILE A O 1
ATOM 1165 N N . ALA A 1 149 ? -5.645 -21.453 8.133 1 65.38 149 ALA A N 1
ATOM 1166 C CA . ALA A 1 149 ? -4.957 -22.688 8.531 1 65.38 149 ALA A CA 1
ATOM 1167 C C . ALA A 1 149 ? -4.004 -22.422 9.695 1 65.38 149 ALA A C 1
ATOM 1169 O O . ALA A 1 149 ? -3.768 -23.297 10.523 1 65.38 149 ALA A O 1
ATOM 1170 N N . ALA A 1 150 ? -3.488 -21.141 9.68 1 62.12 150 ALA A N 1
ATOM 1171 C CA . ALA A 1 150 ? -2.539 -20.75 10.727 1 62.12 150 ALA A CA 1
ATOM 1172 C C . ALA A 1 150 ? -3.266 -20.344 12.008 1 62.12 150 ALA A C 1
ATOM 1174 O O . ALA A 1 150 ? -2.635 -20.109 13.039 1 62.12 150 ALA A O 1
ATOM 1175 N N . THR A 1 151 ? -4.562 -19.734 11.898 1 56.53 151 THR A N 1
ATOM 1176 C CA . THR A 1 151 ? -5.359 -19.156 12.969 1 56.53 151 THR A CA 1
ATOM 1177 C C . THR A 1 151 ? -5.238 -19.984 14.25 1 56.53 151 THR A C 1
ATOM 1179 O O . THR A 1 151 ? -5.32 -19.438 15.352 1 56.53 151 THR A O 1
ATOM 1182 N N . GLY A 1 152 ? -5.305 -21.328 14.219 1 50.25 152 GLY A N 1
ATOM 1183 C CA . GLY A 1 152 ? -5.121 -21.641 15.625 1 50.25 152 GLY A CA 1
ATOM 1184 C C . GLY A 1 152 ? -3.926 -20.953 16.234 1 50.25 152 GLY A C 1
ATOM 1185 O O . GLY A 1 152 ? -3.725 -21 17.453 1 50.25 152 GLY A O 1
ATOM 1186 N N . SER A 1 153 ? -3.217 -20.266 15.336 1 49.72 153 SER A N 1
ATOM 1187 C CA . SER A 1 153 ? -1.986 -19.578 15.719 1 49.72 153 SER A CA 1
ATOM 1188 C C . SER A 1 153 ? -2.1 -18.078 15.516 1 49.72 153 SER A C 1
ATOM 1190 O O . SER A 1 153 ? -2.959 -17.609 14.758 1 49.72 153 SER A O 1
ATOM 1192 N N . ASN A 1 154 ? -1.435 -17.062 16.266 1 51.88 154 ASN A N 1
ATOM 1193 C CA . ASN A 1 154 ? -1.288 -15.617 16.328 1 51.88 154 ASN A CA 1
ATOM 1194 C C . ASN A 1 154 ? -1.086 -15.008 14.938 1 51.88 154 ASN A C 1
ATOM 1196 O O . ASN A 1 154 ? -0.399 -15.594 14.094 1 51.88 154 ASN A O 1
ATOM 1200 N N . SER A 1 155 ? -2.115 -14.18 14.281 1 58.88 155 SER A N 1
ATOM 1201 C CA . SER A 1 155 ? -1.938 -13.32 13.109 1 58.88 155 SER A CA 1
ATOM 1202 C C . SER A 1 155 ? -0.46 -13.055 12.844 1 58.88 155 SER A C 1
ATOM 1204 O O . SER A 1 155 ? -0.049 -12.93 11.688 1 58.88 155 SER A O 1
ATOM 1206 N N . ASP A 1 156 ? 0.274 -13.273 13.75 1 67.38 156 ASP A N 1
ATOM 1207 C CA . ASP A 1 156 ? 1.71 -13.023 13.672 1 67.38 156 ASP A CA 1
ATOM 1208 C C . ASP A 1 156 ? 2.406 -14.094 12.828 1 67.38 156 ASP A C 1
ATOM 1210 O O . ASP A 1 156 ? 3.408 -13.805 12.164 1 67.38 156 ASP A O 1
ATOM 1214 N N . ARG A 1 157 ? 1.671 -15.195 12.711 1 72.12 157 ARG A N 1
ATOM 1215 C CA . ARG A 1 157 ? 2.342 -16.281 12 1 72.12 157 ARG A CA 1
ATOM 1216 C C . ARG A 1 157 ? 2.244 -16.094 10.492 1 72.12 157 ARG A C 1
ATOM 1218 O O . ARG A 1 157 ? 3.197 -16.375 9.766 1 72.12 157 ARG A O 1
ATOM 1225 N N . VAL A 1 158 ? 1.076 -15.578 9.992 1 77.25 158 VAL A N 1
ATOM 1226 C CA . VAL A 1 158 ? 0.892 -15.352 8.562 1 77.25 158 VAL A CA 1
ATOM 1227 C C . VAL A 1 158 ? 1.8 -14.219 8.094 1 77.25 158 VAL A C 1
ATOM 1229 O O . VAL A 1 158 ? 2.383 -14.281 7.012 1 77.25 158 VAL A O 1
ATOM 1232 N N . LEU A 1 159 ? 1.93 -13.312 8.938 1 77 159 LEU A N 1
ATOM 1233 C CA . LEU A 1 159 ? 2.83 -12.203 8.625 1 77 159 LEU A CA 1
ATOM 1234 C C . LEU A 1 159 ? 4.277 -12.688 8.562 1 77 159 LEU A C 1
ATOM 1236 O O . LEU A 1 159 ? 5.047 -12.242 7.703 1 77 159 LEU A O 1
ATOM 1240 N N . ASP A 1 160 ? 4.574 -13.594 9.477 1 79.31 160 ASP A N 1
ATOM 1241 C CA . ASP A 1 160 ? 5.906 -14.195 9.445 1 79.31 160 ASP A CA 1
ATOM 1242 C C . ASP A 1 160 ? 6.145 -14.93 8.125 1 79.31 160 ASP A C 1
ATOM 1244 O O . ASP A 1 160 ? 7.211 -14.805 7.523 1 79.31 160 ASP A O 1
ATOM 1248 N N . PHE A 1 161 ? 5.148 -15.688 7.754 1 82.81 161 PHE A N 1
ATOM 1249 C CA . PHE A 1 161 ? 5.258 -16.422 6.504 1 82.81 161 PHE A CA 1
ATOM 1250 C C . PHE A 1 161 ? 5.508 -15.484 5.336 1 82.81 161 PHE A C 1
ATOM 1252 O O . PHE A 1 161 ? 6.367 -15.742 4.492 1 82.81 161 PHE A O 1
ATOM 1259 N N . LEU A 1 162 ? 4.766 -14.406 5.363 1 83.62 162 LEU A N 1
ATOM 1260 C CA . LEU A 1 162 ? 4.918 -13.406 4.312 1 83.62 162 LEU A CA 1
ATOM 1261 C C . LEU A 1 162 ? 6.316 -12.805 4.332 1 83.62 162 LEU A C 1
ATOM 1263 O O . LEU A 1 162 ? 6.938 -12.625 3.279 1 83.62 162 LEU A O 1
ATOM 1267 N N . HIS A 1 163 ? 6.793 -12.578 5.449 1 83.88 163 HIS A N 1
ATOM 1268 C CA . HIS A 1 163 ? 8.133 -12.023 5.582 1 83.88 163 HIS A CA 1
ATOM 1269 C C . HIS A 1 163 ? 9.188 -13.023 5.121 1 83.88 163 HIS A C 1
ATOM 1271 O O . HIS A 1 163 ? 10.172 -12.648 4.48 1 83.88 163 HIS A O 1
ATOM 1277 N N . TYR A 1 164 ? 8.938 -14.211 5.465 1 84.19 164 TYR A N 1
ATOM 1278 C CA . TYR A 1 164 ? 9.859 -15.25 5.031 1 84.19 164 TYR A CA 1
ATOM 1279 C C . TYR A 1 164 ? 9.906 -15.344 3.512 1 84.19 164 TYR A C 1
ATOM 1281 O O . TYR A 1 164 ? 10.984 -15.367 2.914 1 84.19 164 TYR A O 1
ATOM 1289 N N . CYS A 1 165 ? 8.773 -15.359 3 1 85.88 165 CYS A N 1
ATOM 1290 C CA . CYS A 1 165 ? 8.703 -15.43 1.545 1 85.88 165 CYS A CA 1
ATOM 1291 C C . CYS A 1 165 ? 9.359 -14.211 0.908 1 85.88 165 CYS A C 1
ATOM 1293 O O . CYS A 1 165 ? 10.055 -14.336 -0.103 1 85.88 165 CYS A O 1
ATOM 1295 N N . HIS A 1 166 ? 9.125 -13.133 1.526 1 86.62 166 HIS A N 1
ATOM 1296 C CA . HIS A 1 166 ? 9.742 -11.906 1.027 1 86.62 166 HIS A CA 1
ATOM 1297 C C . HIS A 1 166 ? 11.258 -12 1.078 1 86.62 166 HIS A C 1
ATOM 1299 O O . HIS A 1 166 ? 11.945 -11.547 0.158 1 86.62 166 HIS A O 1
ATOM 1305 N N . SER A 1 167 ? 11.766 -12.531 2.074 1 87.12 167 SER A N 1
ATOM 1306 C CA . SER A 1 167 ? 13.211 -12.664 2.209 1 87.12 167 SER A CA 1
ATOM 1307 C C . SER A 1 167 ? 13.797 -13.523 1.091 1 87.12 167 SER A C 1
ATOM 1309 O O . SER A 1 167 ? 14.945 -13.336 0.688 1 87.12 167 SER A O 1
ATOM 1311 N N . LEU A 1 168 ? 13.008 -14.453 0.617 1 87.62 168 LEU A N 1
ATOM 1312 C CA . LEU A 1 168 ? 13.445 -15.273 -0.504 1 87.62 168 LEU A CA 1
ATOM 1313 C C . LEU A 1 168 ? 13.734 -14.422 -1.731 1 87.62 168 LEU A C 1
ATOM 1315 O O . LEU A 1 168 ? 14.672 -14.703 -2.484 1 87.62 168 LEU A O 1
ATOM 1319 N N . THR A 1 169 ? 12.922 -13.367 -1.894 1 89.62 169 THR A N 1
ATOM 1320 C CA . THR A 1 169 ? 13.102 -12.492 -3.045 1 89.62 169 THR A CA 1
ATOM 1321 C C . THR A 1 169 ? 14.398 -11.703 -2.932 1 89.62 169 THR A C 1
ATOM 1323 O O . THR A 1 169 ? 15.141 -11.57 -3.908 1 89.62 169 THR A O 1
ATOM 1326 N N . SER A 1 170 ? 14.695 -11.273 -1.747 1 84.62 170 SER A N 1
ATOM 1327 C CA . SER A 1 170 ? 15.883 -10.445 -1.558 1 84.62 170 SER A CA 1
ATOM 1328 C C . SER A 1 170 ? 17.156 -11.297 -1.533 1 84.62 170 SER A C 1
ATOM 1330 O O . SER A 1 170 ? 18.188 -10.891 -2.057 1 84.62 170 SER A O 1
ATOM 1332 N N . GLU A 1 171 ? 17.078 -12.492 -1.018 1 85.81 171 GLU A N 1
ATOM 1333 C CA . GLU A 1 171 ? 18.266 -13.32 -0.793 1 85.81 171 GLU A CA 1
ATOM 1334 C C . GLU A 1 171 ? 18.594 -14.141 -2.033 1 85.81 171 GLU A C 1
ATOM 1336 O O . GLU A 1 171 ? 19.781 -14.344 -2.348 1 85.81 171 GLU A O 1
ATOM 1341 N N . THR A 1 172 ? 17.609 -14.609 -2.764 1 88.38 172 THR A N 1
ATOM 1342 C CA . THR A 1 172 ? 17.859 -15.555 -3.844 1 88.38 172 THR A CA 1
ATOM 1343 C C . THR A 1 172 ? 17.312 -15.031 -5.164 1 88.38 172 THR A C 1
ATOM 1345 O O . THR A 1 172 ? 17.375 -15.711 -6.188 1 88.38 172 THR A O 1
ATOM 1348 N N . ASP A 1 173 ? 16.719 -13.82 -5.168 1 90.38 173 ASP A N 1
ATOM 1349 C CA . ASP A 1 173 ? 16.172 -13.148 -6.348 1 90.38 173 ASP A CA 1
ATOM 1350 C C . ASP A 1 173 ? 14.969 -13.914 -6.902 1 90.38 173 ASP A C 1
ATOM 1352 O O . ASP A 1 173 ? 14.719 -13.898 -8.109 1 90.38 173 ASP A O 1
ATOM 1356 N N . CYS A 1 174 ? 14.305 -14.703 -6.043 1 94.38 174 CYS A N 1
ATOM 1357 C CA . CYS A 1 174 ? 13.055 -15.359 -6.43 1 94.38 174 CYS A CA 1
ATOM 1358 C C . CYS A 1 174 ? 11.93 -14.344 -6.578 1 94.38 174 CYS A C 1
ATOM 1360 O O . CYS A 1 174 ? 11.984 -13.258 -5.996 1 94.38 174 CYS A O 1
ATOM 1362 N N . SER A 1 175 ? 11.008 -14.719 -7.402 1 95.69 175 SER A N 1
ATOM 1363 C CA . SER A 1 175 ? 9.773 -13.945 -7.492 1 95.69 175 SER A CA 1
ATOM 1364 C C . SER A 1 175 ? 8.68 -14.539 -6.621 1 95.69 175 SER A C 1
ATOM 1366 O O . SER A 1 175 ? 8.602 -15.766 -6.465 1 95.69 175 SER A O 1
ATOM 1368 N N . LEU A 1 176 ? 7.938 -13.695 -6.031 1 96.25 176 LEU A N 1
ATOM 1369 C CA . LEU A 1 176 ? 6.809 -14.125 -5.211 1 96.25 176 LEU A CA 1
ATOM 1370 C C . LEU A 1 176 ? 5.496 -13.57 -5.766 1 96.25 176 LEU A C 1
ATOM 1372 O O . LEU A 1 176 ? 5.367 -12.367 -5.984 1 96.25 176 LEU A O 1
ATOM 1376 N N . VAL A 1 177 ? 4.543 -14.453 -6.094 1 97.25 177 VAL A N 1
ATOM 1377 C CA . VAL A 1 177 ? 3.217 -14.062 -6.559 1 97.25 177 VAL A CA 1
ATOM 1378 C C . VAL A 1 177 ? 2.154 -14.578 -5.594 1 97.25 177 VAL A C 1
ATOM 1380 O O . VAL A 1 177 ? 2.035 -15.789 -5.387 1 97.25 177 VAL A O 1
ATOM 1383 N N . ILE A 1 178 ? 1.356 -13.695 -5.035 1 96.12 178 ILE A N 1
ATOM 1384 C CA . ILE A 1 178 ? 0.398 -14.062 -4 1 96.12 178 ILE A CA 1
ATOM 1385 C C . ILE A 1 178 ? -0.997 -13.57 -4.391 1 96.12 178 ILE A C 1
ATOM 1387 O O . ILE A 1 178 ? -1.172 -12.414 -4.777 1 96.12 178 ILE A O 1
ATOM 1391 N N . LEU A 1 179 ? -1.945 -14.477 -4.363 1 96.75 179 LEU A N 1
ATOM 1392 C CA . LEU A 1 179 ? -3.342 -14.078 -4.5 1 96.75 179 LEU A CA 1
ATOM 1393 C C . LEU A 1 179 ? -4.027 -14.016 -3.137 1 96.75 179 LEU A C 1
ATOM 1395 O O . LEU A 1 179 ? -3.906 -14.945 -2.336 1 96.75 179 LEU A O 1
ATOM 1399 N N . ASN A 1 180 ? -4.645 -12.914 -2.805 1 93 180 ASN A N 1
ATOM 1400 C CA . ASN A 1 180 ? -5.352 -12.695 -1.546 1 93 180 ASN A CA 1
ATOM 1401 C C . ASN A 1 180 ? -6.746 -12.125 -1.779 1 93 180 ASN A C 1
ATOM 1403 O O . ASN A 1 180 ? -6.914 -11.18 -2.557 1 93 180 ASN A O 1
ATOM 1407 N N . HIS A 1 181 ? -7.742 -12.719 -1.114 1 91.5 181 HIS A N 1
ATOM 1408 C CA . HIS A 1 181 ? -9.094 -12.18 -1.138 1 91.5 181 HIS A CA 1
ATOM 1409 C C . HIS A 1 181 ? -9.297 -11.156 -0.021 1 91.5 181 HIS A C 1
ATOM 1411 O O . HIS A 1 181 ? -9.211 -11.5 1.16 1 91.5 181 HIS A O 1
ATOM 1417 N N . GLU A 1 182 ? -9.609 -9.984 -0.36 1 86 182 GLU A N 1
ATOM 1418 C CA . GLU A 1 182 ? -9.617 -8.891 0.607 1 86 182 GLU A CA 1
ATOM 1419 C C . GLU A 1 182 ? -10.812 -9 1.551 1 86 182 GLU A C 1
ATOM 1421 O O . GLU A 1 182 ? -10.766 -8.5 2.678 1 86 182 GLU A O 1
ATOM 1426 N N . ASP A 1 183 ? -11.93 -9.57 1.122 1 82.69 183 ASP A N 1
ATOM 1427 C CA . ASP A 1 183 ? -13.188 -9.461 1.849 1 82.69 183 ASP A CA 1
ATOM 1428 C C . ASP A 1 183 ? -13.438 -10.703 2.705 1 82.69 183 ASP A C 1
ATOM 1430 O O . ASP A 1 183 ? -14.547 -10.93 3.176 1 82.69 183 ASP A O 1
ATOM 1434 N N . ILE A 1 184 ? -12.477 -11.516 2.963 1 76.31 184 ILE A N 1
ATOM 1435 C CA . ILE A 1 184 ? -12.719 -12.742 3.723 1 76.31 184 ILE A CA 1
ATOM 1436 C C . ILE A 1 184 ? -12.227 -12.562 5.156 1 76.31 184 ILE A C 1
ATOM 1438 O O . ILE A 1 184 ? -12.492 -13.398 6.02 1 76.31 184 ILE A O 1
ATOM 1442 N N . TYR A 1 185 ? -11.508 -11.516 5.5 1 70.44 185 TYR A N 1
ATOM 1443 C CA . TYR A 1 185 ? -10.93 -11.297 6.824 1 70.44 185 TYR A CA 1
ATOM 1444 C C . TYR A 1 185 ? -11.938 -10.617 7.746 1 70.44 185 TYR A C 1
ATOM 1446 O O . TYR A 1 185 ? -12.812 -9.883 7.285 1 70.44 185 TYR A O 1
ATOM 1454 N N . SER A 1 186 ? -11.695 -10.984 8.992 1 65.81 186 SER A N 1
ATOM 1455 C CA . SER A 1 186 ? -12.516 -10.281 9.969 1 65.81 186 SER A CA 1
ATOM 1456 C C . SER A 1 186 ? -12.203 -8.789 9.992 1 65.81 186 SER A C 1
ATOM 1458 O O . SER A 1 186 ? -11.102 -8.375 9.609 1 65.81 186 SER A O 1
ATOM 1460 N N . SER A 1 187 ? -13.125 -8 10.32 1 62.25 187 SER A N 1
ATOM 1461 C CA . SER A 1 187 ? -13.039 -6.543 10.336 1 62.25 187 SER A CA 1
ATOM 1462 C C . SER A 1 187 ? -11.859 -6.07 11.18 1 62.25 187 SER A C 1
ATOM 1464 O O . SER A 1 187 ? -11.211 -5.074 10.844 1 62.25 187 SER A O 1
ATOM 1466 N N . MET A 1 188 ? -11.547 -6.836 12.258 1 56.56 188 MET A N 1
ATOM 1467 C CA . MET A 1 188 ? -10.508 -6.387 13.188 1 56.56 188 MET A CA 1
ATOM 1468 C C . MET A 1 188 ? -9.117 -6.602 12.594 1 56.56 188 MET A C 1
ATOM 1470 O O . MET A 1 188 ? -8.242 -5.75 12.75 1 56.56 188 MET A O 1
ATOM 1474 N N . GLU A 1 189 ? -8.961 -7.641 11.922 1 60.88 189 GLU A N 1
ATOM 1475 C CA . GLU A 1 189 ? -7.641 -8.039 11.445 1 60.88 189 GLU A CA 1
ATOM 1476 C C . GLU A 1 189 ? -7.395 -7.555 10.023 1 60.88 189 GLU A C 1
ATOM 1478 O O . GLU A 1 189 ? -6.246 -7.371 9.609 1 60.88 189 GLU A O 1
ATOM 1483 N N . ARG A 1 190 ? -8.406 -7.164 9.438 1 73.94 190 ARG A N 1
ATOM 1484 C CA . ARG A 1 190 ? -8.406 -7.004 7.988 1 73.94 190 ARG A CA 1
ATOM 1485 C C . ARG A 1 190 ? -7.543 -5.816 7.57 1 73.94 190 ARG A C 1
ATOM 1487 O O . ARG A 1 190 ? -6.633 -5.957 6.754 1 73.94 190 ARG A O 1
ATOM 1494 N N . PRO A 1 191 ? -7.656 -4.816 8.297 1 76.81 191 PRO A N 1
ATOM 1495 C CA . PRO A 1 191 ? -6.992 -3.648 7.715 1 76.81 191 PRO A CA 1
ATOM 1496 C C . PRO A 1 191 ? -5.473 -3.707 7.852 1 76.81 191 PRO A C 1
ATOM 1498 O O . PRO A 1 191 ? -4.754 -3.406 6.895 1 76.81 191 PRO A O 1
ATOM 1501 N N . ALA A 1 192 ? -5.008 -4.168 8.984 1 77.88 192 ALA A N 1
ATOM 1502 C CA . ALA A 1 192 ? -3.568 -4.215 9.227 1 77.88 192 ALA A CA 1
ATOM 1503 C C . ALA A 1 192 ? -2.893 -5.227 8.305 1 77.88 192 ALA A C 1
ATOM 1505 O O . ALA A 1 192 ? -1.843 -4.941 7.727 1 77.88 192 ALA A O 1
ATOM 1506 N N . PHE A 1 193 ? -3.508 -6.363 8.203 1 82.75 193 PHE A N 1
ATOM 1507 C CA . PHE A 1 193 ? -2.949 -7.441 7.398 1 82.75 193 PHE A CA 1
ATOM 1508 C C . PHE A 1 193 ? -2.906 -7.051 5.926 1 82.75 193 PHE A C 1
ATOM 1510 O O . PHE A 1 193 ? -1.879 -7.215 5.262 1 82.75 193 PHE A O 1
ATOM 1517 N N . LEU A 1 194 ? -3.938 -6.496 5.434 1 87.31 194 LEU A N 1
ATOM 1518 C CA . LEU A 1 194 ? -4.027 -6.086 4.035 1 87.31 194 LEU A CA 1
ATOM 1519 C C . LEU A 1 194 ? -3.027 -4.977 3.732 1 87.31 194 LEU A C 1
ATOM 1521 O O . LEU A 1 194 ? -2.363 -5 2.693 1 87.31 194 LEU A O 1
ATOM 1525 N N . LEU A 1 195 ? -2.947 -4.082 4.609 1 87.56 195 LEU A N 1
ATOM 1526 C CA . LEU A 1 195 ? -2.004 -2.98 4.449 1 87.56 195 LEU A CA 1
ATOM 1527 C C . LEU A 1 195 ? -0.571 -3.5 4.375 1 87.56 195 LEU A C 1
ATOM 1529 O O . LEU A 1 195 ? 0.21 -3.062 3.527 1 87.56 195 LEU A O 1
ATOM 1533 N N . HIS A 1 196 ? -0.329 -4.398 5.219 1 85.31 196 HIS A N 1
ATOM 1534 C CA . HIS A 1 196 ? 1.01 -4.977 5.254 1 85.31 196 HIS A CA 1
ATOM 1535 C C . HIS A 1 196 ? 1.35 -5.656 3.932 1 85.31 196 HIS A C 1
ATOM 1537 O O . HIS A 1 196 ? 2.453 -5.488 3.406 1 85.31 196 HIS A O 1
ATOM 1543 N N . MET A 1 197 ? 0.441 -6.379 3.408 1 88.94 197 MET A N 1
ATOM 1544 C CA . MET A 1 197 ? 0.651 -7.082 2.146 1 88.94 197 MET A CA 1
ATOM 1545 C C . MET A 1 197 ? 0.929 -6.102 1.014 1 88.94 197 MET A C 1
ATOM 1547 O O . MET A 1 197 ? 1.855 -6.297 0.226 1 88.94 197 MET A O 1
ATOM 1551 N N . VAL A 1 198 ? 0.174 -5.098 0.985 1 90 198 VAL A N 1
ATOM 1552 C CA . VAL A 1 198 ? 0.327 -4.094 -0.062 1 90 198 VAL A CA 1
ATOM 1553 C C . VAL A 1 198 ? 1.704 -3.443 0.045 1 90 198 VAL A C 1
ATOM 1555 O O . VAL A 1 198 ? 2.371 -3.219 -0.967 1 90 198 VAL A O 1
ATOM 1558 N N . CYS A 1 199 ? 2.139 -3.178 1.222 1 86.81 199 CYS A N 1
ATOM 1559 C CA . CYS A 1 199 ? 3.396 -2.469 1.428 1 86.81 199 CYS A CA 1
ATOM 1560 C C . CYS A 1 199 ? 4.586 -3.355 1.084 1 86.81 199 CYS A C 1
ATOM 1562 O O . CYS A 1 199 ? 5.633 -2.861 0.66 1 86.81 199 CYS A O 1
ATOM 1564 N N . LEU A 1 200 ? 4.434 -4.633 1.249 1 87.12 200 LEU A N 1
ATOM 1565 C CA . LEU A 1 200 ? 5.516 -5.57 0.954 1 87.12 200 LEU A CA 1
ATOM 1566 C C . LEU A 1 200 ? 5.637 -5.801 -0.548 1 87.12 200 LEU A C 1
ATOM 1568 O O . LEU A 1 200 ? 6.703 -6.191 -1.034 1 87.12 200 LEU A O 1
ATOM 1572 N N . ALA A 1 201 ? 4.613 -5.555 -1.267 1 91.81 201 ALA A N 1
ATOM 1573 C CA . ALA A 1 201 ? 4.559 -5.887 -2.688 1 91.81 201 ALA A CA 1
ATOM 1574 C C . ALA A 1 201 ? 5.297 -4.848 -3.523 1 91.81 201 ALA A C 1
ATOM 1576 O O . ALA A 1 201 ? 5.281 -3.656 -3.199 1 91.81 201 ALA A O 1
ATOM 1577 N N . ASP A 1 202 ? 5.941 -5.289 -4.582 1 91.31 202 ASP A N 1
ATOM 1578 C CA . ASP A 1 202 ? 6.535 -4.414 -5.59 1 91.31 202 ASP A CA 1
ATOM 1579 C C . ASP A 1 202 ? 5.527 -4.078 -6.684 1 91.31 202 ASP A C 1
ATOM 1581 O O . ASP A 1 202 ? 5.605 -3.01 -7.301 1 91.31 202 ASP A O 1
ATOM 1585 N N . VAL A 1 203 ? 4.684 -5.016 -6.922 1 94.44 203 VAL A N 1
ATOM 1586 C CA . VAL A 1 203 ? 3.598 -4.863 -7.883 1 94.44 203 VAL A CA 1
ATOM 1587 C C . VAL A 1 203 ? 2.275 -5.273 -7.242 1 94.44 203 VAL A C 1
ATOM 1589 O O . VAL A 1 203 ? 2.186 -6.332 -6.617 1 94.44 203 VAL A O 1
ATOM 1592 N N . VAL A 1 204 ? 1.316 -4.43 -7.355 1 95.62 204 VAL A N 1
ATOM 1593 C CA . VAL A 1 204 ? -0.015 -4.738 -6.848 1 95.62 204 VAL A CA 1
ATOM 1594 C C . VAL A 1 204 ? -1.016 -4.773 -8 1 95.62 204 VAL A C 1
ATOM 1596 O O . VAL A 1 204 ? -1.097 -3.828 -8.789 1 95.62 204 VAL A O 1
ATOM 1599 N N . ILE A 1 205 ? -1.722 -5.859 -8.109 1 96.75 205 ILE A N 1
ATOM 1600 C CA . ILE A 1 205 ? -2.777 -6.027 -9.109 1 96.75 205 ILE A CA 1
ATOM 1601 C C . ILE A 1 205 ? -4.125 -6.191 -8.406 1 96.75 205 ILE A C 1
ATOM 1603 O O . ILE A 1 205 ? -4.324 -7.141 -7.641 1 96.75 205 ILE A O 1
ATOM 1607 N N . LYS A 1 206 ? -5.012 -5.312 -8.617 1 94.38 206 LYS A N 1
ATOM 1608 C CA . LYS A 1 206 ? -6.332 -5.375 -7.992 1 94.38 206 LYS A CA 1
ATOM 1609 C C . LYS A 1 206 ? -7.414 -5.68 -9.023 1 94.38 206 LYS A C 1
ATOM 1611 O O . LYS A 1 206 ? -7.559 -4.957 -10.008 1 94.38 206 LYS A O 1
ATOM 1616 N N . ALA A 1 207 ? -8.062 -6.746 -8.859 1 94.12 207 ALA A N 1
ATOM 1617 C CA . ALA A 1 207 ? -9.258 -7.047 -9.641 1 94.12 207 ALA A CA 1
ATOM 1618 C C . ALA A 1 207 ? -10.516 -6.523 -8.953 1 94.12 207 ALA A C 1
ATOM 1620 O O . ALA A 1 207 ? -10.789 -6.875 -7.801 1 94.12 207 ALA A O 1
ATOM 1621 N N . GLU A 1 208 ? -11.219 -5.66 -9.648 1 90 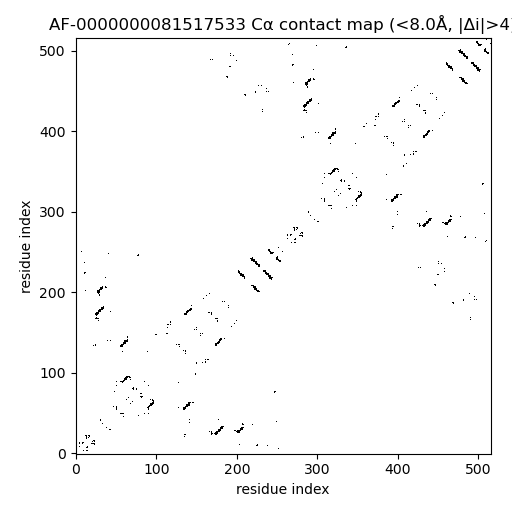208 GLU A N 1
ATOM 1622 C CA . GLU A 1 208 ? -12.398 -5.012 -9.086 1 90 208 GLU A CA 1
ATOM 1623 C C . GLU A 1 208 ? -13.602 -5.145 -10.016 1 90 208 GLU A C 1
ATOM 1625 O O . GLU A 1 208 ? -13.445 -5.168 -11.242 1 90 208 GLU A O 1
ATOM 1630 N N . PRO A 1 209 ? -14.852 -5.258 -9.32 1 86.06 209 PRO A N 1
ATOM 1631 C CA . PRO A 1 209 ? -16.047 -5.211 -10.172 1 86.06 209 PRO A CA 1
ATOM 1632 C C . PRO A 1 209 ? -16.219 -3.854 -10.852 1 86.06 209 PRO A C 1
ATOM 1634 O O . PRO A 1 209 ? -15.656 -2.854 -10.406 1 86.06 209 PRO A O 1
ATOM 1637 N N . LEU A 1 210 ? -16.953 -3.891 -11.961 1 79.75 210 LEU A N 1
ATOM 1638 C CA . LEU A 1 210 ? -17.266 -2.623 -12.609 1 79.75 210 LEU A CA 1
ATOM 1639 C C . LEU A 1 210 ? -18.344 -1.874 -11.844 1 79.75 210 LEU A C 1
ATOM 1641 O O . LEU A 1 210 ? -19.25 -2.492 -11.273 1 79.75 210 LEU A O 1
ATOM 1645 N N . ALA A 1 211 ? -18.047 -0.581 -11.562 1 66.62 211 ALA A N 1
ATOM 1646 C CA . ALA A 1 211 ? -19.062 0.213 -10.875 1 66.62 211 ALA A CA 1
ATOM 1647 C C . ALA A 1 211 ? -20.391 0.163 -11.617 1 66.62 211 ALA A C 1
ATOM 1649 O O . ALA A 1 211 ? -21.453 0.147 -10.992 1 66.62 211 ALA A O 1
ATOM 1650 N N . SER A 1 212 ? -20.312 0.315 -12.984 1 65.31 212 SER A N 1
ATOM 1651 C CA . SER A 1 212 ? -21.547 0.352 -13.742 1 65.31 212 SER A CA 1
ATOM 1652 C C . SER A 1 212 ? -21.984 -1.047 -14.172 1 65.31 212 SER A C 1
ATOM 1654 O O . SER A 1 212 ? -21.156 -1.853 -14.602 1 65.31 212 SER A O 1
ATOM 1656 N N . GLY A 1 213 ? -22.422 -1.924 -13.258 1 57.12 213 GLY A N 1
ATOM 1657 C CA . GLY A 1 213 ? -22.969 -3.244 -13.523 1 57.12 213 GLY A CA 1
ATOM 1658 C C . GLY A 1 213 ? -23.281 -3.479 -14.992 1 57.12 213 GLY A C 1
ATOM 1659 O O . GLY A 1 213 ? -23.734 -4.562 -15.367 1 57.12 213 GLY A O 1
ATOM 1660 N N . LEU A 1 214 ? -23.344 -2.504 -15.773 1 53.44 214 LEU A N 1
ATOM 1661 C CA . LEU A 1 214 ? -24.203 -2.584 -16.953 1 53.44 214 LEU A CA 1
ATOM 1662 C C . LEU A 1 214 ? -23.453 -3.191 -18.125 1 53.44 214 LEU A C 1
ATOM 1664 O O . LEU A 1 214 ? -24.047 -3.457 -19.172 1 53.44 214 LEU A O 1
ATOM 1668 N N . ALA A 1 215 ? -22.188 -3.279 -18.094 1 60.16 215 ALA A N 1
ATOM 1669 C CA . ALA A 1 215 ? -21.734 -3.619 -19.453 1 60.16 215 ALA A CA 1
ATOM 1670 C C . ALA A 1 215 ? -21.688 -5.133 -19.641 1 60.16 215 ALA A C 1
ATOM 1672 O O . ALA A 1 215 ? -21 -5.84 -18.891 1 60.16 215 ALA A O 1
ATOM 1673 N N . ASN A 1 216 ? -22.594 -5.781 -20.438 1 64.62 216 ASN A N 1
ATOM 1674 C CA . ASN A 1 216 ? -22.922 -7.184 -20.688 1 64.62 216 ASN A CA 1
ATOM 1675 C C . ASN A 1 216 ? -21.672 -8.008 -20.984 1 64.62 216 ASN A C 1
ATOM 1677 O O . ASN A 1 216 ? -21.609 -9.188 -20.625 1 64.62 216 ASN A O 1
ATOM 1681 N N . ASP A 1 217 ? -20.484 -7.258 -21.156 1 81.12 217 ASP A N 1
ATOM 1682 C CA . ASP A 1 217 ? -19.375 -8.094 -21.609 1 81.12 217 ASP A CA 1
ATOM 1683 C C . ASP A 1 217 ? -18.078 -7.699 -20.891 1 81.12 217 ASP A C 1
ATOM 1685 O O . ASP A 1 217 ? -16.984 -8.055 -21.344 1 81.12 217 ASP A O 1
ATOM 1689 N N . VAL A 1 218 ? -18.219 -7.078 -19.938 1 87.69 218 VAL A N 1
ATOM 1690 C CA . VAL A 1 218 ? -17.031 -6.711 -19.172 1 87.69 218 VAL A CA 1
ATOM 1691 C C . VAL A 1 218 ? -17.156 -7.246 -17.75 1 87.69 218 VAL A C 1
ATOM 1693 O O . VAL A 1 218 ? -18.141 -6.957 -17.047 1 87.69 218 VAL A O 1
ATOM 1696 N N . HIS A 1 219 ? -16.25 -8.117 -17.328 1 89.19 219 HIS A N 1
ATOM 1697 C CA . HIS A 1 219 ? -16.344 -8.844 -16.078 1 89.19 219 HIS A CA 1
ATOM 1698 C C . HIS A 1 219 ? -15.797 -8.016 -14.914 1 89.19 219 HIS A C 1
ATOM 1700 O O . HIS A 1 219 ? -16.094 -8.297 -13.75 1 89.19 219 HIS A O 1
ATOM 1706 N N . GLY A 1 220 ? -14.875 -7.066 -15.281 1 90.94 220 GLY A N 1
ATOM 1707 C CA . GLY A 1 220 ? -14.305 -6.25 -14.219 1 90.94 220 GLY A CA 1
ATOM 1708 C C . GLY A 1 220 ? -13.188 -5.34 -14.703 1 90.94 220 GLY A C 1
ATOM 1709 O O . GLY A 1 220 ? -13.016 -5.148 -15.906 1 90.94 220 GLY A O 1
ATOM 1710 N N . GLN A 1 221 ? -12.617 -4.715 -13.766 1 90.81 221 GLN A N 1
ATOM 1711 C CA . GLN A 1 221 ? -11.461 -3.877 -14.062 1 90.81 221 GLN A CA 1
ATOM 1712 C C . GLN A 1 221 ? -10.227 -4.363 -13.312 1 90.81 221 GLN A C 1
ATOM 1714 O O . GLN A 1 221 ? -10.336 -4.977 -12.25 1 90.81 221 GLN A O 1
ATOM 1719 N N . LEU A 1 222 ? -9.094 -4.148 -13.938 1 93 222 LEU A N 1
ATOM 1720 C CA . LEU A 1 222 ? -7.805 -4.48 -13.344 1 93 222 LEU A CA 1
ATOM 1721 C C . LEU A 1 222 ? -6.961 -3.229 -13.133 1 93 222 LEU A C 1
ATOM 1723 O O . LEU A 1 222 ? -6.754 -2.449 -14.062 1 93 222 LEU A O 1
ATOM 1727 N N . ILE A 1 223 ? -6.602 -3.033 -11.922 1 92.56 223 ILE A N 1
ATOM 1728 C CA . ILE A 1 223 ? -5.68 -1.957 -11.578 1 92.56 223 ILE A CA 1
ATOM 1729 C C . ILE A 1 223 ? -4.297 -2.537 -11.273 1 92.56 223 ILE A C 1
ATOM 1731 O O . ILE A 1 223 ? -4.16 -3.416 -10.414 1 92.56 223 ILE A O 1
ATOM 1735 N N . VAL A 1 224 ? -3.314 -2.074 -12.023 1 93.94 224 VAL A N 1
ATOM 1736 C CA . VAL A 1 224 ? -1.954 -2.568 -11.836 1 93.94 224 VAL A CA 1
ATOM 1737 C C . VAL A 1 224 ? -1.042 -1.419 -11.414 1 93.94 224 VAL A C 1
ATOM 1739 O O . VAL A 1 224 ? -0.891 -0.436 -12.141 1 93.94 224 VAL A O 1
ATOM 1742 N N . LEU A 1 225 ? -0.538 -1.544 -10.25 1 92.56 225 LEU A N 1
ATOM 1743 C CA . LEU A 1 225 ? 0.43 -0.569 -9.758 1 92.56 225 LEU A CA 1
ATOM 1744 C C . LEU A 1 225 ? 1.819 -1.188 -9.648 1 92.56 225 LEU A C 1
ATOM 1746 O O . LEU A 1 225 ? 2.037 -2.102 -8.852 1 92.56 225 LEU A O 1
ATOM 1750 N N . ASN A 1 226 ? 2.707 -0.77 -10.43 1 90.88 226 ASN A N 1
ATOM 1751 C CA . ASN A 1 226 ? 4.117 -1.132 -10.367 1 90.88 226 ASN A CA 1
ATOM 1752 C C . ASN A 1 226 ? 4.941 -0.059 -9.656 1 90.88 226 ASN A C 1
ATOM 1754 O O . ASN A 1 226 ? 5.117 1.042 -10.18 1 90.88 226 ASN A O 1
ATOM 1758 N N . LYS A 1 227 ? 5.383 -0.262 -8.375 1 83.88 227 LYS A N 1
ATOM 1759 C CA . LYS A 1 227 ? 6.027 0.721 -7.512 1 83.88 227 LYS A CA 1
ATOM 1760 C C . LYS A 1 227 ? 7.406 1.102 -8.047 1 83.88 227 LYS A C 1
ATOM 1762 O O . LYS A 1 227 ? 7.914 2.186 -7.75 1 83.88 227 LYS A O 1
ATOM 1767 N N . GLY A 1 228 ? 8.023 0.517 -8.938 1 74.38 228 GLY A N 1
ATOM 1768 C CA . GLY A 1 228 ? 9.352 0.813 -9.453 1 74.38 228 GLY A CA 1
ATOM 1769 C C . GLY A 1 228 ? 10.461 0.297 -8.562 1 74.38 228 GLY A C 1
ATOM 1770 O O . GLY A 1 228 ? 10.203 -0.317 -7.523 1 74.38 228 GLY A O 1
ATOM 1771 N N . ILE A 1 229 ? 11.625 0.522 -8.961 1 61.12 229 ILE A N 1
ATOM 1772 C CA . ILE A 1 229 ? 12.805 -0.045 -8.328 1 61.12 229 ILE A CA 1
ATOM 1773 C C . ILE A 1 229 ? 13.188 0.793 -7.105 1 61.12 229 ILE A C 1
ATOM 1775 O O . ILE A 1 229 ? 13.531 0.25 -6.055 1 61.12 229 ILE A O 1
ATOM 1779 N N . SER A 1 230 ? 13.062 2.135 -7.312 1 59.38 230 SER A N 1
ATOM 1780 C CA . SER A 1 230 ? 13.492 2.975 -6.199 1 59.38 230 SER A CA 1
ATOM 1781 C C . SER A 1 230 ? 12.375 3.902 -5.742 1 59.38 230 SER A C 1
ATOM 1783 O O . SER A 1 230 ? 11.406 4.125 -6.477 1 59.38 230 SER A O 1
ATOM 1785 N N . ARG A 1 231 ? 12.453 4.297 -4.57 1 59.09 231 ARG A N 1
ATOM 1786 C CA . ARG A 1 231 ? 11.531 5.27 -4 1 59.09 231 ARG A CA 1
ATOM 1787 C C . ARG A 1 231 ? 11.375 6.477 -4.918 1 59.09 231 ARG A C 1
ATOM 1789 O O . ARG A 1 231 ? 10.328 7.133 -4.918 1 59.09 231 ARG A O 1
ATOM 1796 N N . SER A 1 232 ? 12.367 6.699 -5.664 1 56.59 232 SER A N 1
ATOM 1797 C CA . SER A 1 232 ? 12.391 7.891 -6.504 1 56.59 232 SER A CA 1
ATOM 1798 C C . SER A 1 232 ? 11.773 7.613 -7.871 1 56.59 232 SER A C 1
ATOM 1800 O O . SER A 1 232 ? 11.438 8.539 -8.609 1 56.59 232 SER A O 1
ATOM 1802 N N . SER A 1 233 ? 11.672 6.316 -8.086 1 64.44 233 SER A N 1
ATOM 1803 C CA . SER A 1 233 ? 11.117 6 -9.398 1 64.44 233 SER A CA 1
ATOM 1804 C C . SER A 1 233 ? 9.602 6.188 -9.422 1 64.44 233 SER A C 1
ATOM 1806 O O . SER A 1 233 ? 8.93 5.965 -8.414 1 64.44 233 SER A O 1
ATOM 1808 N N . ARG A 1 234 ? 9.195 6.801 -10.461 1 68.88 234 ARG A N 1
ATOM 1809 C CA . ARG A 1 234 ? 7.758 7.008 -10.602 1 68.88 234 ARG A CA 1
ATOM 1810 C C . ARG A 1 234 ? 7.027 5.676 -10.734 1 68.88 234 ARG A C 1
ATOM 1812 O O . ARG A 1 234 ? 7.355 4.867 -11.609 1 68.88 234 ARG A O 1
ATOM 1819 N N . SER A 1 235 ? 6.219 5.406 -9.758 1 79.62 235 SER A N 1
ATOM 1820 C CA . SER A 1 235 ? 5.34 4.246 -9.867 1 79.62 235 SER A CA 1
ATOM 1821 C C . SER A 1 235 ? 4.457 4.336 -11.109 1 79.62 235 SER A C 1
ATOM 1823 O O . SER A 1 235 ? 4.113 5.434 -11.555 1 79.62 235 SER A O 1
ATOM 1825 N N . LYS A 1 236 ? 4.23 3.225 -11.797 1 83.69 236 LYS A N 1
ATOM 1826 C CA . LYS A 1 236 ? 3.352 3.158 -12.961 1 83.69 236 LYS A CA 1
ATOM 1827 C C . LYS A 1 236 ? 1.997 2.561 -12.594 1 83.69 236 LYS A C 1
ATOM 1829 O O . LYS A 1 236 ? 1.928 1.465 -12.031 1 83.69 236 LYS A O 1
ATOM 1834 N N . LEU A 1 237 ? 1.02 3.352 -12.812 1 86.25 237 LEU A N 1
ATOM 1835 C CA . LEU A 1 237 ? -0.351 2.93 -12.547 1 86.25 237 LEU A CA 1
ATOM 1836 C C . LEU A 1 237 ? -1.121 2.727 -13.844 1 86.25 237 LEU A C 1
ATOM 1838 O O . LEU A 1 237 ? -1.145 3.611 -14.703 1 86.25 237 LEU A O 1
ATOM 1842 N N . GLN A 1 238 ? -1.65 1.544 -14.016 1 88.88 238 GLN A N 1
ATOM 1843 C CA . GLN A 1 238 ? -2.471 1.229 -15.18 1 88.88 238 GLN A CA 1
ATOM 1844 C C . GLN A 1 238 ? -3.818 0.647 -14.766 1 88.88 238 GLN A C 1
ATOM 1846 O O . GLN A 1 238 ? -3.902 -0.102 -13.789 1 88.88 238 GLN A O 1
ATOM 1851 N N . ASN A 1 239 ? -4.793 1.1 -15.461 1 88.12 239 ASN A N 1
ATOM 1852 C CA . ASN A 1 239 ? -6.148 0.61 -15.242 1 88.12 239 ASN A CA 1
ATOM 1853 C C . ASN A 1 239 ? -6.801 0.155 -16.547 1 88.12 239 ASN A C 1
ATOM 1855 O O . ASN A 1 239 ? -6.805 0.893 -17.531 1 88.12 239 ASN A O 1
ATOM 1859 N N . PHE A 1 240 ? -7.285 -1.076 -16.562 1 91.12 240 PHE A N 1
ATOM 1860 C CA . PHE A 1 240 ? -7.992 -1.542 -17.75 1 91.12 240 PHE A CA 1
ATOM 1861 C C . PHE A 1 240 ? -9.07 -2.557 -17.375 1 91.12 240 PHE A C 1
ATOM 1863 O O . PHE A 1 240 ? -9.164 -2.967 -16.219 1 91.12 240 PHE A O 1
ATOM 1870 N N . GLN A 1 241 ? -9.898 -2.744 -18.312 1 91.06 241 GLN A N 1
ATOM 1871 C CA . GLN A 1 241 ? -11 -3.684 -18.125 1 91.06 241 GLN A CA 1
ATOM 1872 C C . GLN A 1 241 ? -10.656 -5.059 -18.688 1 91.06 241 GLN A C 1
ATOM 1874 O O . GLN A 1 241 ? -9.719 -5.195 -19.484 1 91.06 241 GLN A O 1
ATOM 1879 N N . PHE A 1 242 ? -11.336 -6.074 -18.172 1 92.5 242 PHE A N 1
ATOM 1880 C CA . PHE A 1 242 ? -11.055 -7.414 -18.672 1 92.5 242 PHE A CA 1
ATOM 1881 C C . PHE A 1 242 ? -12.344 -8.18 -18.922 1 92.5 242 PHE A C 1
ATOM 1883 O O . PHE A 1 242 ? -13.359 -7.93 -18.266 1 92.5 242 PHE A O 1
ATOM 1890 N N . LYS A 1 243 ? -12.266 -9.008 -19.875 1 92.31 243 LYS A N 1
ATOM 1891 C CA . LYS A 1 243 ? -13.289 -9.984 -20.219 1 92.31 243 LYS A CA 1
ATOM 1892 C C . LYS A 1 243 ? -12.703 -11.391 -20.297 1 92.31 243 LYS A C 1
ATOM 1894 O O . LYS A 1 243 ? -11.75 -11.641 -21.031 1 92.31 243 LYS A O 1
ATOM 1899 N N . ILE A 1 244 ? -13.273 -12.25 -19.453 1 89.88 244 ILE A N 1
ATOM 1900 C CA . ILE A 1 244 ? -12.797 -13.633 -19.438 1 89.88 244 ILE A CA 1
ATOM 1901 C C . ILE A 1 244 ? -13.484 -14.422 -20.547 1 89.88 244 ILE A C 1
ATOM 1903 O O . ILE A 1 244 ? -14.719 -14.43 -20.656 1 89.88 244 ILE A O 1
ATOM 1907 N N . LYS A 1 245 ? -12.703 -14.961 -21.359 1 90 245 LYS A N 1
ATOM 1908 C CA . LYS A 1 245 ? -13.188 -15.82 -22.438 1 90 245 LYS A CA 1
ATOM 1909 C C . LYS A 1 245 ? -12.867 -17.281 -22.156 1 90 245 LYS A C 1
ATOM 1911 O O . LYS A 1 245 ? -12.211 -17.609 -21.156 1 90 245 LYS A O 1
ATOM 1916 N N . GLU A 1 246 ? -13.359 -18.109 -23 1 84.75 246 GLU A N 1
ATOM 1917 C CA . GLU A 1 246 ? -13.156 -19.547 -22.844 1 84.75 246 GLU A CA 1
ATOM 1918 C C . GLU A 1 246 ? -11.68 -19.922 -22.922 1 84.75 246 GLU A C 1
ATOM 1920 O O . GLU A 1 246 ? -11.188 -20.734 -22.125 1 84.75 246 GLU A O 1
ATOM 1925 N N . ASN A 1 247 ? -10.938 -19.234 -23.875 1 87.06 247 ASN A N 1
ATOM 1926 C CA . ASN A 1 247 ? -9.555 -19.625 -24.125 1 87.06 247 ASN A CA 1
ATOM 1927 C C . ASN A 1 247 ? -8.586 -18.484 -23.828 1 87.06 247 ASN A C 1
ATOM 1929 O O . ASN A 1 247 ? -7.504 -18.422 -24.406 1 87.06 247 ASN A O 1
ATOM 1933 N N . GLY A 1 248 ? -9.117 -17.609 -23.016 1 87.12 248 GLY A N 1
ATOM 1934 C CA . GLY A 1 248 ? -8.195 -16.516 -22.734 1 87.12 248 GLY A CA 1
ATOM 1935 C C . GLY A 1 248 ? -8.867 -15.336 -22.062 1 87.12 248 GLY A C 1
ATOM 1936 O O . GLY A 1 248 ? -9.992 -15.445 -21.578 1 87.12 248 GLY A O 1
ATOM 1937 N N . ILE A 1 249 ? -8.07 -14.297 -21.953 1 91.19 249 ILE A N 1
ATOM 1938 C CA . ILE A 1 249 ? -8.547 -13.062 -21.344 1 91.19 249 ILE A CA 1
ATOM 1939 C C . ILE A 1 249 ? -8.328 -11.898 -22.312 1 91.19 249 ILE A C 1
ATOM 1941 O O . ILE A 1 249 ? -7.27 -11.789 -22.938 1 91.19 249 ILE A O 1
ATOM 1945 N N . GLU A 1 250 ? -9.344 -11.133 -22.469 1 92.69 250 GLU A N 1
ATOM 1946 C CA . GLU A 1 250 ? -9.234 -9.898 -23.234 1 92.69 250 GLU A CA 1
ATOM 1947 C C . GLU A 1 250 ? -9.156 -8.688 -22.312 1 92.69 250 GLU A C 1
ATOM 1949 O O . GLU A 1 250 ? -9.922 -8.57 -21.359 1 92.69 250 GLU A O 1
ATOM 1954 N N . TYR A 1 251 ? -8.156 -7.906 -22.641 1 93.81 251 TYR A N 1
ATOM 1955 C CA . TYR A 1 251 ? -7.996 -6.656 -21.906 1 93.81 251 TYR A CA 1
ATOM 1956 C C . TYR A 1 251 ? -8.273 -5.457 -22.797 1 93.81 251 TYR A C 1
ATOM 1958 O O . TYR A 1 251 ? -7.941 -5.473 -23.984 1 93.81 251 TYR A O 1
ATOM 1966 N N . P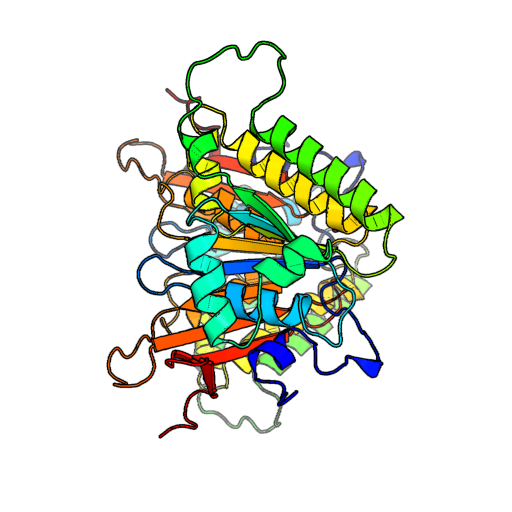HE A 1 252 ? -8.852 -4.383 -22.25 1 91.44 252 PHE A N 1
ATOM 1967 C CA . PHE A 1 252 ? -9.086 -3.168 -23.016 1 91.44 252 PHE A CA 1
ATOM 1968 C C . PHE A 1 252 ? -9.195 -1.956 -22.109 1 91.44 252 PHE A C 1
ATOM 1970 O O . PHE A 1 252 ? -9.516 -2.092 -20.922 1 91.44 252 PHE A O 1
ATOM 1977 N N . TYR A 1 253 ? -8.719 -0.807 -22.625 1 87.69 253 TYR A N 1
ATOM 1978 C CA . TYR A 1 253 ? -8.836 0.426 -21.844 1 87.69 253 TYR A CA 1
ATOM 1979 C C . TYR A 1 253 ? -10.289 0.866 -21.734 1 87.69 253 TYR A C 1
ATOM 1981 O O . TYR A 1 253 ? -11.086 0.636 -22.656 1 87.69 253 TYR A O 1
ATOM 1989 N N . PRO A 1 254 ? -10.531 1.539 -20.625 1 76.81 254 PRO A N 1
ATOM 1990 C CA . PRO A 1 254 ? -11.914 2.014 -20.484 1 76.81 254 PRO A CA 1
ATOM 1991 C C . PRO A 1 254 ? -12.352 2.891 -21.656 1 76.81 254 PRO A C 1
ATOM 1993 O O . PRO A 1 254 ? -11.578 3.723 -22.141 1 76.81 254 PRO A O 1
ATOM 1996 N N . GLY A 1 255 ? -13.5 2.748 -22.141 1 70.06 255 GLY A N 1
ATOM 1997 C CA . GLY A 1 255 ? -14.07 3.537 -23.219 1 70.06 255 GLY A CA 1
ATOM 1998 C C . GLY A 1 255 ? -13.742 2.994 -24.594 1 70.06 255 GLY A C 1
ATOM 1999 O O . GLY A 1 255 ? -14.258 3.486 -25.609 1 70.06 255 GLY A O 1
ATOM 2000 N N . SER A 1 256 ? -12.789 2.238 -24.734 1 60.12 256 SER A N 1
ATOM 2001 C CA . SER A 1 256 ? -12.398 1.76 -26.047 1 60.12 256 SER A CA 1
ATOM 2002 C C . SER A 1 256 ? -13.422 0.773 -26.609 1 60.12 256 SER A C 1
ATOM 2004 O O . SER A 1 256 ? -13.461 0.524 -27.812 1 60.12 256 SER A O 1
ATOM 2006 N N . ARG A 1 257 ? -14.078 -0.01 -25.891 1 54 257 ARG A N 1
ATOM 2007 C CA . ARG A 1 257 ? -15.039 -0.948 -26.469 1 54 257 ARG A CA 1
ATOM 2008 C C . ARG A 1 257 ? -16.453 -0.387 -26.406 1 54 257 ARG A C 1
ATOM 2010 O O . ARG A 1 257 ? -17.422 -1.099 -26.688 1 54 257 ARG A O 1
ATOM 2017 N N . SER A 1 258 ? -16.578 0.956 -26.594 1 40.75 258 SER A N 1
ATOM 2018 C CA . SER A 1 258 ? -17.969 1.284 -26.953 1 40.75 258 SER A CA 1
ATOM 2019 C C . SER A 1 258 ? -18.312 0.761 -28.344 1 40.75 258 SER A C 1
ATOM 2021 O O . SER A 1 258 ? -17.469 0.738 -29.234 1 40.75 258 SER A O 1
ATOM 2023 N N . MET B 1 1 ? 7 20.781 30.297 1 34.97 1 MET B N 1
ATOM 2024 C CA . MET B 1 1 ? 6.086 20.281 29.266 1 34.97 1 MET B CA 1
ATOM 2025 C C . MET B 1 1 ? 6.297 18.797 29.016 1 34.97 1 MET B C 1
ATOM 2027 O O . MET B 1 1 ? 7.426 18.359 28.766 1 34.97 1 MET B O 1
ATOM 2031 N N . ASP B 1 2 ? 5.52 17.969 29.531 1 42.44 2 ASP B N 1
ATOM 2032 C CA . ASP B 1 2 ? 5.574 16.531 29.766 1 42.44 2 ASP B CA 1
ATOM 2033 C C . ASP B 1 2 ? 5.832 15.766 28.469 1 42.44 2 ASP B C 1
ATOM 2035 O O . ASP B 1 2 ? 5.047 15.867 27.516 1 42.44 2 ASP B O 1
ATOM 2039 N N . ARG B 1 3 ? 7.098 15.656 28.109 1 56 3 ARG B N 1
ATOM 2040 C CA . ARG B 1 3 ? 7.801 15.031 27 1 56 3 ARG B CA 1
ATOM 2041 C C . ARG B 1 3 ? 7.438 13.555 26.891 1 56 3 ARG B C 1
ATOM 2043 O O . ARG B 1 3 ? 8.219 12.758 26.359 1 56 3 ARG B O 1
ATOM 2050 N N . SER B 1 4 ? 6.32 13.141 27.469 1 75.62 4 SER B N 1
ATOM 2051 C CA . SER B 1 4 ? 6.082 11.703 27.5 1 75.62 4 SER B CA 1
ATOM 2052 C C . SER B 1 4 ? 5.586 11.195 26.156 1 75.62 4 SER B C 1
ATOM 2054 O O . SER B 1 4 ? 4.699 11.805 25.547 1 75.62 4 SER B O 1
ATOM 2056 N N . LEU B 1 5 ? 6.344 10.414 25.625 1 86.25 5 LEU B N 1
ATOM 2057 C CA . LEU B 1 5 ? 6.047 9.781 24.359 1 86.25 5 LEU B CA 1
ATOM 2058 C C . LEU B 1 5 ? 4.848 8.852 24.469 1 86.25 5 LEU B C 1
ATOM 2060 O O . LEU B 1 5 ? 4.727 8.109 25.453 1 86.25 5 LEU B O 1
ATOM 2064 N N . ASN B 1 6 ? 3.861 9.156 23.688 1 90.94 6 ASN B N 1
ATOM 2065 C CA . ASN B 1 6 ? 2.74 8.227 23.641 1 90.94 6 ASN B CA 1
ATOM 2066 C C . ASN B 1 6 ? 2.963 7.137 22.594 1 90.94 6 ASN B C 1
ATOM 2068 O O . ASN B 1 6 ? 4.031 7.062 21.984 1 90.94 6 ASN B O 1
ATOM 2072 N N . LEU B 1 7 ? 1.97 6.273 22.406 1 92.69 7 LEU B N 1
ATOM 2073 C CA . LEU B 1 7 ? 2.125 5.113 21.531 1 92.69 7 LEU B CA 1
ATOM 2074 C C . LEU B 1 7 ? 2.318 5.539 20.078 1 92.69 7 LEU B C 1
ATOM 2076 O O . LEU B 1 7 ? 3.062 4.898 19.328 1 92.69 7 LEU B O 1
ATOM 2080 N N . LEU B 1 8 ? 1.642 6.598 19.688 1 94.19 8 LEU B N 1
ATOM 2081 C CA . LEU B 1 8 ? 1.809 7.098 18.328 1 94.19 8 LEU B CA 1
ATOM 2082 C C . LEU B 1 8 ? 3.225 7.621 18.109 1 94.19 8 LEU B C 1
ATOM 2084 O O . LEU B 1 8 ? 3.844 7.348 17.078 1 94.19 8 LEU B O 1
ATOM 2088 N N . ASP B 1 9 ? 3.768 8.305 19.094 1 91.75 9 ASP B N 1
ATOM 2089 C CA . ASP B 1 9 ? 5.137 8.812 19.031 1 91.75 9 ASP B CA 1
ATOM 2090 C C . ASP B 1 9 ? 6.133 7.668 18.828 1 91.75 9 ASP B C 1
ATOM 2092 O O . ASP B 1 9 ? 7.043 7.766 18.016 1 91.75 9 ASP B O 1
ATOM 2096 N N . LEU B 1 10 ? 5.879 6.672 19.609 1 90.44 10 LEU B N 1
ATOM 2097 C CA . LEU B 1 10 ? 6.75 5.504 19.531 1 90.44 10 LEU B CA 1
ATOM 2098 C C . LEU B 1 10 ? 6.66 4.855 18.156 1 90.44 10 LEU B C 1
ATOM 2100 O O . LEU B 1 10 ? 7.684 4.504 17.562 1 90.44 10 LEU B O 1
ATOM 2104 N N . ALA B 1 11 ? 5.465 4.777 17.641 1 91.25 11 ALA B N 1
ATOM 2105 C CA . ALA B 1 11 ? 5.238 4.145 16.344 1 91.25 11 ALA B CA 1
ATOM 2106 C C . ALA B 1 11 ? 5.887 4.945 15.219 1 91.25 11 ALA B C 1
ATOM 2108 O O . ALA B 1 11 ? 6.301 4.379 14.211 1 91.25 11 ALA B O 1
ATOM 2109 N N . LEU B 1 12 ? 6.012 6.262 15.445 1 91.25 12 LEU B N 1
ATOM 2110 C CA . LEU B 1 12 ? 6.578 7.137 14.422 1 91.25 12 LEU B CA 1
ATOM 2111 C C . LEU B 1 12 ? 8.086 7.266 14.594 1 91.25 12 LEU B C 1
ATOM 2113 O O . LEU B 1 12 ? 8.75 7.914 13.781 1 91.25 12 LEU B O 1
ATOM 2117 N N . GLY B 1 13 ? 8.625 6.754 15.68 1 87 13 GLY B N 1
ATOM 2118 C CA . GLY B 1 13 ? 10.062 6.699 15.875 1 87 13 GLY B CA 1
ATOM 2119 C C . GLY B 1 13 ? 10.602 7.859 16.688 1 87 13 GLY B C 1
ATOM 2120 O O . GLY B 1 13 ? 11.812 8.102 16.703 1 87 13 GLY B O 1
ATOM 2121 N N . PHE B 1 14 ? 9.789 8.57 17.375 1 86.38 14 PHE B N 1
ATOM 2122 C CA . PHE B 1 14 ? 10.227 9.742 18.125 1 86.38 14 PHE B CA 1
ATOM 2123 C C . PHE B 1 14 ? 10.969 9.336 19.391 1 86.38 14 PHE B C 1
ATOM 2125 O O . PHE B 1 14 ? 11.555 10.18 20.078 1 86.38 14 PHE B O 1
ATOM 2132 N N . ASP B 1 15 ? 10.914 8.016 19.656 1 81.88 15 ASP B N 1
ATOM 2133 C CA . ASP B 1 15 ? 11.625 7.535 20.828 1 81.88 15 ASP B CA 1
ATOM 2134 C C . ASP B 1 15 ? 13.133 7.469 20.578 1 81.88 15 ASP B C 1
ATOM 2136 O O . ASP B 1 15 ? 13.922 7.367 21.516 1 81.88 15 ASP B O 1
ATOM 2140 N N . GLN B 1 16 ? 13.469 7.449 19.375 1 75.81 16 GLN B N 1
ATOM 2141 C CA . GLN B 1 16 ? 14.883 7.363 19.031 1 75.81 16 GLN B CA 1
ATOM 2142 C C . GLN B 1 16 ? 15.453 8.742 18.719 1 75.81 16 GLN B C 1
ATOM 2144 O O . GLN B 1 16 ? 16.281 8.883 17.797 1 75.81 16 GLN B O 1
ATOM 2149 N N . GLN B 1 17 ? 15.031 9.727 19.391 1 66.19 17 GLN B N 1
ATOM 2150 C CA . GLN B 1 17 ? 15.391 11.109 19.078 1 66.19 17 GLN B CA 1
ATOM 2151 C C . GLN B 1 17 ? 16.906 11.312 19.188 1 66.19 17 GLN B C 1
ATOM 2153 O O . GLN B 1 17 ? 17.469 12.117 18.453 1 66.19 17 GLN B O 1
ATOM 2158 N N . LEU B 1 18 ? 17.422 10.609 20.109 1 64.62 18 LEU B N 1
ATOM 2159 C CA . LEU B 1 18 ? 18.859 10.75 20.281 1 64.62 18 LEU B CA 1
ATOM 2160 C C . LEU B 1 18 ? 19.609 10.266 19.047 1 64.62 18 LEU B C 1
ATOM 2162 O O . LEU B 1 18 ? 20.609 10.859 18.656 1 64.62 18 LEU B O 1
ATOM 2166 N N . LEU B 1 19 ? 19.016 9.328 18.406 1 69 19 LEU B N 1
ATOM 2167 C CA . LEU B 1 19 ? 19.656 8.734 17.234 1 69 19 LEU B CA 1
ATOM 2168 C C . LEU B 1 19 ? 19.203 9.422 15.953 1 69 19 LEU B C 1
ATOM 2170 O O . LEU B 1 19 ? 20 9.609 15.031 1 69 19 LEU B O 1
ATOM 2174 N N . ASP B 1 20 ? 17.922 9.828 16.047 1 75 20 ASP B N 1
ATOM 2175 C CA . ASP B 1 20 ? 17.328 10.469 14.883 1 75 20 ASP B CA 1
ATOM 2176 C C . ASP B 1 20 ? 16.391 11.609 15.305 1 75 20 ASP B C 1
ATOM 2178 O O . ASP B 1 20 ? 15.234 11.367 15.656 1 75 20 ASP B O 1
ATOM 2182 N N . PRO B 1 21 ? 16.984 12.828 15.328 1 75.81 21 PRO B N 1
ATOM 2183 C CA . PRO B 1 21 ? 16.203 13.969 15.812 1 75.81 21 PRO B CA 1
ATOM 2184 C C . PRO B 1 21 ? 14.969 14.242 14.945 1 75.81 21 PRO B C 1
ATOM 2186 O O . PRO B 1 21 ? 14.039 14.922 15.383 1 75.81 21 PRO B O 1
ATOM 2189 N N . SER B 1 22 ? 14.961 13.734 13.719 1 84 22 SER B N 1
ATOM 2190 C CA . SER B 1 22 ? 13.836 13.945 12.812 1 84 22 SER B CA 1
ATOM 2191 C C . SER B 1 22 ? 13.422 12.648 12.133 1 84 22 SER B C 1
ATOM 2193 O O . SER B 1 22 ? 13.719 12.438 10.953 1 84 22 SER B O 1
ATOM 2195 N N . PRO B 1 23 ? 12.719 11.875 12.922 1 86.94 23 PRO B N 1
ATOM 2196 C CA . PRO B 1 23 ? 12.406 10.539 12.406 1 86.94 23 PRO B CA 1
ATOM 2197 C C . PRO B 1 23 ? 11.547 10.586 11.148 1 86.94 23 PRO B C 1
ATOM 2199 O O . PRO B 1 23 ? 11.492 9.602 10.398 1 86.94 23 PRO B O 1
ATOM 2202 N N . LEU B 1 24 ? 10.961 11.727 10.883 1 90.12 24 LEU B N 1
ATOM 2203 C CA . LEU B 1 24 ? 10.07 11.789 9.734 1 90.12 24 LEU B CA 1
ATOM 2204 C C . LEU B 1 24 ? 10.766 12.445 8.539 1 90.12 24 LEU B C 1
ATOM 2206 O O . LEU B 1 24 ? 10.188 12.539 7.457 1 90.12 24 LEU B O 1
ATOM 2210 N N . SER B 1 25 ? 12.016 12.867 8.773 1 91 25 SER B N 1
ATOM 2211 C CA . SER B 1 25 ? 12.734 13.539 7.695 1 91 25 SER B CA 1
ATOM 2212 C C . SER B 1 25 ? 12.836 12.656 6.461 1 91 25 SER B C 1
ATOM 2214 O O . SER B 1 25 ? 13.172 11.469 6.566 1 91 25 SER B O 1
ATOM 2216 N N . GLY B 1 26 ? 12.414 13.227 5.375 1 91.44 26 GLY B N 1
ATOM 2217 C CA . GLY B 1 26 ? 12.508 12.516 4.113 1 91.44 26 GLY B CA 1
ATOM 2218 C C . GLY B 1 26 ? 11.414 11.477 3.928 1 91.44 26 GLY B C 1
ATOM 2219 O O . GLY B 1 26 ? 11.438 10.711 2.961 1 91.44 26 GLY B O 1
ATOM 2220 N N . LYS B 1 27 ? 10.43 11.492 4.824 1 92.44 27 LYS B N 1
ATOM 2221 C CA . LYS B 1 27 ? 9.414 10.438 4.766 1 92.44 27 LYS B CA 1
ATOM 2222 C C . LYS B 1 27 ? 8.062 11.008 4.336 1 92.44 27 LYS B C 1
ATOM 2224 O O . LYS B 1 27 ? 7.773 12.18 4.578 1 92.44 27 LYS B O 1
ATOM 2229 N N . VAL B 1 28 ? 7.328 10.172 3.729 1 94 28 VAL B N 1
ATOM 2230 C CA . VAL B 1 28 ? 5.926 10.445 3.426 1 94 28 VAL B CA 1
ATOM 2231 C C . VAL B 1 28 ? 5.031 9.695 4.41 1 94 28 VAL B C 1
ATOM 2233 O O . VAL B 1 28 ? 5.051 8.461 4.461 1 94 28 VAL B O 1
ATOM 2236 N N . VAL B 1 29 ? 4.277 10.453 5.191 1 96.31 29 VAL B N 1
ATOM 2237 C CA . VAL B 1 29 ? 3.332 9.883 6.148 1 96.31 29 VAL B CA 1
ATOM 2238 C C . VAL B 1 29 ? 1.906 10.047 5.625 1 96.31 29 VAL B C 1
ATOM 2240 O O . VAL B 1 29 ? 1.451 11.172 5.387 1 96.31 29 VAL B O 1
ATOM 2243 N N . LEU B 1 30 ? 1.238 8.945 5.43 1 96.25 30 LEU B N 1
ATOM 2244 C CA . LEU B 1 30 ? -0.144 8.961 4.961 1 96.25 30 LEU B CA 1
ATOM 2245 C C . LEU B 1 30 ? -1.104 8.617 6.094 1 96.25 30 LEU B C 1
ATOM 2247 O O . LEU B 1 30 ? -1.007 7.539 6.691 1 96.25 30 LEU B O 1
ATOM 2251 N N . ILE B 1 31 ? -1.942 9.555 6.426 1 97.38 31 ILE B N 1
ATOM 2252 C CA . ILE B 1 31 ? -3.031 9.312 7.363 1 97.38 31 ILE B CA 1
ATOM 2253 C C . ILE B 1 31 ? -4.316 9.016 6.598 1 97.38 31 ILE B C 1
ATOM 2255 O O . ILE B 1 31 ? -4.832 9.875 5.879 1 97.38 31 ILE B O 1
ATOM 2259 N N . GLU B 1 32 ? -4.773 7.801 6.727 1 94.5 32 GLU B N 1
ATOM 2260 C CA . GLU B 1 32 ? -6.012 7.387 6.078 1 94.5 32 GLU B CA 1
ATOM 2261 C C . GLU B 1 32 ? -7.141 7.227 7.094 1 94.5 32 GLU B C 1
ATOM 2263 O O . GLU B 1 32 ? -6.965 6.57 8.125 1 94.5 32 GLU B O 1
ATOM 2268 N N . ASP B 1 33 ? -8.266 7.809 6.781 1 93.88 33 ASP B N 1
ATOM 2269 C CA . ASP B 1 33 ? -9.43 7.648 7.641 1 93.88 33 ASP B CA 1
ATOM 2270 C C . ASP B 1 33 ? -10.719 7.641 6.82 1 93.88 33 ASP B C 1
ATOM 2272 O O . ASP B 1 33 ? -10.68 7.523 5.594 1 93.88 33 ASP B O 1
ATOM 2276 N N . CYS B 1 34 ? -11.82 7.414 7.426 1 87.88 34 CYS B N 1
ATOM 2277 C CA . CYS B 1 34 ? -13.125 7.586 6.809 1 87.88 34 CYS B CA 1
ATOM 2278 C C . CYS B 1 34 ? -13.891 8.734 7.461 1 87.88 34 CYS B C 1
ATOM 2280 O O . CYS B 1 34 ? -13.484 9.234 8.508 1 87.88 34 CYS B O 1
ATOM 2282 N N . VAL B 1 35 ? -14.906 9.141 6.801 1 81.69 35 VAL B N 1
ATOM 2283 C CA . VAL B 1 35 ? -15.664 10.305 7.258 1 81.69 35 VAL B CA 1
ATOM 2284 C C . VAL B 1 35 ? -16.203 10.055 8.664 1 81.69 35 VAL B C 1
ATOM 2286 O O . VAL B 1 35 ? -16.203 10.961 9.508 1 81.69 35 VAL B O 1
ATOM 2289 N N . GLU B 1 36 ? -16.547 8.844 8.992 1 82.5 36 GLU B N 1
ATOM 2290 C CA . GLU B 1 36 ? -17.156 8.508 10.273 1 82.5 36 GLU B CA 1
ATOM 2291 C C . GLU B 1 36 ? -16.109 8.516 11.391 1 82.5 36 GLU B C 1
ATOM 2293 O O . GLU B 1 36 ? -16.422 8.875 12.531 1 82.5 36 GLU B O 1
ATOM 2298 N N . THR B 1 37 ? -14.938 8.102 11.125 1 87.06 37 THR B N 1
ATOM 2299 C CA . THR B 1 37 ? -13.828 8.055 12.07 1 87.06 37 THR B CA 1
ATOM 2300 C C . THR B 1 37 ? -12.648 8.875 11.562 1 87.06 37 THR B C 1
ATOM 2302 O O . THR B 1 37 ? -11.758 8.336 10.898 1 87.06 37 THR B O 1
ATOM 2305 N N . SER B 1 38 ? -12.609 10.07 12 1 90.06 38 SER B N 1
ATOM 2306 C CA . SER B 1 38 ? -11.625 11.016 11.469 1 90.06 38 SER B CA 1
ATOM 2307 C C . SER B 1 38 ? -10.25 10.789 12.094 1 90.06 38 SER B C 1
ATOM 2309 O O . SER B 1 38 ? -10.141 10.539 13.297 1 90.06 38 SER B O 1
ATOM 2311 N N . GLY B 1 39 ? -9.258 10.867 11.266 1 93.44 39 GLY B N 1
ATOM 2312 C CA . GLY B 1 39 ? -7.879 10.812 11.719 1 93.44 39 GLY B CA 1
ATOM 2313 C C . GLY B 1 39 ? -7.25 12.18 11.875 1 93.44 39 GLY B C 1
ATOM 2314 O O . GLY B 1 39 ? -6.023 12.305 11.961 1 93.44 39 GLY B O 1
ATOM 2315 N N . SER B 1 40 ? -8.016 13.273 11.977 1 95 40 SER B N 1
ATOM 2316 C CA . SER B 1 40 ? -7.512 14.641 12.07 1 95 40 SER B CA 1
ATOM 2317 C C . SER B 1 40 ? -6.656 14.828 13.32 1 95 40 SER B C 1
ATOM 2319 O O . SER B 1 40 ? -5.711 15.617 13.32 1 95 40 SER B O 1
ATOM 2321 N N . PHE B 1 41 ? -7.035 14.117 14.391 1 95.31 41 PHE B N 1
ATOM 2322 C CA . PHE B 1 41 ? -6.289 14.25 15.633 1 95.31 41 PHE B CA 1
ATOM 2323 C C . PHE B 1 41 ? -4.832 13.836 15.445 1 95.31 41 PHE B C 1
ATOM 2325 O O . PHE B 1 41 ? -3.941 14.352 16.125 1 95.31 41 PHE B O 1
ATOM 2332 N N . VAL B 1 42 ? -4.602 12.867 14.539 1 96.69 42 VAL B N 1
ATOM 2333 C CA . VAL B 1 42 ? -3.232 12.453 14.25 1 96.69 42 VAL B CA 1
ATOM 2334 C C . VAL B 1 42 ? -2.461 13.625 13.641 1 96.69 42 VAL B C 1
ATOM 2336 O O . VAL B 1 42 ? -1.309 13.875 14.008 1 96.69 42 VAL B O 1
ATOM 2339 N N . LEU B 1 43 ? -3.102 14.32 12.758 1 96.31 43 LEU B N 1
ATOM 2340 C CA . LEU B 1 43 ? -2.508 15.508 12.148 1 96.31 43 LEU B CA 1
ATOM 2341 C C . LEU B 1 43 ? -2.121 16.531 13.211 1 96.31 43 LEU B C 1
ATOM 2343 O O . LEU B 1 43 ? -1.009 17.062 13.195 1 96.31 43 LEU B O 1
ATOM 2347 N N . HIS B 1 44 ? -2.982 16.75 14.141 1 96.38 44 HIS B N 1
ATOM 2348 C CA . HIS B 1 44 ? -2.738 17.703 15.219 1 96.38 44 HIS B CA 1
ATOM 2349 C C . HIS B 1 44 ? -1.546 17.266 16.062 1 96.38 44 HIS B C 1
ATOM 2351 O O . HIS B 1 44 ? -0.717 18.109 16.453 1 96.38 44 HIS B O 1
ATOM 2357 N N . GLN B 1 45 ? -1.487 16.016 16.297 1 94.06 45 GLN B N 1
ATOM 2358 C CA . GLN B 1 45 ? -0.397 15.492 17.125 1 94.06 45 GLN B CA 1
ATOM 2359 C C . GLN B 1 45 ? 0.948 15.672 16.422 1 94.06 45 GLN B C 1
ATOM 2361 O O . GLN B 1 45 ? 1.939 16.031 17.062 1 94.06 45 GLN B O 1
ATOM 2366 N N . VAL B 1 46 ? 0.946 15.438 15.203 1 94.88 46 VAL B N 1
ATOM 2367 C CA . VAL B 1 46 ? 2.182 15.602 14.438 1 94.88 46 VAL B CA 1
ATOM 2368 C C . VAL B 1 46 ? 2.566 17.078 14.391 1 94.88 46 VAL B C 1
ATOM 2370 O O . VAL B 1 46 ? 3.736 17.422 14.555 1 94.88 46 VAL B O 1
ATOM 2373 N N . MET B 1 47 ? 1.563 17.922 14.195 1 95.69 47 MET B N 1
ATOM 2374 C CA . MET B 1 47 ? 1.8 19.359 14.203 1 95.69 47 MET B CA 1
ATOM 2375 C C . MET B 1 47 ? 2.447 19.797 15.516 1 95.69 47 MET B C 1
ATOM 2377 O O . MET B 1 47 ? 3.438 20.531 15.508 1 95.69 47 MET B O 1
ATOM 2381 N N . LYS B 1 48 ? 1.873 19.328 16.531 1 93.44 48 LYS B N 1
ATOM 2382 C CA . LYS B 1 48 ? 2.375 19.672 17.875 1 93.44 48 LYS B CA 1
ATOM 2383 C C . LYS B 1 48 ? 3.83 19.234 18.031 1 93.44 48 LYS B C 1
ATOM 2385 O O . LYS B 1 48 ? 4.648 19.984 18.562 1 93.44 48 LYS B O 1
ATOM 2390 N N . ARG B 1 49 ? 4.176 18.094 17.547 1 91.31 49 ARG B N 1
ATOM 2391 C CA . ARG B 1 49 ? 5.531 17.562 17.672 1 91.31 49 ARG B CA 1
ATOM 2392 C C . ARG B 1 49 ? 6.512 18.375 16.828 1 91.31 49 ARG B C 1
ATOM 2394 O O . ARG B 1 49 ? 7.609 18.703 17.297 1 91.31 49 ARG B O 1
ATOM 2401 N N . VAL B 1 50 ? 6.137 18.656 15.664 1 92.31 50 VAL B N 1
ATOM 2402 C CA . VAL B 1 50 ? 7 19.375 14.742 1 92.31 50 VAL B CA 1
ATOM 2403 C C . VAL B 1 50 ? 7.281 20.781 15.289 1 92.31 50 VAL B C 1
ATOM 2405 O O . VAL B 1 50 ? 8.406 21.281 15.188 1 92.31 50 VAL B O 1
ATOM 2408 N N . LEU B 1 51 ? 6.266 21.406 15.945 1 94.25 51 LEU B N 1
ATOM 2409 C CA . LEU B 1 51 ? 6.367 22.797 16.375 1 94.25 51 LEU B CA 1
ATOM 2410 C C . LEU B 1 51 ? 6.684 22.891 17.859 1 94.25 51 LEU B C 1
ATOM 2412 O O . LEU B 1 51 ? 6.504 23.953 18.469 1 94.25 51 LEU B O 1
ATOM 2416 N N . SER B 1 52 ? 7.121 21.781 18.375 1 89.81 52 SER B N 1
ATOM 2417 C CA . SER B 1 52 ? 7.461 21.781 19.797 1 89.81 52 SER B CA 1
ATOM 2418 C C . SER B 1 52 ? 8.617 22.719 20.094 1 89.81 52 SER B C 1
ATOM 2420 O O . SER B 1 52 ? 9.391 23.062 19.188 1 89.81 52 SER B O 1
ATOM 2422 N N . THR B 1 53 ? 8.75 23.156 21.281 1 84.88 53 THR B N 1
ATOM 2423 C CA . THR B 1 53 ? 9.773 24.109 21.703 1 84.88 53 THR B CA 1
ATOM 2424 C C . THR B 1 53 ? 11.164 23.484 21.594 1 84.88 53 THR B C 1
ATOM 2426 O O . THR B 1 53 ? 12.164 24.203 21.484 1 84.88 53 THR B O 1
ATOM 2429 N N . ASN B 1 54 ? 11.219 22.203 21.641 1 81.56 54 ASN B N 1
ATOM 2430 C CA . ASN B 1 54 ? 12.5 21.516 21.578 1 81.56 54 ASN B CA 1
ATOM 2431 C C . ASN B 1 54 ? 12.898 21.203 20.141 1 81.56 54 ASN B C 1
ATOM 2433 O O . ASN B 1 54 ? 13.891 20.516 19.906 1 81.56 54 ASN B O 1
ATOM 2437 N N . SER B 1 55 ? 12.148 21.766 19.234 1 83.38 55 SER B N 1
ATOM 2438 C CA . SER B 1 55 ? 12.422 21.531 17.828 1 83.38 55 SER B CA 1
ATOM 2439 C C . SER B 1 55 ? 12.625 22.859 17.078 1 83.38 55 SER B C 1
ATOM 2441 O O . SER B 1 55 ? 12.039 23.875 17.438 1 83.38 55 SER B O 1
ATOM 2443 N N . SER B 1 56 ? 13.508 22.844 16.078 1 87.12 56 SER B N 1
ATOM 2444 C CA . SER B 1 56 ? 13.68 23.984 15.195 1 87.12 56 SER B CA 1
ATOM 2445 C C . SER B 1 56 ? 13.078 23.719 13.82 1 87.12 56 SER B C 1
ATOM 2447 O O . SER B 1 56 ? 13.328 24.469 12.875 1 87.12 56 SER B O 1
ATOM 2449 N N . ASP B 1 57 ? 12.258 22.672 13.836 1 92.75 57 ASP B N 1
ATOM 2450 C CA . ASP B 1 57 ? 11.641 22.297 12.57 1 92.75 57 ASP B CA 1
ATOM 2451 C C . ASP B 1 57 ? 10.594 23.312 12.133 1 92.75 57 ASP B C 1
ATOM 2453 O O . ASP B 1 57 ? 10.109 24.094 12.945 1 92.75 57 ASP B O 1
ATOM 2457 N N . ALA B 1 58 ? 10.352 23.359 10.891 1 95.56 58 ALA B N 1
ATOM 2458 C CA . ALA B 1 58 ? 9.336 24.25 10.328 1 95.56 58 ALA B CA 1
ATOM 2459 C C . ALA B 1 58 ? 8.211 23.453 9.68 1 95.56 58 ALA B C 1
ATOM 2461 O O . ALA B 1 58 ? 8.383 22.281 9.344 1 95.56 58 ALA B O 1
ATOM 2462 N N . LEU B 1 59 ? 7.086 24.125 9.609 1 97.25 59 LEU B N 1
ATOM 2463 C CA . LEU B 1 59 ? 5.895 23.453 9.094 1 97.25 59 LEU B CA 1
ATOM 2464 C C . LEU B 1 59 ? 5.238 24.297 8 1 97.25 59 LEU B C 1
ATOM 2466 O O . LEU B 1 59 ? 5.023 25.5 8.188 1 97.25 59 LEU B O 1
ATOM 2470 N N . ILE B 1 60 ? 5.078 23.703 6.848 1 97.06 60 ILE B N 1
ATOM 2471 C CA . ILE B 1 60 ? 4.227 24.25 5.797 1 97.06 60 ILE B CA 1
ATOM 2472 C C . ILE B 1 60 ? 2.877 23.531 5.801 1 97.06 60 ILE B C 1
ATOM 2474 O O . ILE B 1 60 ? 2.803 22.344 5.504 1 97.06 60 ILE B O 1
ATOM 2478 N N . PHE B 1 61 ? 1.8 24.281 6.117 1 97.56 61 PHE B N 1
ATOM 2479 C CA . PHE B 1 61 ? 0.492 23.672 6.305 1 97.56 61 PHE B CA 1
ATOM 2480 C C . PHE B 1 61 ? -0.469 24.078 5.199 1 97.56 61 PHE B C 1
ATOM 2482 O O . PHE B 1 61 ? -0.793 25.266 5.066 1 97.56 61 PHE B O 1
ATOM 2489 N N . LEU B 1 62 ? -0.848 23.125 4.395 1 95.31 62 LEU B N 1
ATOM 2490 C CA . LEU B 1 62 ? -1.865 23.359 3.375 1 95.31 62 LEU B CA 1
ATOM 2491 C C . LEU B 1 62 ? -3.256 23.047 3.914 1 95.31 62 LEU B C 1
ATOM 2493 O O . LEU B 1 62 ? -3.627 21.875 4.051 1 95.31 62 LEU B O 1
ATOM 2497 N N . ALA B 1 63 ? -4.039 24.094 4.137 1 95.81 63 ALA B N 1
ATOM 2498 C CA . ALA B 1 63 ? -5.352 23.953 4.762 1 95.81 63 ALA B CA 1
ATOM 2499 C C . ALA B 1 63 ? -6.465 23.984 3.719 1 95.81 63 ALA B C 1
ATOM 2501 O O . ALA B 1 63 ? -6.875 25.047 3.271 1 95.81 63 ALA B O 1
ATOM 2502 N N . PHE B 1 64 ? -6.973 22.812 3.416 1 91.5 64 PHE B N 1
ATOM 2503 C CA . PHE B 1 64 ? -8.078 22.703 2.475 1 91.5 64 PHE B CA 1
ATOM 2504 C C . PHE B 1 64 ? -9.406 22.562 3.213 1 91.5 64 PHE B C 1
ATOM 2506 O O . PHE B 1 64 ? -10.461 22.922 2.684 1 91.5 64 PHE B O 1
ATOM 2513 N N . ALA B 1 65 ? -9.352 22.094 4.379 1 92.5 65 ALA B N 1
ATOM 2514 C CA . ALA B 1 65 ? -10.57 21.672 5.062 1 92.5 65 ALA B CA 1
ATOM 2515 C C . ALA B 1 65 ? -11.086 22.766 6 1 92.5 65 ALA B C 1
ATOM 2517 O O . ALA B 1 65 ? -12.289 23.016 6.07 1 92.5 65 ALA B O 1
ATOM 2518 N N . ARG B 1 66 ? -10.164 23.406 6.77 1 94.31 66 ARG B N 1
ATOM 2519 C CA . ARG B 1 66 ? -10.578 24.359 7.805 1 94.31 66 ARG B CA 1
ATOM 2520 C C . ARG B 1 66 ? -9.672 25.578 7.809 1 94.31 6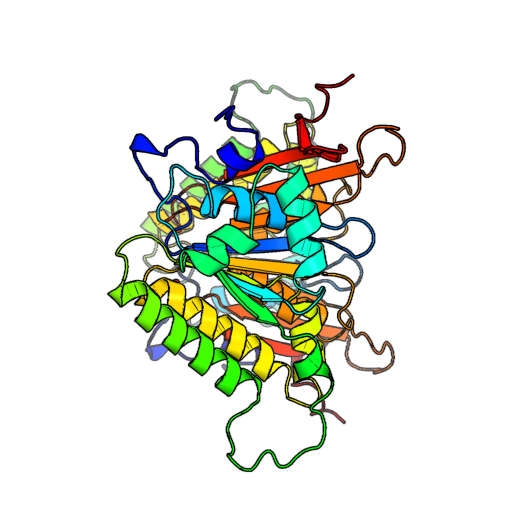6 ARG B C 1
ATOM 2522 O O . ARG B 1 66 ? -8.531 25.531 7.348 1 94.31 66 ARG B O 1
ATOM 2529 N N . PRO B 1 67 ? -10.211 26.688 8.266 1 95.25 67 PRO B N 1
ATOM 2530 C CA . PRO B 1 67 ? -9.398 27.906 8.344 1 95.25 67 PRO B CA 1
ATOM 2531 C C . PRO B 1 67 ? -8.375 27.859 9.477 1 95.25 67 PRO B C 1
ATOM 2533 O O . PRO B 1 67 ? -8.43 26.969 10.328 1 95.25 67 PRO B O 1
ATOM 2536 N N . PHE B 1 68 ? -7.547 28.812 9.516 1 96.56 68 PHE B N 1
ATOM 2537 C CA . PHE B 1 68 ? -6.477 28.906 10.5 1 96.56 68 PHE B CA 1
ATOM 2538 C C . PHE B 1 68 ? -7.043 28.922 11.914 1 96.56 68 PHE B C 1
ATOM 2540 O O . PHE B 1 68 ? -6.488 28.297 12.82 1 96.56 68 PHE B O 1
ATOM 2547 N N . SER B 1 69 ? -8.117 29.625 12.094 1 96.56 69 SER B N 1
ATOM 2548 C CA . SER B 1 69 ? -8.703 29.781 13.422 1 96.56 69 SER B CA 1
ATOM 2549 C C . SER B 1 69 ? -9.07 28.438 14.031 1 96.56 69 SER B C 1
ATOM 2551 O O . SER B 1 69 ? -8.922 28.234 15.242 1 96.56 69 SER B O 1
ATOM 2553 N N . HIS B 1 70 ? -9.5 27.562 13.219 1 96.5 70 HIS B N 1
ATOM 2554 C CA . HIS B 1 70 ? -9.852 26.234 13.68 1 96.5 70 HIS B CA 1
ATOM 2555 C C . HIS B 1 70 ? -8.641 25.516 14.25 1 96.5 70 HIS B C 1
ATOM 2557 O O . HIS B 1 70 ? -8.68 25.016 15.383 1 96.5 70 HIS B O 1
ATOM 2563 N N . TYR B 1 71 ? -7.598 25.516 13.57 1 97 71 TYR B N 1
ATOM 2564 C CA . TYR B 1 71 ? -6.395 24.797 13.977 1 97 71 TYR B CA 1
ATOM 2565 C C . TYR B 1 71 ? -5.734 25.484 15.172 1 97 71 TYR B C 1
ATOM 2567 O O . TYR B 1 71 ? -5.223 24.812 16.078 1 97 71 TYR B O 1
ATOM 2575 N N . ASP B 1 72 ? -5.758 26.781 15.125 1 96.94 72 ASP B N 1
ATOM 2576 C CA . ASP B 1 72 ? -5.195 27.531 16.25 1 96.94 72 ASP B CA 1
ATOM 2577 C C . ASP B 1 72 ? -5.91 27.188 17.547 1 96.94 72 ASP B C 1
ATOM 2579 O O . ASP B 1 72 ? -5.266 27 18.578 1 96.94 72 ASP B O 1
ATOM 2583 N N . ARG B 1 73 ? -7.199 27.125 17.453 1 95.88 73 ARG B N 1
ATOM 2584 C CA . ARG B 1 73 ? -7.992 26.797 18.641 1 95.88 73 ARG B CA 1
ATOM 2585 C C . ARG B 1 73 ? -7.641 25.406 19.156 1 95.88 73 ARG B C 1
ATOM 2587 O O . ARG B 1 73 ? -7.41 25.234 20.359 1 95.88 73 ARG B O 1
ATOM 2594 N N . ILE B 1 74 ? -7.559 24.438 18.312 1 95.38 74 ILE B N 1
ATOM 2595 C CA . ILE B 1 74 ? -7.289 23.047 18.688 1 95.38 74 ILE B CA 1
ATOM 2596 C C . ILE B 1 74 ? -5.879 22.922 19.266 1 95.38 74 ILE B C 1
ATOM 2598 O O . ILE B 1 74 ? -5.684 22.328 20.312 1 95.38 74 ILE B O 1
ATOM 2602 N N . LEU B 1 75 ? -4.891 23.5 18.641 1 96.25 75 LEU B N 1
ATOM 2603 C CA . LEU B 1 75 ? -3.5 23.359 19.047 1 96.25 75 LEU B CA 1
ATOM 2604 C C . LEU B 1 75 ? -3.219 24.141 20.328 1 96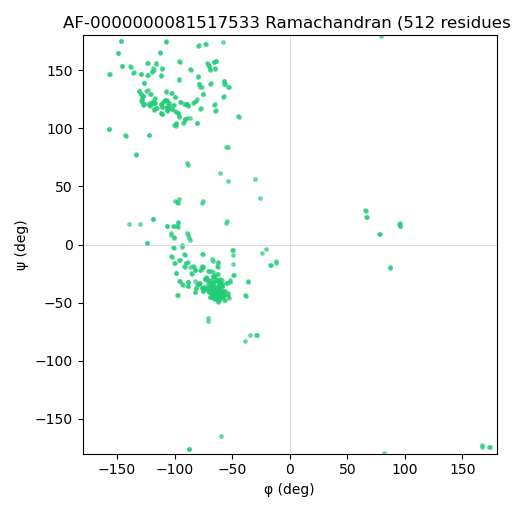.25 75 LEU B C 1
ATOM 2606 O O . LEU B 1 75 ? -2.369 23.734 21.125 1 96.25 75 LEU B O 1
ATOM 2610 N N . ARG B 1 76 ? -3.936 25.219 20.531 1 95.06 76 ARG B N 1
ATOM 2611 C CA . ARG B 1 76 ? -3.803 25.938 21.797 1 95.06 76 ARG B CA 1
ATOM 2612 C C . ARG B 1 76 ? -4.199 25.047 22.969 1 95.06 76 ARG B C 1
ATOM 2614 O O . ARG B 1 76 ? -3.539 25.062 24 1 95.06 76 ARG B O 1
ATOM 2621 N N . LYS B 1 77 ? -5.27 24.297 22.75 1 93.12 77 LYS B N 1
ATOM 2622 C CA . LYS B 1 77 ? -5.699 23.344 23.781 1 93.12 77 LYS B CA 1
ATOM 2623 C C . LYS B 1 77 ? -4.637 22.281 24.031 1 93.12 77 LYS B C 1
ATOM 2625 O O . LYS B 1 77 ? -4.547 21.734 25.125 1 93.12 77 LYS B O 1
ATOM 2630 N N . LEU B 1 78 ? -3.857 22.062 23.047 1 91.88 78 LEU B N 1
ATOM 2631 C CA . LEU B 1 78 ? -2.811 21.047 23.141 1 91.88 78 LEU B CA 1
ATOM 2632 C C . LEU B 1 78 ? -1.493 21.672 23.594 1 91.88 78 LEU B C 1
ATOM 2634 O O . LEU B 1 78 ? -0.477 20.984 23.688 1 91.88 78 LEU B O 1
ATOM 2638 N N . GLY B 1 79 ? -1.428 22.969 23.797 1 91.62 79 GLY B N 1
ATOM 2639 C CA . GLY B 1 79 ? -0.257 23.641 24.344 1 91.62 79 GLY B CA 1
ATOM 2640 C C . GLY B 1 79 ? 0.643 24.219 23.281 1 91.62 79 GLY B C 1
ATOM 2641 O O . GLY B 1 79 ? 1.83 24.453 23.516 1 91.62 79 GLY B O 1
ATOM 2642 N N . CYS B 1 80 ? 0.121 24.391 22.078 1 94.56 80 CYS B N 1
ATOM 2643 C CA . CYS B 1 80 ? 0.898 24.938 20.969 1 94.56 80 CYS B CA 1
ATOM 2644 C C . CYS B 1 80 ? 0.23 26.172 20.406 1 94.56 80 CYS B C 1
ATOM 2646 O O . CYS B 1 80 ? -0.902 26.109 19.922 1 94.56 80 CYS B O 1
ATOM 2648 N N . ASN B 1 81 ? 0.952 27.25 20.438 1 95.56 81 ASN B N 1
ATOM 2649 C CA . ASN B 1 81 ? 0.456 28.516 19.891 1 95.56 81 ASN B CA 1
ATOM 2650 C C . ASN B 1 81 ? 0.85 28.688 18.438 1 95.56 81 ASN B C 1
ATOM 2652 O O . ASN B 1 81 ? 1.957 29.141 18.141 1 95.56 81 ASN B O 1
ATOM 2656 N N . LEU B 1 82 ? -0.102 28.516 17.531 1 96.75 82 LEU B N 1
ATOM 2657 C CA . LEU B 1 82 ? 0.208 28.547 16.109 1 96.75 82 LEU B CA 1
ATOM 2658 C C . LEU B 1 82 ? 0.526 29.969 15.641 1 96.75 82 LEU B C 1
ATOM 2660 O O . LEU B 1 82 ? 1.377 30.156 14.773 1 96.75 82 LEU B O 1
ATOM 2664 N N . ALA B 1 83 ? -0.169 30.922 16.188 1 96.19 83 ALA B N 1
ATOM 2665 C CA . ALA B 1 83 ? 0.077 32.312 15.828 1 96.19 83 ALA B CA 1
ATOM 2666 C C . ALA B 1 83 ? 1.521 32.719 16.125 1 96.19 83 ALA B C 1
ATOM 2668 O O . ALA B 1 83 ? 2.164 33.375 15.305 1 96.19 83 ALA B O 1
ATOM 2669 N N . ALA B 1 84 ? 2 32.312 17.266 1 95.81 84 ALA B N 1
ATOM 2670 C CA . ALA B 1 84 ? 3.385 32.594 17.625 1 95.81 84 ALA B CA 1
ATOM 2671 C C . ALA B 1 84 ? 4.355 31.906 16.672 1 95.81 84 ALA B C 1
ATOM 2673 O O . ALA B 1 84 ? 5.383 32.469 16.312 1 95.81 84 ALA B O 1
ATOM 2674 N N . GLN B 1 85 ? 4.016 30.688 16.266 1 96 85 GLN B N 1
ATOM 2675 C CA . GLN B 1 85 ? 4.879 29.953 15.344 1 96 85 GLN B CA 1
ATOM 2676 C C . GLN B 1 85 ? 4.91 30.609 13.969 1 96 85 GLN B C 1
ATOM 2678 O O . GLN B 1 85 ? 5.945 30.609 13.289 1 96 85 GLN B O 1
ATOM 2683 N N . LYS B 1 86 ? 3.77 31.094 13.609 1 95.31 86 LYS B N 1
ATOM 2684 C CA . LYS B 1 86 ? 3.691 31.828 12.352 1 95.31 86 LYS B CA 1
ATOM 2685 C C . LYS B 1 86 ? 4.59 33.062 12.391 1 95.31 86 LYS B C 1
ATOM 2687 O O . LYS B 1 86 ? 5.344 33.312 11.453 1 95.31 86 LYS B O 1
ATOM 2692 N N . THR B 1 87 ? 4.555 33.781 13.5 1 94.06 87 THR B N 1
ATOM 2693 C CA . THR B 1 87 ? 5.344 35 13.688 1 94.06 87 THR B CA 1
ATOM 2694 C C . THR B 1 87 ? 6.836 34.656 13.719 1 94.06 87 THR B C 1
ATOM 2696 O O . THR B 1 87 ? 7.652 35.438 13.219 1 94.06 87 THR B O 1
ATOM 2699 N N . ASN B 1 88 ? 7.211 33.531 14.227 1 93.19 88 ASN B N 1
ATOM 2700 C CA . ASN B 1 88 ? 8.602 33.094 14.359 1 93.19 88 ASN B CA 1
ATOM 2701 C C . ASN B 1 88 ? 9.102 32.406 13.102 1 93.19 88 ASN B C 1
ATOM 2703 O O . ASN B 1 88 ? 10.18 31.797 13.109 1 93.19 88 ASN B O 1
ATOM 2707 N N . ASN B 1 89 ? 8.297 32.344 12.047 1 92.38 89 ASN B N 1
ATOM 2708 C CA . ASN B 1 89 ? 8.625 31.766 10.75 1 92.38 89 ASN B CA 1
ATOM 2709 C C . ASN B 1 89 ? 8.828 30.266 10.844 1 92.38 89 ASN B C 1
ATOM 2711 O O . ASN B 1 89 ? 9.672 29.703 10.141 1 92.38 89 ASN B O 1
ATOM 2715 N N . ARG B 1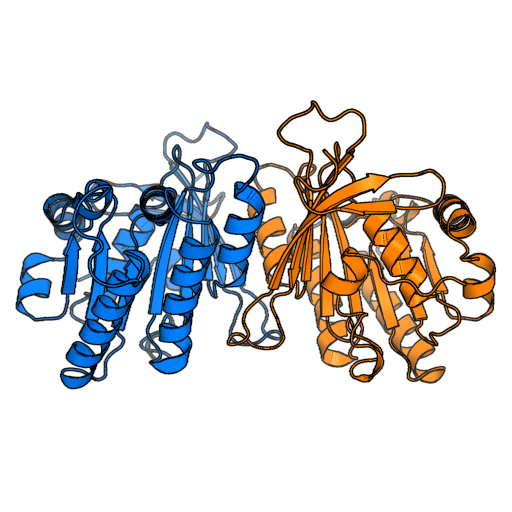 90 ? 8.164 29.656 11.773 1 95.44 90 ARG B N 1
ATOM 2716 C CA . ARG B 1 90 ? 8.219 28.203 11.891 1 95.44 90 ARG B CA 1
ATOM 2717 C C . ARG B 1 90 ? 6.988 27.562 11.266 1 95.44 90 ARG B C 1
ATOM 2719 O O . ARG B 1 90 ? 6.957 26.344 11.055 1 95.44 90 ARG B O 1
ATOM 2726 N N . LEU B 1 91 ? 5.996 28.438 11.062 1 97.44 91 LEU B N 1
ATOM 2727 C CA . LEU B 1 91 ? 4.773 27.953 10.43 1 97.44 91 LEU B CA 1
ATOM 2728 C C . LEU B 1 91 ? 4.406 28.828 9.234 1 97.44 91 LEU B C 1
ATOM 2730 O O . LEU B 1 91 ? 4.285 30.047 9.359 1 97.44 91 LEU B O 1
ATOM 2734 N N . VAL B 1 92 ? 4.34 28.25 8.133 1 97.38 92 VAL B N 1
ATOM 2735 C CA . VAL B 1 92 ? 3.738 28.891 6.965 1 97.38 92 VAL B CA 1
ATOM 2736 C C . VAL B 1 92 ? 2.385 28.25 6.668 1 97.38 92 VAL B C 1
ATOM 2738 O O . VAL B 1 92 ? 2.305 27.047 6.406 1 97.38 92 VAL B O 1
ATOM 2741 N N . PHE B 1 93 ? 1.348 29.031 6.742 1 96.94 93 PHE B N 1
ATOM 2742 C CA . PHE B 1 93 ? -0.021 28.547 6.609 1 96.94 93 PHE B CA 1
ATOM 2743 C C . PHE B 1 93 ? -0.61 28.953 5.262 1 96.94 93 PHE B C 1
ATOM 2745 O O . PHE B 1 93 ? -0.739 30.141 4.973 1 96.94 93 PHE B O 1
ATOM 2752 N N . PHE B 1 94 ? -0.908 27.938 4.422 1 94.25 94 PHE B N 1
ATOM 2753 C CA . PHE B 1 94 ? -1.588 28.172 3.154 1 94.25 94 PHE B CA 1
ATOM 2754 C C . PHE B 1 94 ? -3.088 27.953 3.295 1 94.25 94 PHE B C 1
ATOM 2756 O O . PHE B 1 94 ? -3.537 26.828 3.5 1 94.25 94 PHE B O 1
ATOM 2763 N N . ASP B 1 95 ? -3.822 29.016 3.229 1 91.12 95 ASP B N 1
ATOM 2764 C CA . ASP B 1 95 ? -5.277 28.922 3.242 1 91.12 95 ASP B CA 1
ATOM 2765 C C . ASP B 1 95 ? -5.82 28.562 1.861 1 91.12 95 ASP B C 1
ATOM 2767 O O . ASP B 1 95 ? -5.895 29.422 0.976 1 91.12 95 ASP B O 1
ATOM 2771 N N . MET B 1 96 ? -6.227 27.344 1.687 1 86.25 96 MET B N 1
ATOM 2772 C CA . MET B 1 96 ? -6.629 26.844 0.373 1 86.25 96 MET B CA 1
ATOM 2773 C C . MET B 1 96 ? -8.148 26.766 0.261 1 86.25 96 MET B C 1
ATOM 2775 O O . MET B 1 96 ? -8.672 26.156 -0.67 1 86.25 96 MET B O 1
ATOM 2779 N N . LEU B 1 97 ? -8.867 27.312 1.208 1 76.5 97 LEU B N 1
ATOM 2780 C CA . LEU B 1 97 ? -10.328 27.234 1.224 1 76.5 97 LEU B C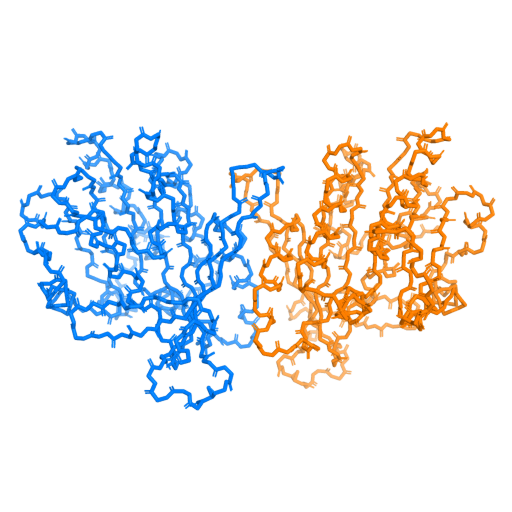A 1
ATOM 2781 C C . LEU B 1 97 ? -10.922 27.891 -0.022 1 76.5 97 LEU B C 1
ATOM 2783 O O . LEU B 1 97 ? -11.961 27.453 -0.521 1 76.5 97 LEU B O 1
ATOM 2787 N N . MET B 1 98 ? -10.148 28.891 -0.505 1 64.12 98 MET B N 1
ATOM 2788 C CA . MET B 1 98 ? -10.68 29.609 -1.653 1 64.12 98 MET B CA 1
ATOM 2789 C C . MET B 1 98 ? -10.219 28.984 -2.961 1 64.12 98 MET B C 1
ATOM 2791 O O . MET B 1 98 ? -10.703 29.344 -4.035 1 64.12 98 MET B O 1
ATOM 2795 N N . MET B 1 99 ? -9.164 28.188 -2.973 1 56.84 99 MET B N 1
ATOM 2796 C CA . MET B 1 99 ? -8.766 27.484 -4.195 1 56.84 99 MET B CA 1
ATOM 2797 C C . MET B 1 99 ? -9.938 26.719 -4.785 1 56.84 99 MET B C 1
ATOM 2799 O O . MET B 1 99 ? -10.023 26.531 -6 1 56.84 99 MET B O 1
ATOM 2803 N N . LYS B 1 100 ? -10.867 26.203 -3.914 1 55.16 100 LYS B N 1
ATOM 2804 C CA . LYS B 1 100 ? -12.055 25.484 -4.363 1 55.16 100 LYS B CA 1
ATOM 2805 C C . LYS B 1 100 ? -12.852 26.312 -5.375 1 55.16 100 LYS B C 1
ATOM 2807 O O . LYS B 1 100 ? -13.453 25.766 -6.297 1 55.16 100 LYS B O 1
ATOM 2812 N N . CYS B 1 101 ? -12.984 27.625 -5.121 1 46.5 101 CYS B N 1
ATOM 2813 C CA . CYS B 1 101 ? -13.906 28.469 -5.867 1 46.5 101 CYS B CA 1
ATOM 2814 C C . CYS B 1 101 ? -13.281 28.953 -7.172 1 46.5 101 CYS B C 1
ATOM 2816 O O . CYS B 1 101 ? -13.922 29.641 -7.961 1 46.5 101 CYS B O 1
ATOM 2818 N N . SER B 1 102 ? -12.086 28.922 -7.344 1 46.03 102 SER B N 1
ATOM 2819 C CA . SER B 1 102 ? -11.562 29.516 -8.562 1 46.03 102 SER B CA 1
ATOM 2820 C C . SER B 1 102 ? -11.797 28.625 -9.773 1 46.03 102 SER B C 1
ATOM 2822 O O . SER B 1 102 ? -10.914 27.859 -10.172 1 46.03 102 SER B O 1
ATOM 2824 N N . ASP B 1 103 ? -12.898 27.953 -9.805 1 43.03 103 ASP B N 1
ATOM 2825 C CA . ASP B 1 103 ? -13.297 27.375 -11.078 1 43.03 103 ASP B CA 1
ATOM 2826 C C . ASP B 1 103 ? -12.773 28.188 -12.258 1 43.03 103 ASP B C 1
ATOM 2828 O O . ASP B 1 103 ? -12.398 27.641 -13.289 1 43.03 103 ASP B O 1
ATOM 2832 N N . GLY B 1 104 ? -13.531 29.469 -12.578 1 38.31 104 GLY B N 1
ATOM 2833 C CA . GLY B 1 104 ? -13.742 30.312 -13.742 1 38.31 104 GLY B CA 1
ATOM 2834 C C . GLY B 1 104 ? -12.5 31.094 -14.141 1 38.31 104 GLY B C 1
ATOM 2835 O O . GLY B 1 104 ? -12.484 31.734 -15.195 1 38.31 104 GLY B O 1
ATOM 2836 N N . GLU B 1 105 ? -12.016 32.031 -13.188 1 40.78 105 GLU B N 1
ATOM 2837 C CA . GLU B 1 105 ? -11.289 33.062 -13.891 1 40.78 105 GLU B CA 1
ATOM 2838 C C . GLU B 1 105 ? -10.133 32.5 -14.703 1 40.78 105 GLU B C 1
ATOM 2840 O O . GLU B 1 105 ? -9.711 31.359 -14.477 1 40.78 105 GLU B O 1
ATOM 2845 N N . GLU B 1 106 ? -9.539 33.562 -15.492 1 38.91 106 GLU B N 1
ATOM 2846 C CA . GLU B 1 106 ? -8.609 33.594 -16.625 1 38.91 106 GLU B CA 1
ATOM 2847 C C . GLU B 1 106 ? -7.336 32.812 -16.312 1 38.91 106 GLU B C 1
ATOM 2849 O O . GLU B 1 106 ? -6.516 33.25 -15.5 1 38.91 106 GLU B O 1
ATOM 2854 N N . ILE B 1 107 ? -7.426 31.625 -15.938 1 40.72 107 ILE B N 1
ATOM 2855 C CA . ILE B 1 107 ? -6.148 30.938 -16.109 1 40.72 107 ILE B CA 1
ATOM 2856 C C . ILE B 1 107 ? -5.387 31.547 -17.281 1 40.72 107 ILE B C 1
ATOM 2858 O O . ILE B 1 107 ? -5.73 31.297 -18.438 1 40.72 107 ILE B O 1
ATOM 2862 N N . GLU B 1 108 ? -5.176 32.688 -17.234 1 40.38 108 GLU B N 1
ATOM 2863 C CA . GLU B 1 108 ? -4.246 33.094 -18.281 1 40.38 108 GLU B CA 1
ATOM 2864 C C . GLU B 1 108 ? -3.209 32 -18.562 1 40.38 108 GLU B C 1
ATOM 2866 O O . GLU B 1 108 ? -2.895 31.703 -19.719 1 40.38 108 GLU B O 1
ATOM 2871 N N . ASP B 1 109 ? -2.033 31.812 -17.594 1 45.16 109 ASP B N 1
ATOM 2872 C CA . ASP B 1 109 ? -0.912 30.953 -17.953 1 45.16 109 ASP B CA 1
ATOM 2873 C C . ASP B 1 109 ? -1.249 29.484 -17.719 1 45.16 109 ASP B C 1
ATOM 2875 O O . ASP B 1 109 ? -2.021 29.156 -16.828 1 45.16 109 ASP B O 1
ATOM 2879 N N . ASN B 1 110 ? -1.146 28.453 -18.734 1 47.94 110 ASN B N 1
ATOM 2880 C CA . ASN B 1 110 ? -1.191 27.016 -19.016 1 47.94 110 ASN B CA 1
ATOM 2881 C C . ASN B 1 110 ? -0.86 26.203 -17.766 1 47.94 110 ASN B C 1
ATOM 2883 O O . ASN B 1 110 ? -0.778 24.969 -17.844 1 47.94 110 ASN B O 1
ATOM 2887 N N . VAL B 1 111 ? -0.464 26.828 -16.719 1 57.03 111 VAL B N 1
ATOM 2888 C CA . VAL B 1 111 ? -0.022 26 -15.609 1 57.03 111 VAL B CA 1
ATOM 2889 C C . VAL B 1 111 ? -1.209 25.672 -14.711 1 57.03 111 VAL B C 1
ATOM 2891 O O . VAL B 1 111 ? -1.939 26.562 -14.281 1 57.03 111 VAL B O 1
ATOM 2894 N N . SER B 1 112 ? -1.588 24.359 -14.477 1 70.75 112 SER B N 1
ATOM 2895 C CA . SER B 1 112 ? -2.674 23.891 -13.633 1 70.75 112 SER B CA 1
ATOM 2896 C C . SER B 1 112 ? -2.562 24.453 -12.219 1 70.75 112 SER B C 1
ATOM 2898 O O . SER B 1 112 ? -1.475 24.828 -11.781 1 70.75 112 SER B O 1
ATOM 2900 N N . ALA B 1 113 ? -3.68 24.938 -11.594 1 73.69 113 ALA B N 1
ATOM 2901 C CA . ALA B 1 113 ? -3.75 25.391 -10.211 1 73.69 113 ALA B CA 1
ATOM 2902 C C . ALA B 1 113 ? -2.865 24.547 -9.305 1 73.69 113 ALA B C 1
ATOM 2904 O O . ALA B 1 113 ? -2.213 25.062 -8.398 1 73.69 113 ALA B O 1
ATOM 2905 N N . VAL B 1 114 ? -2.729 23.344 -9.648 1 77.81 114 VAL B N 1
ATOM 2906 C CA . VAL B 1 114 ? -1.945 22.391 -8.859 1 77.81 114 VAL B CA 1
ATOM 2907 C C . VAL B 1 114 ? -0.456 22.672 -9.062 1 77.81 114 VAL B C 1
ATOM 2909 O O . VAL B 1 114 ? 0.323 22.609 -8.102 1 77.81 114 VAL B O 1
ATOM 2912 N N . ALA B 1 115 ? -0.126 22.984 -10.227 1 81.62 115 ALA B N 1
ATOM 2913 C CA . ALA B 1 115 ? 1.271 23.297 -10.516 1 81.62 115 ALA B CA 1
ATOM 2914 C C . ALA B 1 115 ? 1.697 24.594 -9.836 1 81.62 115 ALA B C 1
ATOM 2916 O O . ALA B 1 115 ? 2.818 24.703 -9.328 1 81.62 115 ALA B O 1
ATOM 2917 N N . LYS B 1 116 ? 0.814 25.531 -9.828 1 84.06 116 LYS B N 1
ATOM 2918 C CA . LYS B 1 116 ? 1.098 26.797 -9.164 1 84.06 116 LYS B CA 1
ATOM 2919 C C . LYS B 1 116 ? 1.289 26.594 -7.66 1 84.06 116 LYS B C 1
ATOM 2921 O O . LYS B 1 116 ? 2.217 27.156 -7.066 1 84.06 116 LYS B O 1
ATOM 2926 N N . LEU B 1 117 ? 0.372 25.859 -7.129 1 86.88 117 LEU B N 1
ATOM 2927 C CA . LEU B 1 117 ? 0.477 25.547 -5.707 1 86.88 117 LEU B CA 1
ATOM 2928 C C . LEU B 1 117 ? 1.814 24.891 -5.391 1 86.88 117 LEU B C 1
ATOM 2930 O O . LEU B 1 117 ? 2.484 25.266 -4.426 1 86.88 117 LEU B O 1
ATOM 2934 N N . PHE B 1 118 ? 2.215 24.062 -6.227 1 88.94 118 PHE B N 1
ATOM 2935 C CA . PHE B 1 118 ? 3.471 23.359 -5.992 1 88.94 118 PHE B CA 1
ATOM 2936 C C . PHE B 1 118 ? 4.652 24.312 -6.062 1 88.94 118 PHE B C 1
ATOM 2938 O O . PHE B 1 118 ? 5.578 24.234 -5.254 1 88.94 118 PHE B O 1
ATOM 2945 N N . ARG B 1 119 ? 4.613 25.156 -6.996 1 90.56 119 ARG B N 1
ATOM 2946 C CA . ARG B 1 119 ? 5.684 26.141 -7.117 1 90.56 119 ARG B CA 1
ATOM 2947 C C . ARG B 1 119 ? 5.77 27 -5.867 1 90.56 119 ARG B C 1
ATOM 2949 O O . ARG B 1 119 ? 6.867 27.328 -5.398 1 90.56 119 ARG B O 1
ATOM 2956 N N . GLU B 1 120 ? 4.645 27.328 -5.391 1 92.88 120 GLU B N 1
ATOM 2957 C CA . GLU B 1 120 ? 4.609 28.125 -4.172 1 92.88 120 GLU B CA 1
ATOM 2958 C C . GLU B 1 120 ? 5.215 27.359 -2.996 1 92.88 120 GLU B C 1
ATOM 2960 O O . GLU B 1 120 ? 5.945 27.938 -2.188 1 92.88 120 GLU B O 1
ATOM 2965 N N . ILE B 1 121 ? 4.902 26.125 -2.889 1 94.44 121 ILE B N 1
ATOM 2966 C CA . ILE B 1 121 ? 5.457 25.281 -1.834 1 94.44 121 ILE B CA 1
ATOM 2967 C C . ILE B 1 121 ? 6.973 25.203 -1.984 1 94.44 121 ILE B C 1
ATOM 2969 O O . ILE B 1 121 ? 7.711 25.359 -1.009 1 94.44 121 ILE B O 1
ATOM 2973 N N . GLN B 1 122 ? 7.43 25.016 -3.189 1 94.25 122 GLN B N 1
ATOM 2974 C CA . GLN B 1 122 ? 8.859 24.906 -3.467 1 94.25 122 GLN B CA 1
ATOM 2975 C C . GLN B 1 122 ? 9.594 26.172 -3.062 1 94.25 122 GLN B C 1
ATOM 2977 O O . GLN B 1 122 ? 10.656 26.125 -2.449 1 94.25 122 GLN B O 1
ATOM 2982 N N . GLU B 1 123 ? 8.977 27.234 -3.416 1 95.31 123 GLU B N 1
ATOM 2983 C CA . GLU B 1 123 ? 9.57 28.516 -3.061 1 95.31 123 GLU B CA 1
ATOM 2984 C C . GLU B 1 123 ? 9.633 28.703 -1.547 1 95.31 123 GLU B C 1
ATOM 2986 O O . GLU B 1 123 ? 10.625 29.203 -1.013 1 95.31 123 GLU B O 1
ATOM 2991 N N . THR B 1 124 ? 8.586 28.344 -0.952 1 95.75 124 THR B N 1
ATOM 2992 C CA . THR B 1 124 ? 8.523 28.438 0.501 1 95.75 124 THR B CA 1
ATOM 2993 C C . THR B 1 124 ? 9.586 27.562 1.153 1 95.75 124 THR B C 1
ATOM 2995 O O . THR B 1 124 ? 10.25 27.984 2.105 1 95.75 124 THR B O 1
ATOM 2998 N N . VAL B 1 125 ? 9.766 26.344 0.642 1 95.38 125 VAL B N 1
ATOM 2999 C CA . VAL B 1 125 ? 10.781 25.438 1.15 1 95.38 125 VAL B CA 1
ATOM 3000 C C . VAL B 1 125 ? 12.164 26.062 0.997 1 95.38 125 VAL B C 1
ATOM 3002 O O . VAL B 1 125 ? 12.977 26.031 1.926 1 95.38 125 VAL B O 1
ATOM 3005 N N . ARG B 1 126 ? 12.398 26.641 -0.112 1 94.38 126 ARG B N 1
ATOM 3006 C CA . ARG B 1 126 ? 13.688 27.281 -0.363 1 94.38 126 ARG B CA 1
ATOM 3007 C C . ARG B 1 126 ? 13.93 28.422 0.628 1 94.38 126 ARG B C 1
ATOM 3009 O O . ARG B 1 126 ? 15.031 28.531 1.184 1 94.38 126 ARG B O 1
ATOM 3016 N N . LYS B 1 127 ? 12.922 29.219 0.826 1 95.19 127 LYS B N 1
ATOM 3017 C CA . LYS B 1 127 ? 13.031 30.344 1.756 1 95.19 127 LYS B CA 1
ATOM 3018 C C . LYS B 1 127 ? 13.328 29.859 3.172 1 95.19 127 LYS B C 1
ATOM 3020 O O . LYS B 1 127 ? 14.219 30.375 3.838 1 95.19 127 LYS B O 1
ATOM 3025 N N . LEU B 1 128 ? 12.617 28.844 3.592 1 94.62 128 LEU B N 1
ATOM 3026 C CA . LEU B 1 128 ? 12.805 28.312 4.941 1 94.62 128 LEU B CA 1
ATOM 3027 C C . LEU B 1 128 ? 14.18 27.672 5.09 1 94.62 128 LEU B C 1
ATOM 3029 O O . LEU B 1 128 ? 14.812 27.797 6.141 1 94.62 128 LEU B O 1
ATOM 3033 N N . ARG B 1 129 ? 14.602 27 4.031 1 92.38 129 ARG B N 1
ATOM 3034 C CA . ARG B 1 129 ? 15.906 26.344 4.051 1 92.38 129 ARG B CA 1
ATOM 3035 C C . ARG B 1 129 ? 17.031 27.375 4.191 1 92.38 129 ARG B C 1
ATOM 3037 O O . ARG B 1 129 ? 18.094 27.062 4.734 1 92.38 129 ARG B O 1
ATOM 3044 N N . SER B 1 130 ? 16.812 28.5 3.689 1 91.75 130 SER B N 1
ATOM 3045 C CA . SER B 1 130 ? 17.797 29.562 3.807 1 91.75 130 SER B CA 1
ATOM 3046 C C . SER B 1 130 ? 17.891 30.094 5.238 1 91.75 130 SER B C 1
ATOM 3048 O O . SER B 1 130 ? 18.891 30.672 5.637 1 91.75 130 SER B O 1
ATOM 3050 N N . LEU B 1 131 ? 16.828 29.891 6.012 1 89 131 LEU B N 1
ATOM 3051 C CA . LEU B 1 131 ? 16.75 30.406 7.367 1 89 131 LEU B CA 1
ATOM 3052 C C . LEU B 1 131 ? 17.172 29.359 8.391 1 89 131 LEU B C 1
ATOM 3054 O O . LEU B 1 131 ? 17.656 29.703 9.469 1 89 131 LEU B O 1
ATOM 3058 N N . THR B 1 132 ? 16.906 28.109 8.055 1 85.12 132 THR B N 1
ATOM 3059 C CA . THR B 1 132 ? 17.188 27.047 9.023 1 85.12 132 THR B CA 1
ATOM 3060 C C . THR B 1 132 ? 17.641 25.781 8.312 1 85.12 132 THR B C 1
ATOM 3062 O O . THR B 1 132 ? 17.297 25.531 7.156 1 85.12 132 THR B O 1
ATOM 3065 N N . ASN B 1 133 ? 18.406 24.969 9.016 1 86.5 133 ASN B N 1
ATOM 3066 C CA . ASN B 1 133 ? 18.828 23.672 8.508 1 86.5 133 ASN B CA 1
ATOM 3067 C C . ASN B 1 133 ? 18 22.531 9.086 1 86.5 133 ASN B C 1
ATOM 3069 O O . ASN B 1 133 ? 18.25 21.359 8.789 1 86.5 133 ASN B O 1
ATOM 3073 N N . SER B 1 134 ? 16.984 22.984 9.828 1 89 134 SER B N 1
ATOM 3074 C CA . SER B 1 134 ? 16.141 21.969 10.461 1 89 134 SER B CA 1
ATOM 3075 C C . SER B 1 134 ? 15.148 21.375 9.469 1 89 134 SER B C 1
ATOM 3077 O O . SER B 1 134 ? 15.062 21.828 8.328 1 89 134 SER B O 1
ATOM 3079 N N . ASN B 1 135 ? 14.492 20.375 9.875 1 93.06 135 ASN B N 1
ATOM 3080 C CA . ASN B 1 135 ? 13.555 19.672 9.008 1 93.06 135 ASN B CA 1
ATOM 3081 C C . ASN B 1 135 ? 12.328 20.516 8.695 1 93.06 135 ASN B C 1
ATOM 3083 O O . ASN B 1 135 ? 11.836 21.25 9.555 1 93.06 135 ASN B O 1
ATOM 3087 N N . ILE B 1 136 ? 11.898 20.469 7.434 1 96.12 136 ILE B N 1
ATOM 3088 C CA . ILE B 1 136 ? 10.672 21.109 6.992 1 96.12 136 ILE B CA 1
ATOM 3089 C C . ILE B 1 136 ? 9.609 20.062 6.691 1 96.12 136 ILE B C 1
ATOM 3091 O O . ILE B 1 136 ? 9.859 19.125 5.926 1 96.12 136 ILE B O 1
ATOM 3095 N N . THR B 1 137 ? 8.492 20.188 7.316 1 96.69 137 THR B N 1
ATOM 3096 C CA . THR B 1 137 ? 7.379 19.281 7.086 1 96.69 137 THR B CA 1
ATOM 3097 C C . THR B 1 137 ? 6.277 19.969 6.285 1 96.69 137 THR B C 1
ATOM 3099 O O . THR B 1 137 ? 5.836 21.062 6.637 1 96.69 137 THR B O 1
ATOM 3102 N N . VAL B 1 138 ? 5.914 19.375 5.164 1 97 138 VAL B N 1
ATOM 3103 C CA . VAL B 1 138 ? 4.746 19.797 4.402 1 97 138 VAL B CA 1
ATOM 3104 C C . VAL B 1 138 ? 3.537 18.953 4.789 1 97 138 VAL B C 1
ATOM 3106 O O . VAL B 1 138 ? 3.574 17.734 4.695 1 97 138 VAL B O 1
ATOM 3109 N N . MET B 1 139 ? 2.459 19.609 5.254 1 97.44 139 MET B N 1
ATOM 3110 C CA . MET B 1 139 ? 1.279 18.906 5.75 1 97.44 139 MET B CA 1
ATOM 3111 C C . MET B 1 139 ? 0.038 19.312 4.957 1 97.44 139 MET B C 1
ATOM 3113 O O . MET B 1 139 ? -0.186 20.484 4.691 1 97.44 139 MET B O 1
ATOM 3117 N N . VAL B 1 140 ? -0.711 18.312 4.48 1 95.38 140 VAL B N 1
ATOM 3118 C CA . VAL B 1 140 ? -1.978 18.516 3.783 1 95.38 140 VAL B CA 1
ATOM 3119 C C . VAL B 1 140 ? -3.129 18 4.641 1 95.38 140 VAL B C 1
ATOM 3121 O O . VAL B 1 140 ? -3.195 16.797 4.938 1 95.38 140 VAL B O 1
ATOM 3124 N N . ASP B 1 141 ? -4.086 18.828 5 1 95.56 141 ASP B N 1
ATOM 3125 C CA . ASP B 1 141 ? -5.082 18.422 5.988 1 95.56 141 ASP B CA 1
ATOM 3126 C C . ASP B 1 141 ? -6.191 17.594 5.344 1 95.56 141 ASP B C 1
ATOM 3128 O O . ASP B 1 141 ? -6.922 16.875 6.035 1 95.56 141 ASP B O 1
ATOM 3132 N N . ASP B 1 142 ? -6.355 17.75 3.986 1 91.94 142 ASP B N 1
ATOM 3133 C CA . ASP B 1 142 ? -7.398 16.969 3.312 1 91.94 142 ASP B CA 1
ATOM 3134 C C . ASP B 1 142 ? -7.086 16.812 1.826 1 91.94 142 ASP B C 1
ATOM 3136 O O . ASP B 1 142 ? -7.426 17.688 1.019 1 91.94 142 ASP B O 1
ATOM 3140 N N . MET B 1 143 ? -6.559 15.695 1.448 1 88.56 143 MET B N 1
ATOM 3141 C CA . MET B 1 143 ? -6.172 15.43 0.067 1 88.56 143 MET B CA 1
ATOM 3142 C C . MET B 1 143 ? -7.402 15.219 -0.812 1 88.56 143 MET B C 1
ATOM 3144 O O . MET B 1 143 ? -7.367 15.508 -2.012 1 88.56 143 MET B O 1
ATOM 3148 N N . SER B 1 144 ? -8.461 14.719 -0.183 1 84.19 144 SER B N 1
ATOM 3149 C CA . SER B 1 144 ? -9.672 14.445 -0.955 1 84.19 144 SER B CA 1
ATOM 3150 C C . SER B 1 144 ? -10.281 15.727 -1.515 1 84.19 144 SER B C 1
ATOM 3152 O O . SER B 1 144 ? -10.898 15.711 -2.578 1 84.19 144 SER B O 1
ATOM 3154 N N . LEU B 1 145 ? -10.062 16.844 -0.858 1 82.44 145 LEU B N 1
ATOM 3155 C CA . LEU B 1 145 ? -10.594 18.125 -1.299 1 82.44 145 LEU B CA 1
ATOM 3156 C C . LEU B 1 145 ? -9.766 18.688 -2.445 1 82.44 145 LEU B C 1
ATOM 3158 O O . LEU B 1 145 ? -10.289 19.406 -3.307 1 82.44 145 LEU B O 1
ATOM 3162 N N . LEU B 1 146 ? -8.477 18.406 -2.414 1 77.62 146 LEU B N 1
ATOM 3163 C CA . LEU B 1 146 ? -7.645 18.797 -3.547 1 77.62 146 LEU B CA 1
ATOM 3164 C C . LEU B 1 146 ? -8.109 18.109 -4.824 1 77.62 146 LEU B C 1
ATOM 3166 O O . LEU B 1 146 ? -8.109 18.703 -5.898 1 77.62 146 LEU B O 1
ATOM 3170 N N . GLU B 1 147 ? -8.438 16.859 -4.645 1 72.75 147 GLU B N 1
ATOM 3171 C CA . GLU B 1 147 ? -8.922 16.094 -5.789 1 72.75 147 GLU B CA 1
ATOM 3172 C C . GLU B 1 147 ? -10.18 16.719 -6.379 1 72.75 147 GLU B C 1
ATOM 3174 O O . GLU B 1 147 ? -10.336 16.781 -7.602 1 72.75 147 GLU B O 1
ATOM 3179 N N . ILE B 1 148 ? -11 17.125 -5.574 1 65.88 148 ILE B N 1
ATOM 3180 C CA . ILE B 1 148 ? -12.25 17.766 -5.992 1 65.88 148 ILE B CA 1
ATOM 3181 C C . ILE B 1 148 ? -11.945 19.094 -6.684 1 65.88 148 ILE B C 1
ATOM 3183 O O . ILE B 1 148 ? -12.516 19.391 -7.734 1 65.88 148 ILE B O 1
ATOM 3187 N N . ALA B 1 149 ? -11.008 19.812 -6.094 1 65.62 149 ALA B N 1
ATOM 3188 C CA . ALA B 1 149 ? -10.664 21.141 -6.621 1 65.62 149 ALA B CA 1
ATOM 3189 C C . ALA B 1 149 ? -9.977 21.016 -7.977 1 65.62 149 ALA B C 1
ATOM 3191 O O . ALA B 1 149 ? -10.094 21.906 -8.82 1 65.62 149 ALA B O 1
ATOM 3192 N N . ALA B 1 150 ? -9.234 19.844 -8.102 1 62.38 150 ALA B N 1
ATOM 3193 C CA . ALA B 1 150 ? -8.508 19.594 -9.344 1 62.38 150 ALA B CA 1
ATOM 3194 C C . ALA B 1 150 ? -9.43 19.047 -10.422 1 62.38 150 ALA B C 1
ATOM 3196 O O . ALA B 1 150 ? -9.039 18.938 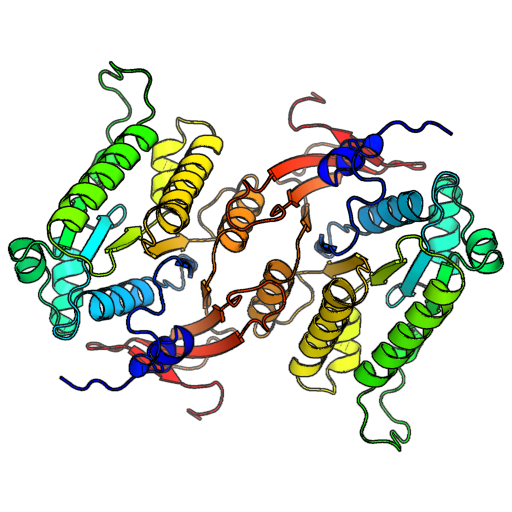-11.586 1 62.38 150 ALA B O 1
ATOM 3197 N N . THR B 1 151 ? -10.516 18.188 -10.039 1 56.62 151 THR B N 1
ATOM 3198 C CA . THR B 1 151 ? -11.43 17.438 -10.906 1 56.62 151 THR B CA 1
ATOM 3199 C C . THR B 1 151 ? -11.797 18.266 -12.133 1 56.62 151 THR B C 1
ATOM 3201 O O . THR B 1 151 ? -12.078 17.719 -13.203 1 56.62 151 THR B O 1
ATOM 3204 N N . GLY B 1 152 ? -12.102 19.578 -12.039 1 50.53 152 GLY B N 1
ATOM 3205 C CA . GLY B 1 152 ? -12.328 19.906 -13.438 1 50.53 152 GLY B CA 1
ATOM 3206 C C . GLY B 1 152 ? -11.211 19.422 -14.344 1 50.53 152 GLY B C 1
ATOM 3207 O O . GLY B 1 152 ? -11.328 19.5 -15.57 1 50.53 152 GLY B O 1
ATOM 3208 N N . SER B 1 153 ? -10.203 18.875 -13.648 1 49.72 153 SER B N 1
ATOM 3209 C CA . SER B 1 153 ? -9 18.406 -14.336 1 49.72 153 SER B CA 1
ATOM 3210 C C . SER B 1 153 ? -8.797 16.906 -14.141 1 49.72 153 SER B C 1
ATOM 3212 O O . SER B 1 153 ? -9.367 16.312 -13.234 1 49.72 153 SER B O 1
ATOM 3214 N N . ASN B 1 154 ? -8.148 16.031 -15.039 1 52.31 154 ASN B N 1
ATOM 3215 C CA . ASN B 1 154 ? -7.758 14.633 -15.172 1 52.31 154 ASN B CA 1
ATOM 3216 C C . ASN B 1 154 ? -7.133 14.102 -13.883 1 52.31 154 ASN B C 1
ATOM 3218 O O . ASN B 1 154 ? -6.375 14.82 -13.219 1 52.31 154 ASN B O 1
ATOM 3222 N N . SER B 1 155 ? -7.793 13.102 -13.008 1 59.41 155 SER B N 1
ATOM 3223 C CA . SER B 1 155 ? -7.195 12.32 -11.93 1 59.41 155 SER B CA 1
ATOM 3224 C C . SER B 1 155 ? -5.672 12.32 -12.023 1 59.41 155 SER B C 1
ATOM 3226 O O . SER B 1 155 ? -4.98 12.289 -11.008 1 59.41 155 SER B O 1
ATOM 3228 N N . ASP B 1 156 ? -5.23 12.648 -13.078 1 67.5 156 ASP B N 1
ATOM 3229 C CA . ASP B 1 156 ? -3.799 12.648 -13.352 1 67.5 156 ASP B CA 1
ATOM 3230 C C . ASP B 1 156 ? -3.117 13.844 -12.68 1 67.5 156 ASP B C 1
ATOM 3232 O O . ASP B 1 156 ? -1.953 13.758 -12.281 1 67.5 156 ASP B O 1
ATOM 3236 N N . ARG B 1 157 ? -3.99 14.805 -12.367 1 72.19 157 ARG B N 1
ATOM 3237 C CA . ARG B 1 157 ? -3.375 16.016 -11.82 1 72.19 157 ARG B CA 1
ATOM 3238 C C . ARG B 1 157 ? -3.08 15.844 -10.336 1 72.19 157 ARG B C 1
ATOM 3240 O O . ARG B 1 157 ? -2.045 16.297 -9.844 1 72.19 157 ARG B O 1
ATOM 3247 N N . VAL B 1 158 ? -3.984 15.148 -9.602 1 77.19 158 VAL B N 1
ATOM 3248 C CA . VAL B 1 158 ? -3.789 14.93 -8.172 1 77.19 158 VAL B CA 1
ATOM 3249 C C . VAL B 1 158 ? -2.615 13.977 -7.949 1 77.19 158 VAL B C 1
ATOM 3251 O O . VAL B 1 158 ? -1.816 14.172 -7.031 1 77.19 158 VAL B O 1
ATOM 3254 N N . LEU B 1 159 ? -2.531 13.094 -8.812 1 77.06 159 LEU B N 1
ATOM 3255 C CA . LEU B 1 159 ? -1.405 12.164 -8.734 1 77.06 159 LEU B CA 1
ATOM 3256 C C . LEU B 1 159 ? -0.089 12.883 -9.008 1 77.06 159 LEU B C 1
ATOM 3258 O O . LEU B 1 159 ? 0.922 12.609 -8.359 1 77.06 159 LEU B O 1
ATOM 3262 N N . ASP B 1 160 ? -0.168 13.805 -9.953 1 79.06 160 ASP B N 1
ATOM 3263 C CA . ASP B 1 160 ? 1.008 14.625 -10.219 1 79.06 160 ASP B CA 1
ATOM 3264 C C . ASP B 1 160 ? 1.418 15.422 -8.984 1 79.06 160 ASP B C 1
ATOM 3266 O O . ASP B 1 160 ? 2.604 15.492 -8.648 1 79.06 160 ASP B O 1
ATOM 3270 N N . PHE B 1 161 ? 0.428 16 -8.367 1 82.69 161 PHE B N 1
ATOM 3271 C CA . PHE B 1 161 ? 0.7 16.781 -7.164 1 82.69 161 PHE B CA 1
ATOM 3272 C C . PHE B 1 161 ? 1.373 15.914 -6.105 1 82.69 161 PHE B C 1
ATOM 3274 O O . PHE B 1 161 ? 2.35 16.328 -5.48 1 82.69 161 PHE B O 1
ATOM 3281 N N . LEU B 1 162 ? 0.84 14.727 -5.984 1 83.56 162 LEU B N 1
ATOM 3282 C CA . LEU B 1 162 ? 1.404 13.789 -5.016 1 83.56 162 LEU B CA 1
ATOM 3283 C C . LEU B 1 162 ? 2.844 13.438 -5.375 1 83.56 162 LEU B C 1
ATOM 3285 O O . LEU B 1 162 ? 3.713 13.398 -4.5 1 83.56 162 LEU B O 1
ATOM 3289 N N . HIS B 1 163 ? 3.068 13.273 -6.578 1 83.88 163 HIS B N 1
ATOM 3290 C CA . HIS B 1 163 ? 4.418 12.961 -7.031 1 83.88 163 HIS B CA 1
ATOM 3291 C C . HIS B 1 163 ? 5.359 14.141 -6.812 1 83.88 163 HIS B C 1
ATOM 3293 O O . HIS B 1 163 ? 6.52 13.953 -6.426 1 83.88 163 HIS B O 1
ATOM 3299 N N . TYR B 1 164 ? 4.832 15.25 -7.062 1 84.12 164 TYR B N 1
ATOM 3300 C CA . TYR B 1 164 ? 5.633 16.453 -6.836 1 84.12 164 TYR B CA 1
ATOM 3301 C C . TYR B 1 164 ? 6.016 16.578 -5.367 1 84.12 164 TYR B C 1
ATOM 3303 O O . TYR B 1 164 ? 7.184 16.797 -5.039 1 84.12 164 TYR B O 1
ATOM 3311 N N . CYS B 1 165 ? 5.055 16.406 -4.602 1 85.81 165 CYS B N 1
ATOM 3312 C CA . CYS B 1 165 ? 5.316 16.5 -3.17 1 85.81 165 CYS B CA 1
ATOM 3313 C C . CYS B 1 165 ? 6.309 15.43 -2.73 1 85.81 165 CYS B C 1
ATOM 3315 O O . CYS B 1 165 ? 7.188 15.688 -1.908 1 85.81 165 CYS B O 1
ATOM 3317 N N . HIS B 1 166 ? 6.129 14.297 -3.303 1 86.62 166 HIS B N 1
ATOM 3318 C CA . HIS B 1 166 ? 7.051 13.219 -2.99 1 86.62 166 HIS B CA 1
ATOM 3319 C C . HIS B 1 166 ? 8.477 13.57 -3.393 1 86.62 166 HIS B C 1
ATOM 3321 O O . HIS B 1 166 ? 9.43 13.266 -2.67 1 86.62 166 HIS B O 1
ATOM 3327 N N . SER B 1 167 ? 8.625 14.18 -4.453 1 87.19 167 SER B N 1
ATOM 3328 C CA . SER B 1 167 ? 9.953 14.562 -4.922 1 87.19 167 SER B CA 1
ATOM 3329 C C . SER B 1 167 ? 10.625 15.531 -3.951 1 87.19 167 SER B C 1
ATOM 3331 O O . SER B 1 167 ? 11.852 15.555 -3.834 1 87.19 167 SER B O 1
ATOM 3333 N N . LEU B 1 168 ? 9.82 16.312 -3.283 1 87.62 168 LEU B N 1
ATOM 3334 C CA . LEU B 1 168 ? 10.352 17.219 -2.273 1 87.62 168 LEU B CA 1
ATOM 3335 C C . LEU B 1 168 ? 11.062 16.438 -1.169 1 87.62 168 LEU B C 1
ATOM 3337 O O . LEU B 1 168 ? 12.086 16.891 -0.648 1 87.62 168 LEU B O 1
ATOM 3341 N N . THR B 1 169 ? 10.516 15.273 -0.854 1 89.69 169 THR B N 1
ATOM 3342 C CA . THR B 1 169 ? 11.109 14.461 0.205 1 89.69 169 THR B CA 1
ATOM 3343 C C . THR B 1 169 ? 12.461 13.906 -0.229 1 89.69 169 THR B C 1
ATOM 3345 O O . THR B 1 169 ? 13.414 13.914 0.544 1 89.69 169 THR B O 1
ATOM 3348 N N . SER B 1 170 ? 12.539 13.516 -1.457 1 84.75 170 SER B N 1
ATOM 3349 C CA . SER B 1 170 ? 13.773 12.898 -1.938 1 84.75 170 SER B CA 1
ATOM 3350 C C . SER B 1 170 ? 14.836 13.953 -2.238 1 84.75 170 SER B C 1
ATOM 3352 O O . SER B 1 170 ? 16.016 13.734 -1.982 1 84.75 170 SER B O 1
ATOM 3354 N N . GLU B 1 171 ? 14.43 15.102 -2.695 1 85.75 171 GLU B N 1
ATOM 3355 C CA . GLU B 1 171 ? 15.367 16.109 -3.172 1 85.75 171 GLU B CA 1
ATOM 3356 C C . GLU B 1 171 ? 15.844 17.016 -2.029 1 85.75 171 GLU B C 1
ATOM 3358 O O . GLU B 1 171 ? 17 17.422 -1.993 1 85.75 171 GLU B O 1
ATOM 3363 N N . THR B 1 172 ? 14.984 17.328 -1.084 1 88.25 172 THR B N 1
ATOM 3364 C CA . THR B 1 172 ? 15.32 18.328 -0.073 1 88.25 172 THR B CA 1
ATOM 3365 C C . THR B 1 172 ? 15.18 17.734 1.33 1 88.25 172 THR B C 1
ATOM 3367 O O . THR B 1 172 ? 15.359 18.453 2.322 1 88.25 172 THR B O 1
ATOM 3370 N N . ASP B 1 173 ? 14.812 16.438 1.453 1 90.38 173 ASP B N 1
ATOM 3371 C CA . ASP B 1 173 ? 14.68 15.719 2.713 1 90.38 173 ASP B CA 1
ATOM 3372 C C . ASP B 1 173 ? 13.531 16.266 3.547 1 90.38 173 ASP B C 1
ATOM 3374 O O . ASP B 1 173 ? 13.57 16.234 4.777 1 90.38 173 ASP B O 1
ATOM 3378 N N . CYS B 1 174 ? 12.562 16.906 2.883 1 94.38 174 CYS B N 1
ATOM 3379 C CA . CYS B 1 174 ? 11.352 17.344 3.562 1 94.38 174 CYS B CA 1
ATOM 3380 C C . CYS B 1 174 ? 10.477 16.156 3.953 1 94.38 174 CYS B C 1
ATOM 3382 O O . CYS B 1 174 ? 10.586 15.086 3.355 1 94.38 174 CYS B O 1
ATOM 3384 N N . SER B 1 175 ? 9.727 16.391 4.973 1 95.75 175 SER B N 1
ATOM 3385 C CA . SER B 1 175 ? 8.703 15.406 5.336 1 95.75 175 SER B CA 1
ATOM 3386 C C . SER B 1 175 ? 7.344 15.789 4.758 1 95.75 175 SER B C 1
ATOM 3388 O O . SER B 1 175 ? 7.02 16.969 4.645 1 95.75 175 SER B O 1
ATOM 3390 N N . LEU B 1 176 ? 6.645 14.805 4.34 1 96.31 176 LEU B N 1
ATOM 3391 C CA . LEU B 1 176 ? 5.301 15.016 3.816 1 96.31 176 LEU B CA 1
ATOM 3392 C C . LEU B 1 176 ? 4.27 14.266 4.648 1 96.31 176 LEU B C 1
ATOM 3394 O O . LEU B 1 176 ? 4.406 13.062 4.875 1 96.31 176 LEU B O 1
ATOM 3398 N N . VAL B 1 177 ? 3.273 14.969 5.207 1 97.31 177 VAL B N 1
ATOM 3399 C CA . VAL B 1 177 ? 2.182 14.367 5.961 1 97.31 177 VAL B CA 1
ATOM 3400 C C . VAL B 1 177 ? 0.85 14.672 5.281 1 97.31 177 VAL B C 1
ATOM 3402 O O . VAL B 1 177 ? 0.482 15.844 5.129 1 97.31 177 VAL B O 1
ATOM 3405 N N . ILE B 1 178 ? 0.105 13.656 4.91 1 96.19 178 ILE B N 1
ATOM 3406 C CA . ILE B 1 178 ? -1.117 13.828 4.137 1 96.19 178 ILE B CA 1
ATOM 3407 C C . ILE B 1 178 ? -2.277 13.117 4.828 1 96.19 178 ILE B C 1
ATOM 3409 O O . ILE B 1 178 ? -2.156 11.953 5.219 1 96.19 178 ILE B O 1
ATOM 3413 N N . LEU B 1 179 ? -3.34 13.844 5.039 1 96.75 179 LEU B N 1
ATOM 3414 C CA . LEU B 1 179 ? -4.574 13.211 5.488 1 96.75 179 LEU B CA 1
ATOM 3415 C C . LEU B 1 179 ? -5.535 13.008 4.32 1 96.75 179 LEU B C 1
ATOM 3417 O O . LEU B 1 179 ? -5.766 13.93 3.533 1 96.75 179 LEU B O 1
ATOM 3421 N N . ASN B 1 180 ? -6.02 11.805 4.113 1 93.06 180 ASN B N 1
ATOM 3422 C CA . ASN B 1 180 ? -6.945 11.445 3.047 1 93.06 180 ASN B CA 1
ATOM 3423 C C . ASN B 1 180 ? -8.133 10.648 3.584 1 93.06 180 ASN B C 1
ATOM 3425 O O . ASN B 1 180 ? -7.953 9.703 4.359 1 93.06 180 ASN B O 1
ATOM 3429 N N . HIS B 1 181 ? -9.336 11.055 3.184 1 91.56 181 HIS B N 1
ATOM 3430 C CA . HIS B 1 181 ? -10.539 10.297 3.506 1 91.56 181 HIS B CA 1
ATOM 3431 C C . HIS B 1 181 ? -10.82 9.234 2.445 1 91.56 181 HIS B C 1
ATOM 3433 O O . HIS B 1 181 ? -11.086 9.57 1.286 1 91.56 181 HIS B O 1
ATOM 3439 N N . GLU B 1 182 ? -10.828 8.039 2.816 1 85.94 182 GLU B N 1
ATOM 3440 C CA . GLU B 1 182 ? -10.867 6.945 1.849 1 85.94 182 GLU B CA 1
ATOM 3441 C C . GLU B 1 182 ? -12.25 6.82 1.215 1 85.94 182 GLU B C 1
ATOM 3443 O O . GLU B 1 182 ? -12.383 6.324 0.093 1 85.94 182 GLU B O 1
ATOM 3448 N N . ASP B 1 183 ? -13.312 7.184 1.9 1 82.81 183 ASP B N 1
ATOM 3449 C CA . ASP B 1 183 ? -14.672 6.852 1.483 1 82.81 183 ASP B CA 1
ATOM 3450 C C . ASP B 1 183 ? -15.32 8.016 0.73 1 82.81 183 ASP B C 1
ATOM 3452 O O . ASP B 1 183 ? -16.531 8.039 0.53 1 82.81 183 ASP B O 1
ATOM 3456 N N . ILE B 1 184 ? -14.609 8.977 0.289 1 76.5 184 ILE B N 1
ATOM 3457 C CA . ILE B 1 184 ? -15.219 10.125 -0.375 1 76.5 184 ILE B CA 1
ATOM 3458 C C . ILE B 1 184 ? -15.047 9.992 -1.887 1 76.5 184 ILE B C 1
ATOM 3460 O O . ILE B 1 184 ? -15.656 10.742 -2.652 1 76.5 184 ILE B O 1
ATOM 3464 N N . TYR B 1 185 ? -14.258 9.078 -2.408 1 70.44 185 TYR B N 1
ATOM 3465 C CA . TYR B 1 185 ? -13.977 8.93 -3.832 1 70.44 185 TYR B CA 1
ATOM 3466 C C . TYR B 1 185 ? -15.023 8.055 -4.508 1 70.44 185 TYR B C 1
ATOM 3468 O O . TYR B 1 185 ? -15.633 7.191 -3.865 1 70.44 185 TYR B O 1
ATOM 3476 N N . SER B 1 186 ? -15.133 8.422 -5.762 1 65.94 186 SER B N 1
ATOM 3477 C CA . SER B 1 186 ? -16.031 7.566 -6.531 1 65.94 186 SER B CA 1
ATOM 3478 C C . SER B 1 186 ? -15.477 6.152 -6.648 1 65.94 186 SER B C 1
ATOM 3480 O O . SER B 1 186 ? -14.266 5.941 -6.543 1 65.94 186 SER B O 1
ATOM 3482 N N . SER B 1 187 ? -16.297 5.219 -6.777 1 62.47 187 SER B N 1
ATOM 3483 C CA . SER B 1 187 ? -15.977 3.797 -6.836 1 62.47 187 SER B CA 1
ATOM 3484 C C . SER B 1 187 ? -14.969 3.506 -7.941 1 62.47 187 SER B C 1
ATOM 3486 O O . SER B 1 187 ? -14.109 2.631 -7.797 1 62.47 187 SER B O 1
ATOM 3488 N N . MET B 1 188 ? -15.055 4.293 -9.047 1 56.53 188 MET B N 1
ATOM 3489 C CA . MET B 1 188 ? -14.203 4 -10.203 1 56.53 188 MET B CA 1
ATOM 3490 C C . MET B 1 188 ? -12.773 4.461 -9.953 1 56.53 188 MET B C 1
ATOM 3492 O O . MET B 1 188 ? -11.82 3.768 -10.32 1 56.53 188 MET B O 1
ATOM 3496 N N . GLU B 1 189 ? -12.633 5.531 -9.312 1 61 189 GLU B N 1
ATOM 3497 C CA . GLU B 1 189 ? -11.32 6.16 -9.156 1 61 189 GLU B CA 1
ATOM 3498 C C . GLU B 1 189 ? -10.672 5.766 -7.832 1 61 189 GLU B C 1
ATOM 3500 O O . GLU B 1 189 ? -9.445 5.785 -7.707 1 61 189 GLU B O 1
ATOM 3505 N N . ARG B 1 190 ? -11.445 5.23 -7.027 1 74.12 190 ARG B N 1
ATOM 3506 C CA . ARG B 1 190 ? -11.07 5.109 -5.621 1 74.12 190 ARG B CA 1
ATOM 3507 C C . ARG B 1 190 ? -9.953 4.094 -5.441 1 74.12 190 ARG B C 1
ATOM 3509 O O . ARG B 1 190 ? -8.914 4.406 -4.859 1 74.12 190 ARG B O 1
ATOM 3516 N N . PRO B 1 191 ? -10.07 3.062 -6.152 1 76.75 191 PRO B N 1
ATOM 3517 C CA . PRO B 1 191 ? -9.094 2.039 -5.77 1 76.75 191 PRO B CA 1
ATOM 3518 C C . PRO B 1 191 ? -7.684 2.359 -6.254 1 76.75 191 PRO B C 1
ATOM 3520 O O . PRO B 1 191 ? -6.719 2.203 -5.5 1 76.75 191 PRO B O 1
ATOM 3523 N N . ALA B 1 192 ? -7.59 2.873 -7.457 1 77.94 192 ALA B N 1
ATOM 3524 C CA . ALA B 1 192 ? -6.273 3.164 -8.023 1 77.94 192 ALA B CA 1
ATOM 3525 C C . ALA B 1 192 ? -5.59 4.297 -7.266 1 77.94 192 ALA B C 1
ATOM 3527 O O . ALA B 1 192 ? -4.402 4.211 -6.949 1 77.94 192 ALA B O 1
ATOM 3528 N N . PHE B 1 193 ? -6.352 5.312 -6.992 1 82.75 193 PHE B N 1
ATOM 3529 C CA . PHE B 1 193 ? -5.816 6.488 -6.316 1 82.75 193 PHE B CA 1
ATOM 3530 C C . PHE B 1 193 ? -5.363 6.141 -4.902 1 82.75 193 PHE B C 1
ATOM 3532 O O . PHE B 1 193 ? -4.258 6.496 -4.496 1 82.75 193 PHE B O 1
ATOM 3539 N N . LEU B 1 194 ? -6.133 5.426 -4.195 1 87.25 194 LEU B N 1
ATOM 3540 C CA . LEU B 1 194 ? -5.82 5.035 -2.826 1 87.25 194 LEU B CA 1
ATOM 3541 C C . LEU B 1 194 ? -4.602 4.117 -2.787 1 87.25 194 LEU B C 1
ATOM 3543 O O . LEU B 1 194 ? -3.73 4.273 -1.932 1 87.25 194 LEU B O 1
ATOM 3547 N N . LEU B 1 195 ? -4.578 3.24 -3.672 1 87.56 195 LEU B N 1
ATOM 3548 C CA . LEU B 1 195 ? -3.449 2.322 -3.758 1 87.56 195 LEU B CA 1
ATOM 3549 C C . LEU B 1 195 ? -2.15 3.082 -4.008 1 87.56 195 LEU B C 1
ATOM 3551 O O . LEU B 1 195 ? -1.131 2.805 -3.371 1 87.56 195 LEU B O 1
ATOM 3555 N N . HIS B 1 196 ? -2.268 3.986 -4.871 1 85.25 196 HIS B N 1
ATOM 3556 C CA . HIS B 1 196 ? -1.093 4.785 -5.199 1 85.25 196 HIS B CA 1
ATOM 3557 C C . HIS B 1 196 ? -0.581 5.543 -3.979 1 85.25 196 HIS B C 1
ATOM 3559 O O . HIS B 1 196 ? 0.625 5.578 -3.725 1 85.25 196 HIS B O 1
ATOM 3565 N N . MET B 1 197 ? -1.458 6.105 -3.244 1 88.94 197 MET B N 1
ATOM 3566 C CA . MET B 1 197 ? -1.09 6.859 -2.051 1 88.94 197 MET B CA 1
ATOM 3567 C C . MET B 1 197 ? -0.393 5.965 -1.032 1 88.94 197 MET B C 1
ATOM 3569 O O . MET B 1 197 ? 0.642 6.336 -0.477 1 88.94 197 MET B O 1
ATOM 3573 N N . VAL B 1 198 ? -0.931 4.852 -0.856 1 90 198 VAL B N 1
ATOM 3574 C CA . VAL B 1 198 ? -0.37 3.91 0.108 1 90 198 VAL B CA 1
ATOM 3575 C C . VAL B 1 198 ? 1.036 3.502 -0.326 1 90 198 VAL B C 1
ATOM 3577 O O . VAL B 1 198 ? 1.947 3.416 0.5 1 90 198 VAL B O 1
ATOM 3580 N N . CYS B 1 199 ? 1.226 3.301 -1.563 1 86.81 199 CYS B N 1
ATOM 3581 C CA . CYS B 1 199 ? 2.504 2.812 -2.068 1 86.81 199 CYS B CA 1
ATOM 3582 C C . CYS B 1 199 ? 3.57 3.898 -1.993 1 86.81 199 CYS B C 1
ATOM 3584 O O . CYS B 1 199 ? 4.754 3.602 -1.833 1 86.81 199 CYS B O 1
ATOM 3586 N N . LEU B 1 200 ? 3.168 5.125 -2.107 1 87.12 200 LEU B N 1
ATOM 3587 C CA . LEU B 1 200 ? 4.105 6.242 -2.055 1 87.12 200 LEU B CA 1
ATOM 3588 C C . LEU B 1 200 ? 4.535 6.523 -0.618 1 87.12 200 LEU B C 1
ATOM 3590 O O . LEU B 1 200 ? 5.605 7.094 -0.385 1 87.12 200 LEU B O 1
ATOM 3594 N N . ALA B 1 201 ? 3.76 6.117 0.32 1 91.81 201 ALA B N 1
ATOM 3595 C CA . ALA B 1 201 ? 3.979 6.469 1.721 1 91.81 201 ALA B CA 1
ATOM 3596 C C . ALA B 1 201 ? 5.055 5.586 2.344 1 91.81 201 ALA B C 1
ATOM 3598 O O . ALA B 1 201 ? 5.168 4.402 2.012 1 91.81 201 ALA B O 1
ATOM 3599 N N . ASP B 1 202 ? 5.844 6.164 3.236 1 91.31 202 ASP B N 1
ATOM 3600 C CA . ASP B 1 202 ? 6.793 5.422 4.062 1 91.31 202 ASP B CA 1
ATOM 3601 C C . ASP B 1 202 ? 6.137 4.938 5.352 1 91.31 202 ASP B C 1
ATOM 3603 O O . ASP B 1 202 ? 6.531 3.91 5.906 1 91.31 202 ASP B O 1
ATOM 3607 N N . VAL B 1 203 ? 5.23 5.715 5.793 1 94.44 203 VAL B N 1
ATOM 3608 C CA . VAL B 1 203 ? 4.438 5.398 6.977 1 94.44 203 VAL B CA 1
ATOM 3609 C C . VAL B 1 203 ? 2.953 5.559 6.664 1 94.44 203 VAL B C 1
ATOM 3611 O O . VAL B 1 203 ? 2.539 6.574 6.098 1 94.44 203 VAL B O 1
ATOM 3614 N N . VAL B 1 204 ? 2.205 4.566 6.984 1 95.56 204 VAL B N 1
ATOM 3615 C CA . VAL B 1 204 ? 0.758 4.633 6.801 1 95.56 204 VAL B CA 1
ATOM 3616 C C . VAL B 1 204 ? 0.06 4.512 8.156 1 95.56 204 VAL B C 1
ATOM 3618 O O . VAL B 1 204 ? 0.325 3.582 8.922 1 95.56 204 VAL B O 1
ATOM 3621 N N . ILE B 1 205 ? -0.771 5.469 8.453 1 96.69 205 ILE B N 1
ATOM 3622 C CA . ILE B 1 205 ? -1.581 5.473 9.664 1 96.69 205 ILE B CA 1
ATOM 3623 C C . ILE B 1 205 ? -3.061 5.387 9.297 1 96.69 205 ILE B C 1
ATOM 3625 O O . ILE B 1 205 ? -3.592 6.27 8.625 1 96.69 205 ILE B O 1
ATOM 3629 N N . LYS B 1 206 ? -3.711 4.367 9.695 1 94.31 206 LYS B N 1
ATOM 3630 C CA . LYS B 1 206 ? -5.129 4.188 9.391 1 94.31 206 LYS B CA 1
ATOM 3631 C C . LYS B 1 206 ? -5.98 4.324 10.648 1 94.31 206 LYS B C 1
ATOM 3633 O O . LYS B 1 206 ? -5.77 3.607 11.633 1 94.31 206 LYS B O 1
ATOM 3638 N N . ALA B 1 207 ? -6.828 5.266 10.656 1 94.12 207 ALA B N 1
ATOM 3639 C CA . ALA B 1 207 ? -7.84 5.375 11.703 1 94.12 207 ALA B CA 1
ATOM 3640 C C . ALA B 1 207 ? -9.117 4.629 11.312 1 94.12 207 ALA B C 1
ATOM 3642 O O . ALA B 1 207 ? -9.711 4.902 10.266 1 94.12 207 ALA B O 1
ATOM 3643 N N . GLU B 1 208 ? -9.484 3.664 12.148 1 90 208 GLU B N 1
ATOM 3644 C CA . GLU B 1 208 ? -10.633 2.811 11.859 1 90 208 GLU B CA 1
ATOM 3645 C C . GLU B 1 208 ? -11.586 2.754 13.047 1 90 208 GLU B C 1
ATOM 3647 O O . GLU B 1 208 ? -11.164 2.834 14.203 1 90 208 GLU B O 1
ATOM 3652 N N . PRO B 1 209 ? -12.961 2.635 12.664 1 86.06 209 PRO B N 1
ATOM 3653 C CA . PRO B 1 209 ? -13.891 2.4 13.766 1 86.06 209 PRO B CA 1
ATOM 3654 C C . PRO B 1 209 ? -13.672 1.05 14.445 1 86.06 209 PRO B C 1
ATOM 3656 O O . PRO B 1 209 ? -13.062 0.152 13.859 1 86.06 209 PRO B O 1
ATOM 3659 N N . LEU B 1 210 ? -14.117 0.985 15.695 1 79.62 210 LEU B N 1
ATOM 3660 C CA . LEU B 1 210 ? -14.047 -0.302 16.375 1 79.62 210 LEU B CA 1
ATOM 3661 C C . LEU B 1 210 ? -15.141 -1.243 15.875 1 79.62 210 LEU B C 1
ATOM 3663 O O . LEU B 1 210 ? -16.234 -0.802 15.547 1 79.62 210 LEU B O 1
ATOM 3667 N N . ALA B 1 211 ? -14.68 -2.477 15.508 1 66.56 211 ALA B N 1
ATOM 3668 C CA . ALA B 1 211 ? -15.672 -3.447 15.062 1 66.56 211 ALA B CA 1
ATOM 3669 C C . ALA B 1 211 ? -16.797 -3.602 16.094 1 66.56 211 ALA B C 1
ATOM 3671 O O . ALA B 1 211 ? -17.953 -3.779 15.727 1 66.56 211 ALA B O 1
ATOM 3672 N N . SER B 1 212 ? -16.375 -3.73 17.406 1 65.44 212 SER B N 1
ATOM 3673 C CA . SER B 1 212 ? -17.391 -3.957 18.438 1 65.44 212 SER B CA 1
ATOM 3674 C C . SER B 1 212 ? -17.938 -2.639 18.969 1 65.44 212 SER B C 1
ATOM 3676 O O . SER B 1 212 ? -17.188 -1.693 19.203 1 65.44 212 SER B O 1
ATOM 3678 N N . GLY B 1 213 ? -18.688 -1.851 18.172 1 57.03 213 GLY B N 1
ATOM 3679 C CA . GLY B 1 213 ? -19.359 -0.629 18.578 1 57.03 213 GLY B CA 1
ATOM 3680 C C . GLY B 1 213 ? -19.391 -0.429 20.078 1 57.03 213 GLY B C 1
ATOM 3681 O O . GLY B 1 213 ? -19.922 0.567 20.562 1 57.03 213 GLY B O 1
ATOM 3682 N N . LEU B 1 214 ? -19.109 -1.387 20.828 1 53.28 214 LEU B N 1
ATOM 3683 C CA . LEU B 1 214 ? -19.688 -1.43 22.172 1 53.28 214 LEU B CA 1
ATOM 3684 C C . LEU B 1 214 ? -18.812 -0.655 23.156 1 53.28 214 LEU B C 1
ATOM 3686 O O . LEU B 1 214 ? -19.219 -0.441 24.312 1 53.28 214 LEU B O 1
ATOM 3690 N N . ALA B 1 215 ? -17.594 -0.396 22.875 1 60.03 215 ALA B N 1
ATOM 3691 C CA . ALA B 1 215 ? -16.922 0.073 24.078 1 60.03 215 ALA B CA 1
ATOM 3692 C C . ALA B 1 215 ? -17.094 1.58 24.25 1 60.03 215 ALA B C 1
ATOM 3694 O O . ALA B 1 215 ? -16.719 2.357 23.375 1 60.03 215 ALA B O 1
ATOM 3695 N N . ASN B 1 216 ? -17.891 2.096 25.234 1 65 216 ASN B N 1
ATOM 3696 C CA . ASN B 1 216 ? -18.391 3.436 25.531 1 65 216 ASN B CA 1
ATOM 3697 C C . ASN B 1 216 ? -17.266 4.465 25.516 1 65 216 ASN B C 1
ATOM 3699 O O . ASN B 1 216 ? -17.484 5.629 25.172 1 65 216 ASN B O 1
ATOM 3703 N N . ASP B 1 217 ? -15.969 3.912 25.594 1 80.94 217 ASP B N 1
ATOM 3704 C CA . ASP B 1 217 ? -14.961 4.953 25.781 1 80.94 217 ASP B CA 1
ATOM 3705 C C . ASP B 1 217 ? -13.82 4.797 24.781 1 80.94 217 ASP B C 1
ATOM 3707 O O . ASP B 1 217 ? -12.75 5.379 24.953 1 80.94 217 ASP B O 1
ATOM 3711 N N . VAL B 1 218 ? -14.062 4.102 23.828 1 87.69 218 VAL B N 1
ATOM 3712 C CA . VAL B 1 218 ? -13.039 3.934 22.797 1 87.69 218 VAL B CA 1
ATOM 3713 C C . VAL B 1 218 ? -13.57 4.406 21.453 1 87.69 218 VAL B C 1
ATOM 3715 O O . VAL B 1 218 ? -14.617 3.943 21 1 87.69 218 VAL B O 1
ATOM 3718 N N . HIS B 1 219 ? -12.93 5.395 20.859 1 89.31 219 HIS B N 1
ATOM 3719 C CA . HIS B 1 219 ? -13.445 6.07 19.672 1 89.31 219 HIS B CA 1
ATOM 3720 C C . HIS B 1 219 ? -13.039 5.328 18.391 1 89.31 219 HIS B C 1
ATOM 3722 O O . HIS B 1 219 ? -13.648 5.523 17.344 1 89.31 219 HIS B O 1
ATOM 3728 N N . GLY B 1 220 ? -11.906 4.543 18.5 1 91 220 GLY B N 1
ATOM 3729 C CA . GLY B 1 220 ? -11.469 3.812 17.328 1 91 220 GLY B CA 1
ATOM 3730 C C . GLY B 1 220 ? -10.133 3.119 17.516 1 91 220 GLY B C 1
ATOM 3731 O O . GLY B 1 220 ? -9.648 2.99 18.641 1 91 220 GLY B O 1
ATOM 3732 N N . GLN B 1 221 ? -9.703 2.59 16.469 1 90.75 221 GLN B N 1
ATOM 3733 C CA . GLN B 1 221 ? -8.375 1.971 16.469 1 90.75 221 GLN B CA 1
ATOM 3734 C C . GLN B 1 221 ? -7.453 2.648 15.461 1 90.75 221 GLN B C 1
ATOM 3736 O O . GLN B 1 221 ? -7.914 3.209 14.461 1 90.75 221 GLN B O 1
ATOM 3741 N N . LEU B 1 222 ? -6.188 2.639 15.797 1 92.94 222 LEU B N 1
ATOM 3742 C CA . LEU B 1 222 ? -5.152 3.18 14.93 1 92.94 222 LEU B CA 1
ATOM 3743 C C . LEU B 1 222 ? -4.176 2.09 14.5 1 92.94 222 LEU B C 1
ATOM 3745 O O . LEU B 1 222 ? -3.621 1.382 15.344 1 92.94 222 LEU B O 1
ATOM 3749 N N . ILE B 1 223 ? -4.07 1.93 13.242 1 92.56 223 ILE B N 1
ATOM 3750 C CA . ILE B 1 223 ? -3.082 1.02 12.672 1 92.56 223 ILE B CA 1
ATOM 3751 C C . ILE B 1 223 ? -1.932 1.82 12.062 1 92.56 223 ILE B C 1
ATOM 3753 O O . ILE B 1 223 ? -2.15 2.688 11.211 1 92.56 223 ILE B O 1
ATOM 3757 N N . VAL B 1 224 ? -0.741 1.551 12.547 1 94 224 VAL B N 1
ATOM 3758 C CA . VAL B 1 224 ? 0.433 2.266 12.062 1 94 224 VAL B CA 1
ATOM 3759 C C . VAL B 1 224 ? 1.404 1.281 11.414 1 94 224 VAL B C 1
ATOM 3761 O O . VAL B 1 224 ? 1.89 0.356 12.07 1 94 224 VAL B O 1
ATOM 3764 N N . LEU B 1 225 ? 1.594 1.467 10.164 1 92.5 225 LEU B N 1
ATOM 3765 C CA . LEU B 1 225 ? 2.576 0.665 9.445 1 92.5 225 LEU B CA 1
ATOM 3766 C C . LEU B 1 225 ? 3.775 1.513 9.031 1 92.5 225 LEU B C 1
ATOM 3768 O O . LEU B 1 225 ? 3.641 2.434 8.227 1 92.5 225 LEU B O 1
ATOM 3772 N N . ASN B 1 226 ? 4.867 1.275 9.578 1 90.88 226 ASN B N 1
ATOM 3773 C CA . ASN B 1 226 ? 6.145 1.876 9.203 1 90.88 226 ASN B CA 1
ATOM 3774 C C . ASN B 1 226 ? 6.961 0.945 8.305 1 90.88 226 ASN B C 1
ATOM 3776 O O . ASN B 1 226 ? 7.445 -0.092 8.766 1 90.88 226 ASN B O 1
ATOM 3780 N N . LYS B 1 227 ? 7.043 1.193 6.969 1 84 227 LYS B N 1
ATOM 3781 C CA . LYS B 1 227 ? 7.633 0.315 5.965 1 84 227 LYS B CA 1
ATOM 3782 C C . LYS B 1 227 ? 9.141 0.188 6.164 1 84 227 LYS B C 1
ATOM 3784 O O . LYS B 1 227 ? 9.75 -0.802 5.75 1 84 227 LYS B O 1
ATOM 3789 N N . GLY B 1 228 ? 9.836 0.926 6.875 1 74.75 228 GLY B N 1
ATOM 3790 C CA . GLY B 1 228 ? 11.281 0.872 7.07 1 74.75 228 GLY B CA 1
ATOM 3791 C C . GLY B 1 228 ? 12.055 1.551 5.957 1 74.75 228 GLY B C 1
ATOM 3792 O O . GLY B 1 228 ? 11.461 2.102 5.027 1 74.75 228 GLY B O 1
ATOM 3793 N N . ILE B 1 229 ? 13.281 1.521 6.082 1 61.69 229 ILE B N 1
ATOM 3794 C CA . ILE B 1 229 ? 14.18 2.27 5.207 1 61.69 229 ILE B CA 1
ATOM 3795 C C . ILE B 1 229 ? 14.414 1.482 3.918 1 61.69 229 ILE B C 1
ATOM 3797 O O . ILE B 1 229 ? 14.422 2.055 2.826 1 61.69 229 ILE B O 1
ATOM 3801 N N . SER B 1 230 ? 14.57 0.125 4.133 1 59.44 230 SER B N 1
ATOM 3802 C CA . SER B 1 230 ? 14.875 -0.649 2.934 1 59.44 230 SER B CA 1
ATOM 3803 C C . SER B 1 230 ? 13.852 -1.757 2.719 1 59.44 230 SER B C 1
ATOM 3805 O O . SER B 1 230 ? 13.125 -2.125 3.643 1 59.44 230 SER B O 1
ATOM 3807 N N . ARG B 1 231 ? 13.742 -2.152 1.544 1 59.28 231 ARG B N 1
ATOM 3808 C CA . ARG B 1 231 ? 12.883 -3.273 1.17 1 59.28 231 ARG B CA 1
ATOM 3809 C C . ARG B 1 231 ? 13.141 -4.48 2.062 1 59.28 231 ARG B C 1
ATOM 3811 O O . ARG B 1 231 ? 12.25 -5.301 2.281 1 59.28 231 ARG B O 1
ATOM 3818 N N . SER B 1 232 ? 14.312 -4.52 2.555 1 56.69 232 SER B N 1
ATOM 3819 C CA . SER B 1 232 ? 14.719 -5.684 3.334 1 56.69 232 SER B CA 1
ATOM 3820 C C . SER B 1 232 ? 14.391 -5.504 4.812 1 56.69 232 SER B C 1
ATOM 3822 O O . SER B 1 232 ? 14.375 -6.473 5.574 1 56.69 232 SER B O 1
ATOM 3824 N N . SER B 1 233 ? 14.133 -4.238 5.082 1 64.5 233 SER B N 1
ATOM 3825 C CA . SER B 1 233 ? 13.844 -4 6.492 1 64.5 233 SER B CA 1
ATOM 3826 C C . SER B 1 233 ? 12.438 -4.449 6.855 1 64.5 233 SER B C 1
ATOM 3828 O O . SER B 1 233 ? 11.523 -4.371 6.031 1 64.5 233 SER B O 1
ATOM 3830 N N . ARG B 1 234 ? 12.391 -5.098 7.961 1 69.38 234 ARG B N 1
ATOM 3831 C CA . ARG B 1 234 ? 11.078 -5.539 8.422 1 69.38 234 ARG B CA 1
ATOM 3832 C C . ARG B 1 234 ? 10.188 -4.344 8.75 1 69.38 234 ARG B C 1
ATOM 3834 O O . ARG B 1 234 ? 10.57 -3.473 9.531 1 69.38 234 ARG B O 1
ATOM 3841 N N . SER B 1 235 ? 9.148 -4.23 7.988 1 79.81 235 SER B N 1
ATOM 3842 C CA . SER B 1 235 ? 8.141 -3.23 8.312 1 79.81 235 SER B CA 1
ATOM 3843 C C . SER B 1 235 ? 7.59 -3.443 9.719 1 79.81 235 SER B C 1
ATOM 3845 O O . SER B 1 235 ? 7.535 -4.574 10.211 1 79.81 235 SER B O 1
ATOM 3847 N N . LYS B 1 236 ? 7.348 -2.375 10.469 1 83.62 236 LYS B N 1
ATOM 3848 C CA . LYS B 1 236 ? 6.762 -2.436 11.805 1 83.62 236 LYS B CA 1
ATOM 3849 C C . LYS B 1 236 ? 5.277 -2.09 11.773 1 83.62 236 LYS B C 1
ATOM 3851 O O . LYS B 1 236 ? 4.891 -1.034 11.266 1 83.62 236 LYS B O 1
ATOM 3856 N N . LEU B 1 237 ? 4.531 -3.035 12.203 1 86.25 237 LEU B N 1
ATOM 3857 C CA . LEU B 1 237 ? 3.086 -2.861 12.266 1 86.25 237 LEU B CA 1
ATOM 3858 C C . LEU B 1 237 ? 2.611 -2.766 13.711 1 86.25 237 LEU B C 1
ATOM 3860 O O . LEU B 1 237 ? 2.938 -3.625 14.531 1 86.25 237 LEU B O 1
ATOM 3864 N N . GLN B 1 238 ? 1.946 -1.686 14.031 1 88.88 238 GLN B N 1
ATOM 3865 C CA . GLN B 1 238 ? 1.374 -1.49 15.359 1 88.88 238 GLN B CA 1
ATOM 3866 C C . GLN B 1 238 ? -0.113 -1.161 15.273 1 88.88 238 GLN B C 1
ATOM 3868 O O . GLN B 1 238 ? -0.548 -0.459 14.359 1 88.88 238 GLN B O 1
ATOM 3873 N N . ASN B 1 239 ? -0.804 -1.755 16.172 1 88 239 ASN B N 1
ATOM 3874 C CA . ASN B 1 239 ? -2.238 -1.515 16.281 1 88 239 ASN B CA 1
ATOM 3875 C C . ASN B 1 239 ? -2.639 -1.148 17.703 1 88 239 ASN B C 1
ATOM 3877 O O . ASN B 1 239 ? -2.295 -1.857 18.656 1 88 239 ASN B O 1
ATOM 3881 N N . PHE B 1 240 ? -3.309 -0.015 17.859 1 91.19 240 PHE B N 1
ATOM 3882 C CA . PHE B 1 240 ? -3.789 0.35 19.188 1 91.19 240 PHE B CA 1
ATOM 3883 C C . PHE B 1 240 ? -5.078 1.155 19.094 1 91.19 240 PHE B C 1
ATOM 3885 O O . PHE B 1 240 ? -5.516 1.516 18 1 91.19 240 PHE B O 1
ATOM 3892 N N . GLN B 1 241 ? -5.688 1.218 20.219 1 91.12 241 GLN B N 1
ATOM 3893 C CA . GLN B 1 241 ? -6.949 1.95 20.297 1 91.12 241 GLN B CA 1
ATOM 3894 C C . GLN B 1 241 ? -6.723 3.375 20.797 1 91.12 241 GLN B C 1
ATOM 3896 O O . GLN B 1 241 ? -5.672 3.684 21.359 1 91.12 241 GLN B O 1
ATOM 3901 N N . PHE B 1 242 ? -7.668 4.246 20.484 1 92.5 242 PHE B N 1
ATOM 3902 C CA . PHE B 1 242 ? -7.512 5.625 20.922 1 92.5 242 PHE B CA 1
ATOM 3903 C C . PHE B 1 242 ? -8.82 6.168 21.484 1 92.5 242 PHE B C 1
ATOM 3905 O O . PHE B 1 242 ? -9.898 5.73 21.078 1 92.5 242 PHE B O 1
ATOM 3912 N N . LYS B 1 243 ? -8.672 7.012 22.406 1 92.25 243 LYS B N 1
ATOM 3913 C CA . LYS B 1 243 ? -9.734 7.809 23 1 92.25 243 LYS B CA 1
ATOM 3914 C C . LYS B 1 243 ? -9.398 9.297 22.969 1 92.25 243 LYS B C 1
ATOM 3916 O O . LYS B 1 243 ? -8.352 9.719 23.453 1 92.25 243 LYS B O 1
ATOM 3921 N N . ILE B 1 244 ? -10.281 10.023 22.312 1 89.88 244 ILE B N 1
ATOM 3922 C CA . ILE B 1 244 ? -10.07 11.461 22.203 1 89.88 244 ILE B CA 1
ATOM 3923 C C . ILE B 1 244 ? -10.617 12.148 23.453 1 89.88 244 ILE B C 1
ATOM 3925 O O . ILE B 1 244 ? -1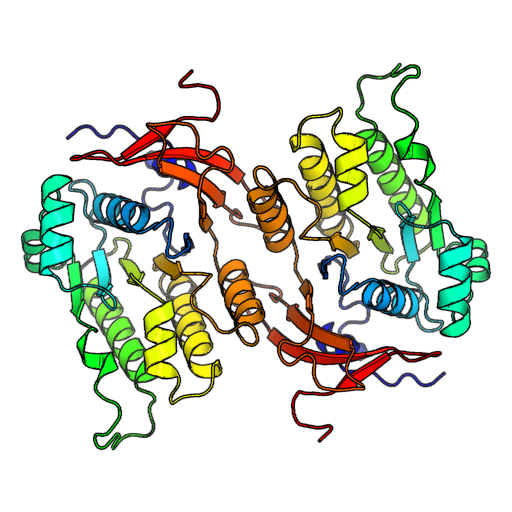1.773 11.953 23.828 1 89.88 244 ILE B O 1
ATOM 3929 N N . LYS B 1 245 ? -9.766 12.82 24.078 1 89.94 245 LYS B N 1
ATOM 3930 C CA . LYS B 1 245 ? -10.141 13.602 25.25 1 89.94 245 LYS B CA 1
ATOM 3931 C C . LYS B 1 245 ? -10.141 15.094 24.938 1 89.94 245 LYS B C 1
ATOM 3933 O O . LYS B 1 245 ? -9.805 15.5 23.828 1 89.94 245 LYS B O 1
ATOM 3938 N N . GLU B 1 246 ? -10.555 15.844 25.906 1 84.81 246 GLU B N 1
ATOM 3939 C CA . GLU B 1 246 ? -10.641 17.297 25.719 1 84.81 246 GLU B CA 1
ATOM 3940 C C . GLU B 1 246 ? -9.266 17.906 25.469 1 84.81 246 GLU B C 1
ATOM 3942 O O . GLU B 1 246 ? -9.125 18.781 24.609 1 84.81 246 GLU B O 1
ATOM 3947 N N . ASN B 1 247 ? -8.227 17.375 26.219 1 87 247 ASN B N 1
ATOM 3948 C CA . ASN B 1 247 ? -6.91 18 26.141 1 87 247 ASN B CA 1
ATOM 3949 C C . ASN B 1 247 ? -5.852 17.031 25.609 1 87 247 ASN B C 1
ATOM 3951 O O . ASN B 1 247 ? -4.668 17.172 25.922 1 87 247 ASN B O 1
ATOM 3955 N N . GLY B 1 248 ? -6.395 16.062 24.938 1 87.06 248 GLY B N 1
ATOM 3956 C CA . GLY B 1 248 ? -5.391 15.141 24.422 1 87.06 248 GLY B CA 1
ATOM 3957 C C . GLY B 1 248 ? -5.984 13.844 23.906 1 87.06 248 GLY B C 1
ATOM 3958 O O . GLY B 1 248 ? -7.195 13.742 23.703 1 87.06 248 GLY B O 1
ATOM 3959 N N . ILE B 1 249 ? -5.066 12.969 23.562 1 91.25 249 ILE B N 1
ATOM 3960 C CA . ILE B 1 249 ? -5.457 11.656 23.062 1 91.25 249 ILE B CA 1
ATOM 3961 C C . ILE B 1 249 ? -4.824 10.562 23.938 1 91.25 249 ILE B C 1
ATOM 3963 O O . ILE B 1 249 ? -3.646 10.656 24.297 1 91.25 249 ILE B O 1
ATOM 3967 N N . GLU B 1 250 ? -5.633 9.641 24.297 1 92.69 250 GLU B N 1
ATOM 3968 C CA . GLU B 1 250 ? -5.137 8.461 24.984 1 92.69 250 GLU B CA 1
ATOM 3969 C C . GLU B 1 250 ? -5.062 7.258 24.047 1 92.69 250 GLU B C 1
ATOM 3971 O O . GLU B 1 250 ? -6 6.996 23.297 1 92.69 250 GLU B O 1
ATOM 3976 N N . TYR B 1 251 ? -3.902 6.668 24.109 1 93.81 251 TYR B N 1
ATOM 3977 C CA . TYR B 1 251 ? -3.707 5.449 23.328 1 93.81 251 TYR B CA 1
ATOM 3978 C C . TYR B 1 251 ? -3.557 4.238 24.25 1 93.81 251 TYR B C 1
ATOM 3980 O O . TYR B 1 251 ? -2.967 4.336 25.328 1 93.81 251 TYR B O 1
ATOM 3988 N N . PHE B 1 252 ? -4.043 3.08 23.828 1 91.44 252 PHE B N 1
ATOM 3989 C CA . PHE B 1 252 ? -3.879 1.86 24.609 1 91.44 252 PHE B CA 1
ATOM 3990 C C . PHE B 1 252 ? -3.994 0.627 23.719 1 91.44 252 PHE B C 1
ATOM 3992 O O . PHE B 1 252 ? -4.609 0.681 22.656 1 91.44 252 PHE B O 1
ATOM 3999 N N . TYR B 1 253 ? -3.225 -0.413 24.078 1 87.69 253 TYR B N 1
ATOM 4000 C CA . TYR B 1 253 ? -3.303 -1.661 23.328 1 87.69 253 TYR B CA 1
ATOM 4001 C C . TYR B 1 253 ? -4.645 -2.35 23.562 1 87.69 253 TYR B C 1
ATOM 4003 O O . TYR B 1 253 ? -5.23 -2.242 24.641 1 87.69 253 TYR B O 1
ATOM 4011 N N . PRO B 1 254 ? -5.023 -3.076 22.516 1 76.81 254 PRO B N 1
ATOM 4012 C CA . PRO B 1 254 ? -6.293 -3.783 22.703 1 76.81 254 PRO B CA 1
ATOM 4013 C C . PRO B 1 254 ? -6.289 -4.695 23.922 1 76.81 254 PRO B C 1
ATOM 4015 O O . PRO B 1 254 ? -5.293 -5.375 24.188 1 76.81 254 PRO B O 1
ATOM 4018 N N . GLY B 1 255 ? -7.297 -4.746 24.672 1 70.12 255 GLY B N 1
ATOM 4019 C CA . GLY B 1 255 ? -7.457 -5.594 25.844 1 70.12 255 GLY B CA 1
ATOM 4020 C C . GLY B 1 255 ? -6.914 -4.969 27.109 1 70.12 255 GLY B C 1
ATOM 4021 O O . GLY B 1 255 ? -7.082 -5.52 28.203 1 70.12 255 GLY B O 1
ATOM 4022 N N . SER B 1 256 ? -6.105 -4.059 27.031 1 60.16 256 SER B N 1
ATOM 4023 C CA . SER B 1 256 ? -5.5 -3.492 28.234 1 60.16 256 SER B CA 1
ATOM 4024 C C . SER B 1 256 ? -6.516 -2.682 29.031 1 60.16 256 SER B C 1
ATOM 4026 O O . SER B 1 256 ? -6.312 -2.41 30.219 1 60.16 256 SER B O 1
ATOM 4028 N N . ARG B 1 257 ? -7.449 -2.031 28.5 1 53.81 257 ARG B N 1
ATOM 4029 C CA . ARG B 1 257 ? -8.391 -1.259 29.312 1 53.81 257 ARG B CA 1
ATOM 4030 C C . ARG B 1 257 ? -9.664 -2.049 29.578 1 53.81 257 ARG B C 1
ATOM 4032 O O . ARG B 1 257 ? -10.609 -1.985 28.781 1 53.81 257 ARG B O 1
ATOM 4039 N N . SER B 1 258 ? -9.516 -3.377 29.828 1 40.78 258 SER B N 1
ATOM 4040 C CA . SER B 1 258 ? -10.711 -3.912 30.484 1 40.78 258 SER B CA 1
ATOM 4041 C C . SER B 1 258 ? -10.859 -3.357 31.891 1 40.78 258 SER B C 1
ATOM 4043 O O . SER B 1 258 ? -9.859 -3.129 32.594 1 40.78 258 SER B O 1
#

Secondary structure (DSSP, 8-state):
------HHHHHHTGGGTTT-S-TTTT-EEEEEE-SSS--HHHHHHHHHHHT-TT---EEEEEESSS-HHHHHHHHHHTT--HHHHHHTTSEEEEE-TTGGGTTSS---SS--HHHHHHHHHHHHHHHHHHH--S-EEEEES-HHHHHHHHTTS-THHHHHHHHHHHHHHHHH--EEEEEEEGGGS-TTTHHHHHHHHHHH-SEEEEEE--SSTT-TT--EEEEEEE--SSTTS--EEEEEEEEEETTEEEEE-TTTT-/------HHHHHHTGGGTTT-S-TTTT-EEEEEE-SSS--HHHHHHHHHHHT-TT---EEEEEESSS-HHHHHHHHHHTT--HHHHHHTTSEEEEE-TTGGGTTSS---SSS-HHHHHHHHHHHHHHHHHHH--S-EEEEES-HHHHHHHHHTS-THHHHHHHHHHHHHHHHH--EEEEEEEGGGS-TTTHHHHHHHHHHH-SEEEEEE--SSTT-TT--EEEEEEE--SSTTS--EEEEEEEEEETTEEEEE-TTS--

pLDDT: mean 83.18, std 15.1, range [34.78, 97.56]

Radius of gyration: 24.54 Å; Cα contacts (8 Å, |Δi|>4): 892; chains: 2; bounding box: 46×70×61 Å

Nearest PDB structures (foldseek):
  7s65-assembly1_E  TM=7.528E-01  e=5.272E-11  Synechococcus elongatus
  7s66-assembly1_A  TM=7.207E-01  e=1.070E-11  Synechococcus elongatus
  7v3x-assembly1_A  TM=7.514E-01  e=3.649E-11  Synechococcus elongatus PCC 7942 = FACHB-805
  4tlc-assembly1_F  TM=7.621E-01  e=4.125E-11  Synechococcus elongatus PCC 7942 = FACHB-805
  3k0a-assembly1_C  TM=7.041E-01  e=3.122E-10  Synechococcus elongatus PCC 7942 = FACHB-805

Foldseek 3Di:
DCPDDAPVCVLLPCVVCVVPVCSQFLFEEEEEEAPLFFPLQVVLVVVCVQQPPVFPAAEEEEDQDDDPVVSQVLNVLQVDHVVVCVVVLRYDYHDCPCLLPPPDDCPPDPQQPLRVVLVVVVVSLVVVVVVDVGAYEYEYSELVSVCNSRVVDDPVSSVVSVVSVSVCSVPVRHGYYYYYHQPPDDPVSRPVSVVSSVVSGQKYKYWAADPVVPDPFWGTKIWIWHCDDDVPDDIDIDMWTWGDDSRGIHIGHPPPVD/DPPDDAPVCVLLPVVVCVVPVCSQFLFEEEEEEAPLFFPLQVVLVVVCVQQPPVHPAAEEEEDQDDDPVVSQVLNVLQVDHVVVCVVVLRYDYHDCPCLLPPPDDCPVDPQQPLNVVLVVVVVSLVVVVVVDVGAYEYEYSELVSVCNSRVVDDPVSSVVSVVSVSVCSVPVRHGYYYYYHQPPDDPVSRPVSVVSSVVSGQKYKYWAADPVVPDPFWGTKIWIWHCDDDVPDDIDIDMWTWGDDSRGIHIGHPPPVD

Organism: Thlaspi arvense (NCBI:txid13288)